Protein AF-0000000080184598 (afdb_homodimer)

Foldseek 3Di:
DPPPPPDDDLVLLLQLLQCQQQQHFLVRSCVVSVDDSVNSLVLLLLLLVLLVVVLLVLQAQFAAAEKEKDKAKAAAQDAQVPFDPVCNPPWRHHIKIKIWMARPQLRATSFIDITDPDLVRLLVGLLSVLRRHNAAYEYEYEPDCSNLVSNCVRCVQSYWYKYKYWDFDDDDDDDPVVVPDPTDGPDIDMDTRGDDDDRVPHDNVSVVVVLVSCLRRHNQSPPPDPRHHNGSSSVSSSVSSNSSCQQAAAFDPVVCVVVVNNRDGSCVSRVSDVDHDRSSNSSVSSD/DPPPPPDDDLVLLLQLLQCQQQQHFLVRSCVVSVDDSVNSLVLLLLLLVLLVVVLLVLQAQFAAAEKEKDKAKAAAQDAQVPFDPVCNPPWRHHIKIKIWMARPQLRATSFIDITDPDLVRLLVGLLSVLRRHNAAYEYEYEPDCSNLVSNCVRCVQSYWYKYKYWDFDDDPDPDPVVVPDPTDGPDIDMDTRGDDDDRVPHDNVSVVVVLVSCLRRHNQSPPPDPRHHNGSSSVSSSVSSNSSCQQAAAFDDVVCVVVVNNRDGSCVSRVSDVDHDRSSNSSVSSD

Structure (mmCIF, N/CA/C/O backbone):
data_AF-0000000080184598-model_v1
#
loop_
_entity.id
_entity.type
_entity.pdbx_description
1 polymer Transposase
#
loop_
_atom_site.group_PDB
_atom_site.id
_atom_site.type_symbol
_atom_site.label_atom_id
_atom_site.label_alt_id
_atom_site.label_comp_id
_atom_site.label_asym_id
_atom_site.label_entity_id
_atom_site.label_seq_id
_atom_site.pdbx_PDB_ins_code
_atom_site.Cartn_x
_atom_site.Cartn_y
_atom_site.Cartn_z
_atom_site.occupancy
_atom_site.B_iso_or_equiv
_atom_site.auth_seq_id
_atom_site.auth_comp_id
_atom_site.auth_asym_id
_atom_site.auth_atom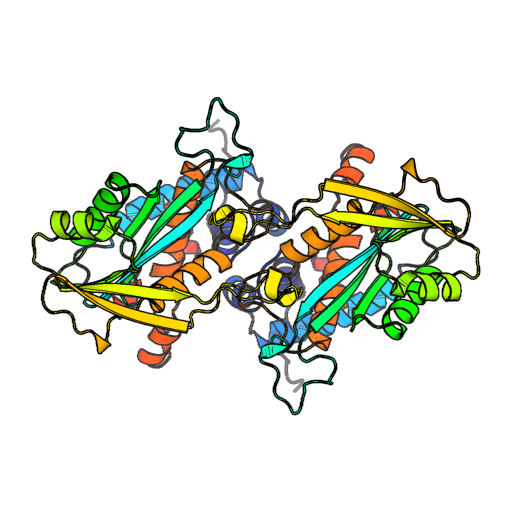_id
_atom_site.pdbx_PDB_model_num
ATOM 1 N N . MET A 1 1 ? 26.328 7.66 -36.531 1 22.39 1 MET A N 1
ATOM 2 C CA . MET A 1 1 ? 26.141 8.266 -35.219 1 22.39 1 MET A CA 1
ATOM 3 C C . MET A 1 1 ? 25.078 7.52 -34.438 1 22.39 1 MET A C 1
ATOM 5 O O . MET A 1 1 ? 23.891 7.586 -34.75 1 22.39 1 MET A O 1
ATOM 9 N N . VAL A 1 2 ? 25.297 6.301 -34.062 1 30.27 2 VAL A N 1
ATOM 10 C CA . VAL A 1 2 ? 24.344 5.453 -33.375 1 30.27 2 VAL A CA 1
ATOM 11 C C . VAL A 1 2 ? 23.656 6.246 -32.25 1 30.27 2 VAL A C 1
ATOM 13 O O . VAL A 1 2 ? 24.312 6.867 -31.438 1 30.27 2 VAL A O 1
ATOM 16 N N . SER A 1 3 ? 22.594 6.961 -32.406 1 33.75 3 SER A N 1
ATOM 17 C CA . SER A 1 3 ? 21.766 7.676 -31.438 1 33.75 3 SER A CA 1
ATOM 18 C C . SER A 1 3 ? 21.797 6.977 -30.078 1 33.75 3 SER A C 1
ATOM 20 O O . SER A 1 3 ? 21.516 5.777 -30 1 33.75 3 SER A O 1
ATOM 22 N N . MET A 1 4 ? 22.844 7.133 -29.203 1 34.94 4 MET A N 1
ATOM 23 C CA . MET A 1 4 ? 23.109 6.633 -27.844 1 34.94 4 MET A CA 1
ATOM 24 C C . MET A 1 4 ? 21.812 6.531 -27.047 1 34.94 4 MET A C 1
ATOM 26 O O . MET A 1 4 ? 21.328 7.535 -26.516 1 34.94 4 MET A O 1
ATOM 30 N N . VAL A 1 5 ? 20.734 6.023 -27.484 1 41.34 5 VAL A N 1
ATOM 31 C CA . VAL A 1 5 ? 19.469 5.793 -26.828 1 41.34 5 VAL A CA 1
ATOM 32 C C . VAL A 1 5 ? 19.688 5.426 -25.359 1 41.34 5 VAL A C 1
ATOM 34 O O . VAL A 1 5 ? 20.5 4.539 -25.062 1 41.34 5 VAL A O 1
ATOM 37 N N . ASN A 1 6 ? 19.719 6.418 -24.375 1 53.84 6 ASN A N 1
ATOM 38 C CA . ASN A 1 6 ? 19.906 6.465 -22.938 1 53.84 6 ASN A CA 1
ATOM 39 C C . ASN A 1 6 ? 19.359 5.215 -22.25 1 53.84 6 ASN A C 1
ATOM 41 O O . ASN A 1 6 ? 18.188 5.18 -21.859 1 53.84 6 ASN A O 1
ATOM 45 N N . ARG A 1 7 ? 19.922 4.027 -22.609 1 76.25 7 ARG A N 1
ATOM 46 C CA . ARG A 1 7 ? 19.562 2.727 -22.047 1 76.25 7 ARG A CA 1
ATOM 47 C C . ARG A 1 7 ? 19.984 2.633 -20.578 1 76.25 7 ARG A C 1
ATOM 49 O O . ARG A 1 7 ? 21.125 2.961 -20.234 1 76.25 7 ARG A O 1
ATOM 56 N N . LEU A 1 8 ? 19.062 2.332 -19.688 1 90.69 8 LEU A N 1
ATOM 57 C CA . LEU A 1 8 ? 19.359 2.123 -18.281 1 90.69 8 LEU A CA 1
ATOM 58 C C . LEU A 1 8 ? 20.406 1.037 -18.094 1 90.69 8 LEU A C 1
ATOM 60 O O . LEU A 1 8 ? 20.391 0.027 -18.812 1 90.69 8 LEU A O 1
ATOM 64 N N . SER A 1 9 ? 21.406 1.307 -17.281 1 93.81 9 SER A N 1
ATOM 65 C CA . SER A 1 9 ? 22.328 0.239 -16.906 1 93.81 9 SER A CA 1
ATOM 66 C C . SER A 1 9 ? 21.594 -0.91 -16.219 1 93.81 9 SER A C 1
ATOM 68 O O . SER A 1 9 ? 20.469 -0.735 -15.734 1 93.81 9 SER A O 1
ATOM 70 N N . THR A 1 10 ? 22.188 -2.068 -16.25 1 94.94 10 THR A N 1
ATOM 71 C CA . THR A 1 10 ? 21.594 -3.223 -15.594 1 94.94 10 THR A CA 1
ATOM 72 C C . THR A 1 10 ? 21.391 -2.957 -14.109 1 94.94 10 THR A C 1
ATOM 74 O O . THR A 1 10 ? 20.406 -3.396 -13.523 1 94.94 10 THR A O 1
ATOM 77 N N . GLU A 1 11 ? 22.312 -2.232 -13.57 1 94.25 11 GLU A N 1
ATOM 78 C CA . GLU A 1 11 ? 22.219 -1.888 -12.156 1 94.25 11 GLU A CA 1
ATOM 79 C C . GLU A 1 11 ? 21.016 -0.985 -11.891 1 94.25 11 GLU A C 1
ATOM 81 O O . GLU A 1 11 ? 20.297 -1.172 -10.898 1 94.25 11 GLU A O 1
ATOM 86 N N . LYS A 1 12 ? 20.859 -0.041 -12.688 1 95.56 12 LYS A N 1
ATOM 87 C CA . LYS A 1 12 ? 19.719 0.854 -12.539 1 95.56 12 LYS A CA 1
ATOM 88 C C . LYS A 1 12 ? 18.406 0.107 -12.758 1 95.56 12 LYS A C 1
ATOM 90 O O . LYS A 1 12 ? 17.422 0.343 -12.047 1 95.56 12 LYS A O 1
ATOM 95 N N . ARG A 1 13 ? 18.391 -0.781 -13.758 1 97.5 13 ARG A N 1
ATOM 96 C CA . ARG A 1 13 ? 17.219 -1.625 -13.977 1 97.5 13 ARG A CA 1
ATOM 97 C C . ARG A 1 13 ? 16.906 -2.455 -12.734 1 97.5 13 ARG A C 1
ATOM 99 O O . ARG A 1 13 ? 15.75 -2.562 -12.328 1 97.5 13 ARG A O 1
ATOM 106 N N . ALA A 1 14 ? 17.953 -2.982 -12.195 1 97.5 14 ALA A N 1
ATOM 107 C CA . ALA A 1 14 ? 17.797 -3.812 -11 1 97.5 14 ALA A CA 1
ATOM 108 C C . ALA A 1 14 ? 17.188 -3.012 -9.852 1 97.5 14 ALA A C 1
ATOM 110 O O . ALA A 1 14 ? 16.328 -3.512 -9.117 1 97.5 14 ALA A O 1
ATOM 111 N N . GLN A 1 15 ? 17.641 -1.799 -9.711 1 95.88 15 GLN A N 1
ATOM 112 C CA . GLN A 1 15 ? 17.094 -0.921 -8.68 1 95.88 15 GLN A CA 1
ATOM 113 C C . GLN A 1 15 ? 15.602 -0.675 -8.898 1 95.88 15 GLN A C 1
ATOM 115 O O . GLN A 1 15 ? 14.812 -0.728 -7.953 1 95.88 15 GLN A O 1
ATOM 120 N N . ILE A 1 16 ? 15.242 -0.405 -10.094 1 97.69 16 ILE A N 1
ATOM 121 C CA . ILE A 1 16 ? 13.852 -0.138 -10.445 1 97.69 16 ILE A CA 1
ATOM 122 C C . ILE A 1 16 ? 13.008 -1.388 -10.203 1 97.69 16 ILE A C 1
ATOM 124 O O . ILE A 1 16 ? 11.914 -1.307 -9.641 1 97.69 16 ILE A O 1
ATOM 128 N N . VAL A 1 17 ? 13.562 -2.551 -10.594 1 97.81 17 VAL A N 1
ATOM 129 C CA . VAL A 1 17 ? 12.867 -3.82 -10.414 1 97.81 17 VAL A CA 1
ATOM 130 C C . VAL A 1 17 ? 12.602 -4.062 -8.93 1 97.81 17 VAL A C 1
ATOM 132 O O . VAL A 1 17 ? 11.492 -4.457 -8.547 1 97.81 17 VAL A O 1
ATOM 135 N N . ALA A 1 18 ? 13.594 -3.805 -8.125 1 97.19 18 ALA A N 1
ATOM 136 C CA . ALA A 1 18 ? 13.445 -3.982 -6.684 1 97.19 18 ALA A CA 1
ATOM 137 C C . ALA A 1 18 ? 12.328 -3.1 -6.137 1 97.19 18 ALA A C 1
ATOM 139 O O . ALA A 1 18 ? 11.523 -3.541 -5.312 1 97.19 18 ALA A O 1
ATOM 140 N N . CYS A 1 19 ? 12.266 -1.852 -6.59 1 96.94 19 CYS A N 1
ATOM 141 C CA . CYS A 1 19 ? 11.234 -0.917 -6.145 1 96.94 19 CYS A CA 1
ATOM 142 C C . CYS A 1 19 ? 9.852 -1.385 -6.574 1 96.94 19 CYS A C 1
ATOM 144 O O . CYS A 1 19 ? 8.93 -1.43 -5.758 1 96.94 19 CYS A O 1
ATOM 146 N N . LEU A 1 20 ? 9.727 -1.853 -7.805 1 97.12 20 LEU A N 1
ATOM 147 C CA . LEU A 1 20 ? 8.438 -2.207 -8.383 1 97.12 20 LEU A CA 1
ATOM 148 C C . LEU A 1 20 ? 7.895 -3.492 -7.762 1 97.12 20 LEU A C 1
ATOM 150 O O . LEU A 1 20 ? 6.684 -3.652 -7.613 1 97.12 20 LEU A O 1
ATOM 154 N N . CYS A 1 21 ? 8.781 -4.375 -7.367 1 97.44 21 CYS A N 1
ATOM 155 C CA . CYS A 1 21 ? 8.352 -5.684 -6.883 1 97.44 21 CYS A CA 1
ATOM 156 C C . CYS A 1 21 ? 8.148 -5.664 -5.371 1 97.44 21 CYS A C 1
ATOM 158 O O . CYS A 1 21 ? 7.66 -6.637 -4.793 1 97.44 21 CYS A O 1
ATOM 160 N N . GLU A 1 22 ? 8.555 -4.562 -4.77 1 96.5 22 GLU A N 1
ATOM 161 C CA . GLU A 1 22 ? 8.453 -4.508 -3.312 1 96.5 22 GLU A CA 1
ATOM 162 C C . GLU A 1 22 ? 7.492 -3.406 -2.869 1 96.5 22 GLU A C 1
ATOM 164 O O . GLU A 1 22 ? 7.688 -2.793 -1.818 1 96.5 22 GLU A O 1
ATOM 169 N N . GLY A 1 23 ? 6.535 -3.111 -3.695 1 94.44 23 GLY A N 1
ATOM 170 C CA . GLY A 1 23 ? 5.355 -2.395 -3.244 1 94.44 23 GLY A CA 1
ATOM 171 C C . GLY A 1 23 ? 5.414 -0.906 -3.533 1 94.44 23 GLY A C 1
ATOM 172 O O . GLY A 1 23 ? 4.559 -0.145 -3.074 1 94.44 23 GLY A O 1
ATOM 173 N N . MET A 1 24 ? 6.398 -0.448 -4.254 1 96.38 24 MET A N 1
ATOM 174 C CA . MET A 1 24 ? 6.488 0.974 -4.57 1 96.38 24 MET A CA 1
ATOM 175 C C . MET A 1 24 ? 5.703 1.302 -5.836 1 96.38 24 MET A C 1
ATOM 177 O O . MET A 1 24 ? 5.684 0.513 -6.785 1 96.38 24 MET A O 1
ATOM 181 N N . SER A 1 25 ? 5.086 2.453 -5.875 1 95.94 25 SER A N 1
ATOM 182 C CA . SER A 1 25 ? 4.406 2.92 -7.078 1 95.94 25 SER A CA 1
ATOM 183 C C . SER A 1 25 ? 5.406 3.367 -8.141 1 95.94 25 SER A C 1
ATOM 185 O O . SER A 1 25 ? 6.586 3.559 -7.848 1 95.94 25 SER A O 1
ATOM 187 N N . ILE A 1 26 ? 4.871 3.561 -9.32 1 96.12 26 ILE A N 1
ATOM 188 C CA . ILE A 1 26 ? 5.711 4.066 -10.398 1 96.12 26 ILE A CA 1
ATOM 189 C C . ILE A 1 26 ? 6.215 5.465 -10.047 1 96.12 26 ILE A C 1
ATOM 191 O O . ILE A 1 26 ? 7.402 5.762 -10.195 1 96.12 26 ILE A O 1
ATOM 195 N N . ARG A 1 27 ? 5.328 6.332 -9.531 1 94.31 27 ARG A N 1
ATOM 196 C CA . ARG A 1 27 ? 5.719 7.695 -9.172 1 94.31 27 ARG A CA 1
ATOM 197 C C . ARG A 1 27 ? 6.738 7.695 -8.047 1 94.31 27 ARG A C 1
ATOM 199 O O . ARG A 1 27 ? 7.688 8.484 -8.055 1 94.31 27 ARG A O 1
ATOM 206 N N . ALA A 1 28 ? 6.539 6.84 -7.07 1 96.25 28 ALA A N 1
ATOM 207 C CA . ALA A 1 28 ? 7.512 6.711 -5.988 1 96.25 28 ALA A CA 1
ATOM 208 C C . ALA A 1 28 ? 8.852 6.207 -6.512 1 96.25 28 ALA A C 1
ATOM 210 O O . ALA A 1 28 ? 9.906 6.691 -6.098 1 96.25 28 ALA A O 1
ATOM 211 N N . THR A 1 29 ? 8.828 5.234 -7.414 1 97.25 29 THR A N 1
ATOM 212 C CA . THR A 1 29 ? 10.047 4.703 -8.008 1 97.25 29 THR A CA 1
ATOM 213 C C . THR A 1 29 ? 10.805 5.793 -8.75 1 97.25 29 THR A C 1
ATOM 215 O O . THR A 1 29 ? 12.039 5.836 -8.711 1 97.25 29 THR A O 1
ATOM 218 N N . VAL A 1 30 ? 10.062 6.691 -9.422 1 96.38 30 VAL A N 1
ATOM 219 C CA . VAL A 1 30 ? 10.672 7.84 -10.086 1 96.38 30 VAL A CA 1
ATOM 220 C C . VAL A 1 30 ? 11.438 8.68 -9.062 1 96.38 30 VAL A C 1
ATOM 222 O O . VAL A 1 30 ? 12.609 8.984 -9.258 1 96.38 30 VAL A O 1
ATOM 225 N N . ARG A 1 31 ? 10.844 8.945 -7.941 1 93.81 31 ARG A N 1
ATOM 226 C CA . ARG A 1 31 ? 11.445 9.82 -6.941 1 93.81 31 ARG A CA 1
ATOM 227 C C . ARG A 1 31 ? 12.648 9.156 -6.281 1 93.81 31 ARG A C 1
ATOM 229 O O . ARG A 1 31 ? 13.656 9.812 -5.996 1 93.81 31 ARG A O 1
ATOM 236 N N . VAL A 1 32 ? 12.578 7.855 -6.125 1 94.44 32 VAL A N 1
ATOM 237 C CA . VAL A 1 32 ? 13.617 7.133 -5.391 1 94.44 32 VAL A CA 1
ATOM 238 C C . VAL A 1 32 ? 14.812 6.887 -6.305 1 94.44 32 VAL A C 1
ATOM 240 O O . VAL A 1 32 ? 15.961 6.98 -5.867 1 94.44 32 VAL A O 1
ATOM 243 N N . THR A 1 33 ? 14.562 6.613 -7.602 1 94.88 33 THR A N 1
ATOM 244 C CA . THR A 1 33 ? 15.648 6.195 -8.477 1 94.88 33 THR A CA 1
ATOM 245 C C . THR A 1 33 ? 16.141 7.359 -9.328 1 94.88 33 THR A C 1
ATOM 247 O O . THR A 1 33 ? 17.25 7.316 -9.875 1 94.88 33 THR A O 1
ATOM 250 N N . GLY A 1 34 ? 15.266 8.336 -9.562 1 93.56 34 GLY A N 1
ATOM 251 C CA . GLY A 1 34 ? 15.586 9.445 -10.445 1 93.56 34 GLY A CA 1
ATOM 252 C C . GLY A 1 34 ? 15.336 9.141 -11.906 1 93.56 34 GLY A C 1
ATOM 253 O O . GLY A 1 34 ? 15.508 10.008 -12.766 1 93.56 34 GLY A O 1
ATOM 254 N N . ALA A 1 35 ? 14.914 7.922 -12.234 1 96.06 35 ALA A N 1
ATOM 255 C CA . ALA A 1 35 ? 14.609 7.555 -13.617 1 96.06 35 ALA A CA 1
ATOM 256 C C . ALA A 1 35 ? 13.305 8.188 -14.078 1 96.06 35 ALA A C 1
ATOM 258 O O . ALA A 1 35 ? 12.398 8.422 -13.273 1 96.06 35 ALA A O 1
ATOM 259 N N . ALA A 1 36 ? 13.25 8.469 -15.328 1 96.75 36 ALA A N 1
ATOM 260 C CA . ALA A 1 36 ? 12.039 9.055 -15.891 1 96.75 36 ALA A CA 1
ATOM 261 C C . ALA A 1 36 ? 10.883 8.055 -15.852 1 96.75 36 ALA A C 1
ATOM 263 O O . ALA A 1 36 ? 11.086 6.855 -16.031 1 96.75 36 ALA A O 1
ATOM 264 N N . LYS A 1 37 ? 9.719 8.609 -15.688 1 96.44 37 LYS A N 1
ATOM 265 C CA . LYS A 1 37 ? 8.508 7.789 -15.602 1 96.44 37 LYS A CA 1
ATOM 266 C C . LYS A 1 37 ? 8.359 6.891 -16.828 1 96.44 37 LYS A C 1
ATOM 268 O O . LYS A 1 37 ? 8.133 5.688 -16.688 1 96.44 37 LYS A O 1
ATOM 273 N N . ASN A 1 38 ? 8.523 7.484 -17.984 1 96.56 38 ASN A N 1
ATOM 274 C CA . ASN A 1 38 ? 8.336 6.727 -19.219 1 96.56 38 ASN A CA 1
ATOM 275 C C . ASN A 1 38 ? 9.391 5.633 -19.359 1 96.56 38 ASN A C 1
ATOM 277 O O . ASN A 1 38 ? 9.109 4.566 -19.922 1 96.56 38 ASN A O 1
ATOM 281 N N . THR A 1 39 ? 10.57 5.914 -18.875 1 97.12 39 THR A N 1
ATOM 282 C CA . THR A 1 39 ? 11.633 4.922 -18.906 1 97.12 39 THR A CA 1
ATOM 283 C C . THR A 1 39 ? 11.289 3.729 -18.016 1 97.12 39 THR A C 1
ATOM 285 O O . THR A 1 39 ? 11.516 2.578 -18.406 1 97.12 39 THR A O 1
ATOM 288 N N . ILE A 1 40 ? 10.719 4.012 -16.859 1 97.81 40 ILE A N 1
ATOM 289 C CA . ILE A 1 40 ? 10.32 2.965 -15.922 1 97.81 40 ILE A CA 1
ATOM 290 C C . ILE A 1 40 ? 9.188 2.133 -16.531 1 97.81 40 ILE A C 1
ATOM 292 O O . ILE A 1 40 ? 9.211 0.902 -16.469 1 97.81 40 ILE A O 1
ATOM 296 N N . VAL A 1 41 ? 8.25 2.779 -17.156 1 97.38 41 VAL A N 1
ATOM 297 C CA . VAL A 1 41 ? 7.125 2.09 -17.781 1 97.38 41 VAL A CA 1
ATOM 298 C C . VAL A 1 41 ? 7.621 1.215 -18.938 1 97.38 41 VAL A C 1
ATOM 300 O O . VAL A 1 41 ? 7.199 0.064 -19.062 1 97.38 41 VAL A O 1
ATOM 303 N N . LYS A 1 42 ? 8.461 1.79 -19.734 1 97.44 42 LYS A N 1
ATOM 304 C CA . LYS A 1 42 ? 9.031 1.014 -20.828 1 97.44 42 LYS A CA 1
ATOM 305 C C . LYS A 1 42 ? 9.781 -0.21 -20.312 1 97.44 42 LYS A C 1
ATOM 307 O O . LYS A 1 42 ? 9.664 -1.302 -20.875 1 97.44 42 LYS A O 1
ATOM 312 N N . LEU A 1 43 ? 10.562 -0 -19.281 1 97.94 43 LEU A N 1
ATOM 313 C CA . LEU A 1 43 ? 11.266 -1.122 -18.672 1 97.94 43 LEU A CA 1
ATOM 314 C C . LEU A 1 43 ? 10.273 -2.186 -18.188 1 97.94 43 LEU A C 1
ATOM 316 O O . LEU A 1 43 ? 10.5 -3.381 -18.391 1 97.94 43 LEU A O 1
ATOM 320 N N . LEU A 1 44 ? 9.227 -1.766 -17.562 1 98 44 LEU A N 1
ATOM 321 C CA . LEU A 1 44 ? 8.203 -2.68 -17.062 1 98 44 LEU A CA 1
ATOM 322 C C . LEU A 1 44 ? 7.629 -3.518 -18.203 1 98 44 LEU A C 1
ATOM 324 O O . LEU A 1 44 ? 7.457 -4.73 -18.062 1 98 44 LEU A O 1
ATOM 328 N N . VAL A 1 45 ? 7.379 -2.887 -19.312 1 98.06 45 VAL A N 1
ATOM 329 C CA . VAL A 1 45 ? 6.789 -3.559 -20.453 1 98.06 45 VAL A CA 1
ATOM 330 C C . VAL A 1 45 ? 7.773 -4.578 -21.031 1 98.06 45 VAL A C 1
ATOM 332 O O . VAL A 1 45 ? 7.438 -5.75 -21.203 1 98.06 45 VAL A O 1
ATOM 335 N N . ASP A 1 46 ? 8.969 -4.082 -21.266 1 98.25 46 ASP A N 1
ATOM 336 C CA . ASP A 1 46 ? 9.984 -4.945 -21.859 1 98.25 46 ASP A CA 1
ATOM 337 C C . ASP A 1 46 ? 10.328 -6.113 -20.938 1 98.25 46 ASP A C 1
ATOM 339 O O . ASP A 1 46 ? 10.359 -7.266 -21.359 1 98.25 46 ASP A O 1
ATOM 343 N N . LEU A 1 47 ? 10.547 -5.812 -19.734 1 98.56 47 LEU A N 1
ATOM 344 C CA . LEU A 1 47 ? 10.969 -6.832 -18.781 1 98.56 47 LEU A CA 1
ATOM 345 C C . LEU A 1 47 ? 9.812 -7.762 -18.438 1 98.56 47 LEU A C 1
ATOM 347 O O . LEU A 1 47 ? 10.016 -8.961 -18.234 1 98.56 47 LEU A O 1
ATOM 351 N N . GLY A 1 48 ? 8.602 -7.184 -18.266 1 98.69 48 GLY A N 1
ATOM 352 C CA . GLY A 1 48 ? 7.426 -8.016 -18.062 1 98.69 48 GLY A CA 1
ATOM 353 C C . GLY A 1 48 ? 7.227 -9.055 -19.141 1 98.69 48 GLY A C 1
ATOM 354 O O . GLY A 1 48 ? 6.875 -10.195 -18.859 1 98.69 48 GLY A O 1
ATOM 355 N N . GLY A 1 49 ? 7.426 -8.602 -20.375 1 98.56 49 GLY A N 1
ATOM 356 C CA . GLY A 1 49 ? 7.363 -9.539 -21.484 1 98.56 49 GLY A CA 1
ATOM 357 C C . GLY A 1 49 ? 8.414 -10.633 -21.406 1 98.56 49 GLY A C 1
ATOM 358 O O . GLY A 1 49 ? 8.102 -11.812 -21.594 1 98.56 49 GLY A O 1
ATOM 359 N N . ALA A 1 50 ? 9.617 -10.25 -21.141 1 98.75 50 ALA A N 1
ATOM 360 C CA . ALA A 1 50 ? 10.711 -11.211 -21 1 98.75 50 ALA A CA 1
ATOM 361 C C . ALA A 1 50 ? 10.438 -12.195 -19.875 1 98.75 50 ALA A C 1
ATOM 363 O O . ALA A 1 50 ? 10.734 -13.391 -20 1 98.75 50 ALA A O 1
ATOM 364 N N . CYS A 1 51 ? 9.938 -11.68 -18.781 1 98.81 51 CYS A N 1
ATOM 365 C CA . CYS A 1 51 ? 9.609 -12.523 -17.641 1 98.81 51 CYS A CA 1
ATOM 366 C C . CYS A 1 51 ? 8.523 -13.539 -18 1 98.81 51 CYS A C 1
ATOM 368 O O . CYS A 1 51 ? 8.594 -14.703 -17.609 1 98.81 51 CYS A O 1
ATOM 370 N N . ALA A 1 52 ? 7.523 -13.047 -18.719 1 98.56 52 ALA A N 1
ATOM 371 C CA . ALA A 1 52 ? 6.461 -13.945 -19.156 1 98.56 52 ALA A CA 1
ATOM 372 C C . ALA A 1 52 ? 7.016 -15.07 -20.016 1 98.56 52 ALA A C 1
ATOM 374 O O . ALA A 1 52 ? 6.664 -16.234 -19.828 1 98.56 52 ALA A O 1
ATOM 375 N N . GLU A 1 53 ? 7.832 -14.727 -20.938 1 98.44 53 GLU A N 1
ATOM 376 C CA . GLU A 1 53 ? 8.43 -15.711 -21.828 1 98.44 53 GLU A CA 1
ATOM 377 C C . GLU A 1 53 ? 9.289 -16.719 -21.047 1 98.44 53 GLU A C 1
ATOM 379 O O . GLU A 1 53 ? 9.195 -17.922 -21.281 1 98.44 53 GLU A O 1
ATOM 384 N N . TYR A 1 54 ? 10.117 -16.203 -20.219 1 98.69 54 TYR A N 1
ATOM 385 C CA . TYR A 1 54 ? 10.984 -17.078 -19.422 1 98.69 54 TYR A CA 1
ATOM 386 C C . TYR A 1 54 ? 10.164 -18.062 -18.594 1 98.69 54 TYR A C 1
ATOM 388 O O . TYR A 1 54 ? 10.445 -19.25 -18.594 1 98.69 54 TYR A O 1
ATOM 396 N N . GLN A 1 55 ? 9.195 -17.562 -17.906 1 98.75 55 GLN A N 1
ATOM 397 C CA . GLN A 1 55 ? 8.414 -18.406 -17 1 98.75 55 GLN A CA 1
ATOM 398 C C . GLN A 1 55 ? 7.566 -19.406 -17.781 1 98.75 55 GLN A C 1
ATOM 400 O O . GLN A 1 55 ? 7.348 -20.531 -17.328 1 98.75 55 GLN A O 1
ATOM 405 N N . ALA A 1 56 ? 7.09 -18.984 -18.953 1 98.06 56 ALA A N 1
ATOM 406 C CA . ALA A 1 56 ? 6.355 -19.922 -19.797 1 98.06 56 ALA A CA 1
ATOM 407 C C . ALA A 1 56 ? 7.211 -21.125 -20.156 1 98.06 56 ALA A C 1
ATOM 409 O O . ALA A 1 56 ? 6.715 -22.25 -20.203 1 98.06 56 ALA A O 1
ATOM 410 N N . ALA A 1 57 ? 8.453 -20.922 -20.375 1 98 57 ALA A N 1
ATOM 411 C CA . ALA A 1 57 ? 9.367 -21.984 -20.766 1 98 57 ALA A CA 1
ATOM 412 C C . ALA A 1 57 ? 9.844 -22.766 -19.531 1 98 57 ALA A C 1
ATOM 414 O O . ALA A 1 57 ? 10.031 -23.984 -19.609 1 98 57 ALA A O 1
ATOM 415 N N . ALA A 1 58 ? 10 -22.109 -18.469 1 98.38 58 ALA A N 1
ATOM 416 C CA . ALA A 1 58 ? 10.641 -22.688 -17.297 1 98.38 58 ALA A CA 1
ATOM 417 C C . ALA A 1 58 ? 9.633 -23.484 -16.469 1 98.38 58 ALA A C 1
ATOM 419 O O . ALA A 1 58 ? 10 -24.453 -15.805 1 98.38 58 ALA A O 1
ATOM 420 N N . LEU A 1 59 ? 8.391 -23.047 -16.422 1 98.56 59 LEU A N 1
ATOM 421 C CA . LEU A 1 59 ? 7.395 -23.641 -15.539 1 98.56 59 LEU A CA 1
ATOM 422 C C . LEU A 1 59 ? 6.617 -24.734 -16.25 1 98.56 59 LEU A C 1
ATOM 424 O O . LEU A 1 59 ? 5.445 -24.547 -16.594 1 98.56 59 LEU A O 1
ATOM 428 N N . PHE A 1 60 ? 7.246 -25.781 -16.391 1 97.31 60 PHE A N 1
ATOM 429 C CA . PHE A 1 60 ? 6.664 -26.953 -17.031 1 97.31 60 PHE A CA 1
ATOM 430 C C . PHE A 1 60 ? 7.035 -28.234 -16.281 1 97.31 60 PHE A C 1
ATOM 432 O O . PHE A 1 60 ? 8.023 -28.25 -15.539 1 97.31 60 PHE A O 1
ATOM 439 N N . ASP A 1 61 ? 6.164 -29.312 -16.453 1 98 61 ASP A N 1
ATOM 440 C CA . ASP A 1 61 ? 6.379 -30.609 -15.82 1 98 61 ASP A CA 1
ATOM 441 C C . ASP A 1 61 ? 6.605 -30.453 -14.32 1 98 61 ASP A C 1
ATOM 443 O O . ASP A 1 61 ? 7.535 -31.031 -13.758 1 98 61 ASP A O 1
ATOM 447 N N . LEU A 1 62 ? 5.848 -29.594 -13.719 1 98.62 62 LEU A N 1
ATOM 448 C CA . LEU A 1 62 ? 6.004 -29.266 -12.312 1 98.62 62 LEU A CA 1
ATOM 449 C C . LEU A 1 62 ? 5.496 -30.406 -11.43 1 98.62 62 LEU A C 1
ATOM 451 O O . LEU A 1 62 ? 4.449 -31 -11.711 1 98.62 62 LEU A O 1
ATOM 455 N N . PRO A 1 63 ? 6.199 -30.703 -10.383 1 97.94 63 PRO A N 1
ATOM 456 C CA . PRO A 1 63 ? 5.852 -31.828 -9.523 1 97.94 63 PRO A CA 1
ATOM 457 C C . PRO A 1 63 ? 4.754 -31.5 -8.516 1 97.94 63 PRO A C 1
ATOM 459 O O . PRO A 1 63 ? 4.707 -32.094 -7.43 1 97.94 63 PRO A O 1
ATOM 462 N N . CYS A 1 64 ? 3.873 -30.594 -8.758 1 97.75 64 CYS A N 1
ATOM 463 C CA . CYS A 1 64 ? 2.834 -30.141 -7.844 1 97.75 64 CYS A CA 1
ATOM 464 C C . CYS A 1 64 ? 1.836 -31.25 -7.555 1 97.75 64 CYS A C 1
ATOM 466 O O . CYS A 1 64 ? 1.506 -32.062 -8.438 1 97.75 64 CYS A O 1
ATOM 468 N N . LYS A 1 65 ? 1.313 -31.328 -6.332 1 97.62 65 LYS A N 1
ATOM 469 C CA . LYS A 1 65 ? 0.304 -32.312 -5.934 1 97.62 65 LYS A CA 1
ATOM 470 C C . LYS A 1 65 ? -0.973 -31.609 -5.461 1 97.62 65 LYS A C 1
ATOM 472 O O . LYS A 1 65 ? -2.078 -32.094 -5.707 1 97.62 65 LYS A O 1
ATOM 477 N N . ASN A 1 66 ? -0.767 -30.547 -4.762 1 98.12 66 ASN A N 1
ATOM 478 C CA . ASN A 1 66 ? -1.888 -29.797 -4.215 1 98.12 66 ASN A CA 1
ATOM 479 C C . ASN A 1 66 ? -1.914 -28.375 -4.754 1 98.12 66 ASN A C 1
ATOM 481 O O . ASN A 1 66 ? -1.001 -27.578 -4.488 1 98.12 66 ASN A O 1
ATOM 485 N N . ILE A 1 67 ? -2.982 -28.062 -5.461 1 98.56 67 ILE A N 1
ATOM 486 C CA . ILE A 1 67 ? -3.082 -26.75 -6.102 1 98.56 67 ILE A CA 1
ATOM 487 C C . ILE A 1 67 ? -4.309 -26.016 -5.574 1 98.56 67 ILE A C 1
ATOM 489 O O . ILE A 1 67 ? -5.367 -26.609 -5.371 1 98.56 67 ILE A O 1
ATOM 493 N N . GLN A 1 68 ? -4.145 -24.766 -5.312 1 98.75 68 GLN A N 1
ATOM 494 C CA . GLN A 1 68 ? -5.227 -23.844 -4.973 1 98.75 68 GLN A CA 1
ATOM 495 C C . GLN A 1 68 ? -5.367 -22.75 -6.023 1 98.75 68 GLN A C 1
ATOM 497 O O . GLN A 1 68 ? -4.367 -22.219 -6.516 1 98.75 68 GLN A O 1
ATOM 502 N N . CYS A 1 69 ? -6.602 -22.422 -6.426 1 98.62 69 CYS A N 1
ATOM 503 C CA . CYS A 1 69 ? -6.844 -21.344 -7.383 1 98.62 69 CYS A CA 1
ATOM 504 C C . CYS A 1 69 ? -7.797 -20.312 -6.809 1 98.62 69 CYS A C 1
ATOM 506 O O . CYS A 1 69 ? -8.648 -20.641 -5.973 1 98.62 69 CYS A O 1
ATOM 508 N N . ASP A 1 70 ? -7.605 -19.156 -7.184 1 97.94 70 ASP A N 1
ATOM 509 C CA . ASP A 1 70 ? -8.453 -18.031 -6.82 1 97.94 70 ASP A CA 1
ATOM 510 C C . ASP A 1 70 ? -8.328 -16.891 -7.832 1 97.94 70 ASP A C 1
ATOM 512 O O . ASP A 1 70 ? -7.555 -16.984 -8.789 1 97.94 70 ASP A O 1
ATOM 516 N N . GLU A 1 71 ? -9.18 -15.93 -7.758 1 96.62 71 GLU A N 1
ATOM 517 C CA . GLU A 1 71 ? -9.117 -14.719 -8.562 1 96.62 71 GLU A CA 1
ATOM 518 C C . GLU A 1 71 ? -9.016 -13.477 -7.684 1 96.62 71 GLU A C 1
ATOM 520 O O . GLU A 1 71 ? -9.641 -13.414 -6.621 1 96.62 71 GLU A O 1
ATOM 525 N N . ILE A 1 72 ? -8.211 -12.594 -8.078 1 95.81 72 ILE A N 1
ATOM 526 C CA . ILE A 1 72 ? -8.07 -11.336 -7.359 1 95.81 72 ILE A CA 1
ATOM 527 C C . ILE A 1 72 ? -8.555 -10.18 -8.242 1 95.81 72 ILE A C 1
ATOM 529 O O . ILE A 1 72 ? -8.195 -10.094 -9.414 1 95.81 72 ILE A O 1
ATOM 533 N N . TRP A 1 73 ? -9.359 -9.305 -7.637 1 93.94 73 TRP A N 1
ATOM 534 C CA . TRP A 1 73 ? -9.984 -8.203 -8.359 1 93.94 73 TRP A CA 1
ATOM 535 C C . TRP A 1 73 ? -9.078 -6.98 -8.383 1 93.94 73 TRP A C 1
ATOM 537 O O . TRP A 1 73 ? -8.406 -6.676 -7.398 1 93.94 73 TRP A O 1
ATOM 547 N N . SER A 1 74 ? -9.039 -6.34 -9.438 1 94 74 SER A N 1
ATOM 548 C CA . SER A 1 74 ? -8.508 -4.996 -9.648 1 94 74 SER A CA 1
ATOM 549 C C . SER A 1 74 ? -9.312 -4.242 -10.695 1 94 74 SER A C 1
ATOM 551 O O . SER A 1 74 ? -10.43 -4.637 -11.031 1 94 74 SER A O 1
ATOM 553 N N . PHE A 1 75 ? -8.906 -3.078 -11.078 1 93.56 75 PHE A N 1
ATOM 554 C CA . PHE A 1 75 ? -9.523 -2.359 -12.188 1 93.56 75 PHE A CA 1
ATOM 555 C C . PHE A 1 75 ? -8.461 -1.639 -13.016 1 93.56 75 PHE A C 1
ATOM 557 O O . PHE A 1 75 ? -7.344 -1.422 -12.547 1 93.56 75 PHE A O 1
ATOM 564 N N . CYS A 1 76 ? -8.828 -1.424 -14.219 1 95.19 76 CYS A N 1
ATOM 565 C CA . CYS A 1 76 ? -7.957 -0.7 -15.141 1 95.19 76 CYS A CA 1
ATOM 566 C C . CYS A 1 76 ? -8.664 0.518 -15.719 1 95.19 76 CYS A C 1
ATOM 568 O O . CYS A 1 76 ? -9.875 0.481 -15.953 1 95.19 76 CYS A O 1
ATOM 570 N N . TYR A 1 77 ? -7.914 1.561 -16 1 93.31 77 TYR A N 1
ATOM 571 C CA . TYR A 1 77 ? -8.398 2.807 -16.578 1 93.31 77 TYR A CA 1
ATOM 572 C C . TYR A 1 77 ? -9.297 3.557 -15.609 1 93.31 77 TYR A C 1
ATOM 574 O O . TYR A 1 77 ? -8.961 4.652 -15.164 1 93.31 77 TYR A O 1
ATOM 582 N N . ALA A 1 78 ? -10.414 3.012 -15.305 1 91 78 ALA A N 1
ATOM 583 C CA . ALA A 1 78 ? -11.328 3.57 -14.312 1 91 78 ALA A CA 1
ATOM 584 C C . ALA A 1 78 ? -12.164 2.475 -13.656 1 91 78 ALA A C 1
ATOM 586 O O . ALA A 1 78 ? -12.352 1.4 -14.234 1 91 78 ALA A O 1
ATOM 587 N N . LYS A 1 79 ? -12.609 2.73 -12.445 1 85.56 79 LYS A N 1
ATOM 588 C CA . LYS A 1 79 ? -13.594 1.833 -11.859 1 85.56 79 LYS A CA 1
ATOM 589 C C . LYS A 1 79 ? -14.836 1.718 -12.742 1 85.56 79 LYS A C 1
ATOM 591 O O . LYS A 1 79 ? -15.195 2.668 -13.438 1 85.56 79 LYS A O 1
ATOM 596 N N . ARG A 1 80 ? -15.492 0.625 -12.648 1 85.06 80 ARG A N 1
ATOM 597 C CA . ARG A 1 80 ? -16.609 0.303 -13.531 1 85.06 80 ARG A CA 1
ATOM 598 C C . ARG A 1 80 ? -17.625 1.441 -13.57 1 85.06 80 ARG A C 1
ATOM 600 O O . ARG A 1 80 ? -18.078 1.831 -14.648 1 85.06 80 ARG A O 1
ATOM 607 N N . LYS A 1 81 ? -17.953 2.074 -12.461 1 82.06 81 LYS A N 1
ATOM 608 C CA . LYS A 1 81 ? -18.984 3.111 -12.359 1 82.06 81 LYS A CA 1
ATOM 609 C C . LYS A 1 81 ? -18.562 4.375 -13.094 1 82.06 81 LYS A C 1
ATOM 611 O O . LYS A 1 81 ? -19.391 5.195 -13.469 1 82.06 81 LYS A O 1
ATOM 616 N N . ASN A 1 82 ? -17.266 4.523 -13.344 1 85.88 82 ASN A N 1
ATOM 617 C CA . ASN A 1 82 ? -16.719 5.742 -13.945 1 85.88 82 ASN A CA 1
ATOM 618 C C . ASN A 1 82 ? -16.281 5.5 -15.383 1 85.88 82 ASN A C 1
ATOM 620 O O . ASN A 1 82 ? -15.758 6.41 -16.031 1 85.88 82 ASN A O 1
ATOM 624 N N . VAL A 1 83 ? -16.484 4.281 -15.891 1 89.94 83 VAL A N 1
ATOM 625 C CA . VAL A 1 83 ? -16.078 3.969 -17.25 1 89.94 83 VAL A CA 1
ATOM 626 C C . VAL A 1 83 ? -17 4.664 -18.25 1 89.94 83 VAL A C 1
ATOM 628 O O . VAL A 1 83 ? -18.219 4.559 -18.141 1 89.94 83 VAL A O 1
ATOM 631 N N . PRO A 1 84 ? -16.359 5.387 -19.125 1 91.75 84 PRO A N 1
ATOM 632 C CA . PRO A 1 84 ? -17.203 6.008 -20.141 1 91.75 84 PRO A CA 1
ATOM 633 C C . PRO A 1 84 ? -18.016 4.988 -20.938 1 91.75 84 PRO A C 1
ATOM 635 O O . PRO A 1 84 ? -17.562 3.861 -21.156 1 91.75 84 PRO A O 1
ATOM 638 N N . ASP A 1 85 ? -19.125 5.387 -21.406 1 91.25 85 ASP A N 1
ATOM 639 C CA . ASP A 1 85 ? -20.062 4.516 -22.094 1 91.25 85 ASP A CA 1
ATOM 640 C C . ASP A 1 85 ? -19.422 3.863 -23.312 1 91.25 85 ASP A C 1
ATOM 642 O O . ASP A 1 85 ? -19.688 2.699 -23.625 1 91.25 85 ASP A O 1
ATOM 646 N N . GLU A 1 86 ? -18.594 4.57 -23.953 1 91.38 86 GLU A N 1
ATOM 647 C CA . GLU A 1 86 ? -17.984 4.102 -25.203 1 91.38 86 GLU A CA 1
ATOM 648 C C . GLU A 1 86 ? -17.031 2.932 -24.938 1 91.38 86 GLU A C 1
ATOM 650 O O . GLU A 1 86 ? -16.703 2.184 -25.859 1 91.38 86 GLU A O 1
ATOM 655 N N . HIS A 1 87 ? -16.656 2.754 -23.609 1 90.81 87 HIS A N 1
ATOM 656 C CA . HIS A 1 87 ? -15.688 1.714 -23.312 1 90.81 87 HIS A CA 1
ATOM 657 C C . HIS A 1 87 ? -16.266 0.674 -22.359 1 90.81 87 HIS A C 1
ATOM 659 O O . HIS A 1 87 ? -15.547 -0.181 -21.844 1 90.81 87 HIS A O 1
ATOM 665 N N . ARG A 1 88 ? -17.5 0.623 -22 1 85.81 88 ARG A N 1
ATOM 666 C CA . ARG A 1 88 ? -18.141 -0.166 -20.953 1 85.81 88 ARG A CA 1
ATOM 667 C C . ARG A 1 88 ? -17.984 -1.659 -21.219 1 85.81 88 ARG A C 1
ATOM 669 O O . ARG A 1 88 ? -17.844 -2.453 -20.281 1 85.81 88 ARG A O 1
ATOM 676 N N . ASP A 1 89 ? -17.922 -2.141 -22.422 1 84.81 89 ASP A N 1
ATOM 677 C CA . ASP A 1 89 ? -17.828 -3.566 -22.719 1 84.81 89 ASP A CA 1
ATOM 678 C C . ASP A 1 89 ? -16.484 -3.904 -23.359 1 84.81 89 ASP A C 1
ATOM 680 O O . ASP A 1 89 ? -16.344 -4.918 -24.047 1 84.81 89 ASP A O 1
ATOM 684 N N . GLU A 1 90 ? -15.586 -3.049 -22.969 1 91.75 90 GLU A N 1
ATOM 685 C CA . GLU A 1 90 ? -14.25 -3.258 -23.5 1 91.75 90 GLU A CA 1
ATOM 686 C C . GLU A 1 90 ? -13.289 -3.742 -22.422 1 91.75 90 GLU A C 1
ATOM 688 O O . GLU A 1 90 ? -13.188 -3.129 -21.359 1 91.75 90 GLU A O 1
ATOM 693 N N . PHE A 1 91 ? -12.672 -4.887 -22.781 1 92.62 91 PHE A N 1
ATOM 694 C CA . PHE A 1 91 ? -11.688 -5.402 -21.844 1 92.62 91 PHE A CA 1
ATOM 695 C C . PHE A 1 91 ? -10.578 -4.383 -21.609 1 92.62 91 PHE A C 1
ATOM 697 O O . PHE A 1 91 ? -10.078 -3.771 -22.562 1 92.62 91 PHE A O 1
ATOM 704 N N . GLY A 1 92 ? -10.25 -4.223 -20.375 1 92.38 92 GLY A N 1
ATOM 705 C CA . GLY A 1 92 ? -9.211 -3.268 -20.016 1 92.38 92 GLY A CA 1
ATOM 706 C C . GLY A 1 92 ? -9.766 -1.971 -19.453 1 92.38 92 GLY A C 1
ATOM 707 O O . GLY A 1 92 ? -9 -1.104 -19.016 1 92.38 92 GLY A O 1
ATOM 708 N N . TYR A 1 93 ? -11.062 -1.822 -19.562 1 94.44 93 TYR A N 1
ATOM 709 C CA . TYR A 1 93 ? -11.758 -0.696 -18.938 1 94.44 93 TYR A CA 1
ATOM 710 C C . TYR A 1 93 ? -12.695 -1.172 -17.844 1 94.44 93 TYR A C 1
ATOM 712 O O . TYR A 1 93 ? -13.727 -1.789 -18.109 1 94.44 93 TYR A O 1
ATOM 720 N N . GLY A 1 94 ? -12.344 -0.856 -16.594 1 93.31 94 GLY A N 1
ATOM 721 C CA . GLY A 1 94 ? -13.156 -1.327 -15.477 1 93.31 94 GLY A CA 1
ATOM 722 C C . GLY A 1 94 ? -12.555 -2.52 -14.766 1 93.31 94 GLY A C 1
ATOM 723 O O . GLY A 1 94 ? -11.352 -2.549 -14.5 1 93.31 94 GLY A O 1
ATOM 724 N N . ASP A 1 95 ? -13.398 -3.5 -14.516 1 93.25 95 ASP A N 1
ATOM 725 C CA . ASP A 1 95 ? -13 -4.633 -13.688 1 93.25 95 ASP A CA 1
ATOM 726 C C . ASP A 1 95 ? -12.008 -5.527 -14.422 1 93.25 95 ASP A C 1
ATOM 728 O O . ASP A 1 95 ? -12.195 -5.828 -15.602 1 93.25 95 ASP A O 1
ATOM 732 N N . VAL A 1 96 ? -11.055 -5.887 -13.781 1 96.31 96 VAL A N 1
ATOM 733 C CA . VAL A 1 96 ? -10.062 -6.844 -14.258 1 96.31 96 VAL A CA 1
ATOM 734 C C . VAL A 1 96 ? -9.773 -7.871 -13.164 1 96.31 96 VAL A C 1
ATOM 736 O O . VAL A 1 96 ? -9.703 -7.523 -11.984 1 96.31 96 VAL A O 1
ATOM 739 N N . TRP A 1 97 ? -9.633 -9.078 -13.609 1 97.25 97 TRP A N 1
ATOM 740 C CA . TRP A 1 97 ? -9.344 -10.156 -12.672 1 97.25 97 TRP A CA 1
ATOM 741 C C . TRP A 1 97 ? -8.039 -10.852 -13.031 1 97.25 97 TRP A C 1
ATOM 743 O O . TRP A 1 97 ? -7.746 -11.07 -14.203 1 97.25 97 TRP A O 1
ATOM 753 N N . THR A 1 98 ? -7.285 -11.148 -12.023 1 98.38 98 THR A N 1
ATOM 754 C CA . THR A 1 98 ? -6.113 -12.008 -12.195 1 98.38 98 THR A CA 1
ATOM 755 C C . THR A 1 98 ? -6.355 -13.383 -11.578 1 98.38 98 THR A C 1
ATOM 757 O O . THR A 1 98 ? -6.527 -13.5 -10.359 1 98.38 98 THR A O 1
ATOM 760 N N . TRP A 1 99 ? -6.457 -14.344 -12.461 1 98.62 99 TRP A N 1
ATOM 761 C CA . TRP A 1 99 ? -6.562 -15.742 -12.039 1 98.62 99 TRP A CA 1
ATOM 762 C C . TRP A 1 99 ? -5.199 -16.281 -11.609 1 98.62 99 TRP A C 1
ATOM 764 O O . TRP A 1 99 ? -4.199 -16.078 -12.297 1 98.62 99 TRP A O 1
ATOM 774 N N . THR A 1 100 ? -5.191 -16.938 -10.5 1 98.5 100 THR A N 1
ATOM 775 C CA . THR A 1 100 ? -3.902 -17.406 -10.008 1 98.5 100 THR A CA 1
ATOM 776 C C . THR A 1 100 ? -4.02 -18.828 -9.477 1 98.5 100 THR A C 1
ATOM 778 O O . THR A 1 100 ? -5.027 -19.188 -8.867 1 98.5 100 THR A O 1
ATOM 781 N N . ALA A 1 101 ? -3.051 -19.594 -9.719 1 98.81 101 ALA A N 1
ATOM 782 C CA . ALA A 1 101 ? -2.865 -20.922 -9.141 1 98.81 101 ALA A CA 1
ATOM 783 C C . ALA A 1 101 ? -1.591 -20.984 -8.305 1 98.81 101 ALA A C 1
ATOM 785 O O . ALA A 1 101 ? -0.561 -20.438 -8.688 1 98.81 101 ALA A O 1
ATOM 786 N N . ILE A 1 102 ? -1.667 -21.656 -7.199 1 98.81 102 ILE A N 1
ATOM 787 C CA . ILE A 1 102 ? -0.47 -21.828 -6.383 1 98.81 102 ILE A CA 1
ATOM 788 C C . ILE A 1 102 ? -0.377 -23.281 -5.902 1 98.81 102 ILE A C 1
ATOM 790 O O . ILE A 1 102 ? -1.392 -23.891 -5.574 1 98.81 102 ILE A O 1
ATOM 794 N N . CYS A 1 103 ? 0.798 -23.812 -5.965 1 98.69 103 CYS A N 1
ATOM 795 C CA . CYS A 1 103 ? 1.078 -25.109 -5.359 1 98.69 103 CYS A CA 1
ATOM 796 C C . CYS A 1 103 ? 1.263 -24.984 -3.852 1 98.69 103 CYS A C 1
ATOM 798 O O . CYS A 1 103 ? 2.152 -24.266 -3.391 1 98.69 103 CYS A O 1
ATOM 800 N N . ALA A 1 104 ? 0.445 -25.656 -3.098 1 97.88 104 ALA A N 1
ATOM 801 C CA . ALA A 1 104 ? 0.473 -25.562 -1.641 1 97.88 104 ALA A CA 1
ATOM 802 C C . ALA A 1 104 ? 1.794 -26.078 -1.079 1 97.88 104 ALA A C 1
ATOM 804 O O . ALA A 1 104 ? 2.266 -25.594 -0.044 1 97.88 104 ALA A O 1
ATOM 805 N N . ASP A 1 105 ? 2.42 -27 -1.753 1 96.94 105 ASP A N 1
ATOM 806 C CA . ASP A 1 105 ? 3.605 -27.688 -1.245 1 96.94 105 ASP A CA 1
ATOM 807 C C . ASP A 1 105 ? 4.871 -26.875 -1.526 1 96.94 105 ASP A C 1
ATOM 809 O O . ASP A 1 105 ? 5.676 -26.641 -0.624 1 96.94 105 ASP A O 1
ATOM 813 N N . THR A 1 106 ? 5.008 -26.453 -2.715 1 98.31 106 THR A N 1
ATOM 814 C CA . THR A 1 106 ? 6.23 -25.781 -3.131 1 98.31 106 THR A CA 1
ATOM 815 C C . THR A 1 106 ? 6.043 -24.266 -3.107 1 98.31 106 THR A C 1
ATOM 817 O O . THR A 1 106 ? 7.016 -23.516 -3.199 1 98.31 106 THR A O 1
ATOM 820 N N . LYS A 1 107 ? 4.832 -23.797 -3.055 1 98.69 107 LYS A N 1
ATOM 821 C CA . LYS A 1 107 ? 4.438 -22.391 -3.047 1 98.69 107 LYS A CA 1
ATOM 822 C C . LYS A 1 107 ? 4.672 -21.734 -4.41 1 98.69 107 LYS A C 1
ATOM 824 O O . LYS A 1 107 ? 4.531 -20.531 -4.562 1 98.69 107 LYS A O 1
ATOM 829 N N . ILE A 1 108 ? 5.059 -22.547 -5.395 1 98.81 108 ILE A N 1
ATOM 830 C CA . ILE A 1 108 ? 5.281 -22 -6.723 1 98.81 108 ILE A CA 1
ATOM 831 C C . ILE A 1 108 ? 3.947 -21.578 -7.336 1 98.81 108 ILE A C 1
ATOM 833 O O . ILE A 1 108 ? 2.92 -22.219 -7.109 1 98.81 108 ILE A O 1
ATOM 837 N N . VAL A 1 109 ? 3.932 -20.453 -8.008 1 98.88 109 VAL A N 1
ATOM 838 C CA . VAL A 1 109 ? 2.803 -20.031 -8.828 1 98.88 109 VAL A CA 1
ATOM 839 C C . VAL A 1 109 ? 3.039 -20.438 -10.281 1 98.88 109 VAL A C 1
ATOM 841 O O . VAL A 1 109 ? 3.717 -19.719 -11.023 1 98.88 109 VAL A O 1
ATOM 844 N N . PRO A 1 110 ? 2.461 -21.516 -10.672 1 98.69 110 PRO A N 1
ATOM 845 C CA . PRO A 1 110 ? 2.758 -22.062 -11.992 1 98.69 110 PRO A CA 1
ATOM 846 C C . PRO A 1 110 ? 2.029 -21.328 -13.117 1 98.69 110 PRO A C 1
ATOM 848 O O . PRO A 1 110 ? 2.469 -21.375 -14.273 1 98.69 110 PRO A O 1
ATOM 851 N N . SER A 1 111 ? 0.88 -20.734 -12.773 1 98.75 111 SER A N 1
ATOM 852 C CA . SER A 1 111 ? 0.05 -20.125 -13.812 1 98.75 111 SER A CA 1
ATOM 853 C C . SER A 1 111 ? -0.751 -18.953 -13.266 1 98.75 111 SER A C 1
ATOM 855 O O . SER A 1 111 ? -1.168 -18.969 -12.109 1 98.75 111 SER A O 1
ATOM 857 N N . TRP A 1 112 ? -0.92 -17.984 -14.125 1 98.81 112 TRP A N 1
ATOM 858 C CA . TRP A 1 112 ? -1.787 -16.844 -13.867 1 98.81 112 TRP A CA 1
ATOM 859 C C . TRP A 1 112 ? -2.379 -16.312 -15.172 1 98.81 112 TRP A C 1
ATOM 861 O O . TRP A 1 112 ? -1.872 -16.594 -16.25 1 98.81 112 TRP A O 1
ATOM 871 N N . LEU A 1 113 ? -3.455 -15.594 -15.039 1 98.75 113 LEU A N 1
ATOM 872 C CA . LEU A 1 113 ? -4.094 -14.984 -16.203 1 98.75 113 LEU A CA 1
ATOM 873 C C . LEU A 1 113 ? -4.777 -13.672 -15.82 1 98.75 113 LEU A C 1
ATOM 875 O O . LEU A 1 113 ? -5.613 -13.648 -14.914 1 98.75 113 LEU A O 1
ATOM 879 N N . VAL A 1 114 ? -4.312 -12.609 -16.422 1 98.56 114 VAL A N 1
ATOM 880 C CA . VAL A 1 114 ? -5.012 -11.336 -16.297 1 98.56 114 VAL A CA 1
ATOM 881 C C . VAL A 1 114 ? -6.141 -11.266 -17.312 1 98.56 114 VAL A C 1
ATOM 883 O O . VAL A 1 114 ? -5.895 -11.336 -18.531 1 98.56 114 VAL A O 1
ATOM 886 N N . GLY A 1 115 ? -7.309 -11.219 -16.859 1 97.94 115 GLY A N 1
ATOM 887 C CA . GLY A 1 115 ? -8.453 -11.211 -17.75 1 97.94 115 GLY A CA 1
ATOM 888 C C . GLY A 1 115 ? -9.75 -10.828 -17.062 1 97.94 115 GLY A C 1
ATOM 889 O O . GLY A 1 115 ? -9.742 -10.008 -16.141 1 97.94 115 GLY A O 1
ATOM 890 N N . GLU A 1 116 ? -10.805 -11.25 -17.703 1 96.25 116 GLU A N 1
ATOM 891 C CA . GLU A 1 116 ? -12.133 -11.055 -17.125 1 96.25 116 GLU A CA 1
ATOM 892 C C . GLU A 1 116 ? -12.555 -12.266 -16.297 1 96.25 116 GLU A C 1
ATOM 894 O O . GLU A 1 116 ? -11.797 -13.234 -16.172 1 96.25 116 GLU A O 1
ATOM 899 N N . ARG A 1 117 ? -13.625 -12.141 -15.656 1 94.94 117 ARG A N 1
ATOM 900 C CA . ARG A 1 117 ? -14.164 -13.258 -14.883 1 94.94 117 ARG A CA 1
ATOM 901 C C . ARG A 1 117 ? -15.25 -13.992 -15.664 1 94.94 117 ARG A C 1
ATOM 903 O O . ARG A 1 117 ? -16.406 -14.031 -15.242 1 94.94 117 ARG A O 1
ATOM 910 N N . THR A 1 118 ? -14.828 -14.586 -16.797 1 96.75 118 THR A N 1
ATOM 911 C CA . THR A 1 118 ? -15.711 -15.281 -17.703 1 96.75 118 THR A CA 1
ATOM 912 C C . THR A 1 118 ? -15.352 -16.766 -17.781 1 96.75 118 THR A C 1
ATOM 914 O O . THR A 1 118 ? -14.289 -17.172 -17.328 1 96.75 118 THR A O 1
ATOM 917 N N . ALA A 1 119 ? -16.312 -17.516 -18.359 1 97.5 119 ALA A N 1
ATOM 918 C CA . ALA A 1 119 ? -16.062 -18.938 -18.578 1 97.5 119 ALA A CA 1
ATOM 919 C C . ALA A 1 119 ? -14.867 -19.156 -19.5 1 97.5 119 ALA A C 1
ATOM 921 O O . ALA A 1 119 ? -14.062 -20.062 -19.297 1 97.5 119 ALA A O 1
ATOM 922 N N . GLU A 1 120 ? -14.797 -18.328 -20.469 1 97.69 120 GLU A N 1
ATOM 923 C CA . GLU A 1 120 ? -13.688 -18.422 -21.422 1 97.69 120 GLU A CA 1
ATOM 924 C C . GLU A 1 120 ? -12.344 -18.219 -20.734 1 97.69 120 GLU A C 1
ATOM 926 O O . GLU A 1 120 ? -11.406 -18.984 -20.953 1 97.69 120 GLU A O 1
ATOM 931 N N . ASP A 1 121 ? -12.227 -17.203 -19.906 1 98.12 121 ASP A N 1
ATOM 932 C CA . ASP A 1 121 ? -10.977 -16.938 -19.203 1 98.12 121 ASP A CA 1
ATOM 933 C C . ASP A 1 121 ? -10.641 -18.062 -18.234 1 98.12 121 ASP A C 1
ATOM 935 O O . ASP A 1 121 ? -9.469 -18.422 -18.078 1 98.12 121 ASP A O 1
ATOM 939 N N . ALA A 1 122 ? -11.664 -18.578 -17.547 1 98.5 122 ALA A N 1
ATOM 940 C CA . ALA A 1 122 ? -11.445 -19.703 -16.641 1 98.5 122 ALA A CA 1
ATOM 941 C C . ALA A 1 122 ? -10.867 -20.906 -17.391 1 98.5 122 ALA A C 1
ATOM 943 O O . ALA A 1 122 ? -9.93 -21.547 -16.906 1 98.5 122 ALA A O 1
ATOM 944 N N . GLU A 1 123 ? -11.445 -21.156 -18.531 1 98.44 123 GLU A N 1
ATOM 945 C CA . GLU A 1 123 ? -10.992 -22.297 -19.328 1 98.44 123 GLU A CA 1
ATOM 946 C C . GLU A 1 123 ? -9.547 -22.094 -19.781 1 98.44 123 GLU A C 1
ATOM 948 O O . GLU A 1 123 ? -8.734 -23.031 -19.719 1 98.44 123 GLU A O 1
ATOM 953 N N . VAL A 1 124 ? -9.258 -20.906 -20.281 1 98.56 124 VAL A N 1
ATOM 954 C CA . VAL A 1 124 ? -7.906 -20.594 -20.734 1 98.56 124 VAL A CA 1
ATOM 955 C C . VAL A 1 124 ? -6.926 -20.766 -19.578 1 98.56 124 VAL A C 1
ATOM 957 O O . VAL A 1 124 ? -5.863 -21.359 -19.734 1 98.56 124 VAL A O 1
ATOM 960 N N . PHE A 1 125 ? -7.273 -20.297 -18.484 1 98.75 125 PHE A N 1
ATOM 961 C CA . PHE A 1 125 ? -6.438 -20.328 -17.281 1 98.75 125 PHE A CA 1
ATOM 962 C C . PHE A 1 125 ? -6.195 -21.75 -16.828 1 98.75 125 PHE A C 1
ATOM 964 O O . PHE A 1 125 ? -5.051 -22.156 -16.609 1 98.75 125 PHE A O 1
ATOM 971 N N . ILE A 1 126 ? -7.23 -22.531 -16.672 1 98.75 126 ILE A N 1
ATOM 972 C CA . ILE A 1 126 ? -7.125 -23.891 -16.141 1 98.75 126 ILE A CA 1
ATOM 973 C C . ILE A 1 126 ? -6.41 -24.781 -17.156 1 98.75 126 ILE A C 1
ATOM 975 O O . ILE A 1 126 ? -5.645 -25.672 -16.781 1 98.75 126 ILE A O 1
ATOM 979 N N . ARG A 1 127 ? -6.672 -24.562 -18.406 1 98.5 127 ARG A N 1
ATOM 980 C CA . ARG A 1 127 ? -5.965 -25.328 -19.438 1 98.5 127 ARG A CA 1
ATOM 981 C C . ARG A 1 127 ? -4.465 -25.062 -19.375 1 98.5 127 ARG A C 1
ATOM 983 O O . ARG A 1 127 ? -3.664 -25.984 -19.5 1 98.5 127 ARG A O 1
ATOM 990 N N . ASP A 1 128 ? -4.145 -23.812 -19.25 1 98.69 128 ASP A N 1
ATOM 991 C CA . ASP A 1 128 ? -2.732 -23.469 -19.109 1 98.69 128 ASP A CA 1
ATOM 992 C C . ASP A 1 128 ? -2.121 -24.141 -17.875 1 98.69 128 ASP A C 1
ATOM 994 O O . ASP A 1 128 ? -1.034 -24.719 -17.953 1 98.69 128 ASP A O 1
ATOM 998 N N . LEU A 1 129 ? -2.801 -24.094 -16.766 1 98.69 129 LEU A N 1
ATOM 999 C CA . LEU A 1 129 ? -2.344 -24.75 -15.539 1 98.69 129 LEU A CA 1
ATOM 1000 C C . LEU A 1 129 ? -2.113 -26.234 -15.766 1 98.69 129 LEU A C 1
ATOM 1002 O O . LEU A 1 129 ? -1.061 -26.766 -15.406 1 98.69 129 LEU A O 1
ATOM 1006 N N . ALA A 1 130 ? -3.082 -26.859 -16.375 1 98.5 130 ALA A N 1
ATOM 1007 C CA . ALA A 1 130 ? -3.02 -28.297 -16.625 1 98.5 130 ALA A CA 1
ATOM 1008 C C . ALA A 1 130 ? -1.792 -28.672 -17.453 1 98.5 130 ALA A C 1
ATOM 1010 O O . ALA A 1 130 ? -1.132 -29.672 -17.188 1 98.5 130 ALA A O 1
ATOM 1011 N N . SER A 1 131 ? -1.521 -27.859 -18.391 1 98 131 SER A N 1
ATOM 1012 C CA . SER A 1 131 ? -0.437 -28.156 -19.328 1 98 131 SER A CA 1
ATOM 1013 C C . SER A 1 131 ? 0.921 -28.078 -18.641 1 98 131 SER A C 1
ATOM 1015 O O . SER A 1 131 ? 1.922 -28.562 -19.172 1 98 131 SER A O 1
ATOM 1017 N N . ARG A 1 132 ? 0.961 -27.531 -17.469 1 98.44 132 ARG A N 1
ATOM 1018 C CA . ARG A 1 132 ? 2.236 -27.297 -16.797 1 98.44 132 ARG A CA 1
ATOM 1019 C C . ARG A 1 132 ? 2.516 -28.359 -15.742 1 98.44 132 ARG A C 1
ATOM 1021 O O . ARG A 1 132 ? 3.623 -28.422 -15.203 1 98.44 132 ARG A O 1
ATOM 1028 N N . LEU A 1 133 ? 1.585 -29.172 -15.438 1 98.19 133 LEU A N 1
ATOM 1029 C CA . LEU A 1 133 ? 1.678 -30.109 -14.336 1 98.19 133 LEU A CA 1
ATOM 1030 C C . LEU A 1 133 ? 2.158 -31.484 -14.82 1 98.19 133 LEU A C 1
ATOM 1032 O O . LEU A 1 133 ? 1.739 -31.953 -15.883 1 98.19 133 LEU A O 1
ATOM 1036 N N . ALA A 1 134 ? 3.004 -32.094 -14.078 1 96.81 134 ALA A N 1
ATOM 1037 C CA . ALA A 1 134 ? 3.588 -33.375 -14.445 1 96.81 134 ALA A CA 1
ATOM 1038 C C . ALA A 1 134 ? 2.656 -34.531 -14.086 1 96.81 134 ALA A C 1
ATOM 1040 O O . ALA A 1 134 ? 2.664 -35.562 -14.734 1 96.81 134 ALA A O 1
ATOM 1041 N N . ASN A 1 135 ? 1.876 -34.312 -12.961 1 93.56 135 ASN A N 1
ATOM 1042 C CA . ASN A 1 135 ? 1.1 -35.406 -12.391 1 93.56 135 ASN A CA 1
ATOM 1043 C C . ASN A 1 135 ? -0.323 -34.969 -12.055 1 93.56 135 ASN A C 1
ATOM 1045 O O . ASN A 1 135 ? -0.659 -33.781 -12.172 1 93.56 135 ASN A O 1
ATOM 1049 N N . ARG A 1 136 ? -1.079 -36.062 -11.719 1 96.5 136 ARG A N 1
ATOM 1050 C CA . ARG A 1 136 ? -2.422 -35.812 -11.203 1 96.5 136 ARG A CA 1
ATOM 1051 C C . ARG A 1 136 ? -2.371 -34.969 -9.922 1 96.5 136 ARG A C 1
ATOM 1053 O O . ARG A 1 136 ? -1.521 -35.219 -9.062 1 96.5 136 ARG A O 1
ATOM 1060 N N . VAL A 1 137 ? -3.258 -34.062 -9.844 1 97.88 137 VAL A N 1
ATOM 1061 C CA . VAL A 1 137 ? -3.195 -33.156 -8.695 1 97.88 137 VAL A CA 1
ATOM 1062 C C . VAL A 1 137 ? -4.559 -33.094 -8.016 1 97.88 137 VAL A C 1
ATOM 1064 O O . VAL A 1 137 ? -5.566 -33.531 -8.586 1 97.88 137 VAL A O 1
ATOM 1067 N N . GLN A 1 138 ? -4.535 -32.656 -6.762 1 98.44 138 GLN A N 1
ATOM 1068 C CA . GLN A 1 138 ? -5.742 -32.156 -6.105 1 98.44 138 GLN A CA 1
ATOM 1069 C C . GLN A 1 138 ? -5.867 -30.641 -6.262 1 98.44 138 GLN A C 1
ATOM 1071 O O . GLN A 1 138 ? -4.914 -29.906 -6 1 98.44 138 GLN A O 1
ATOM 1076 N N . LEU A 1 139 ? -6.957 -30.234 -6.766 1 98.56 139 LEU A N 1
ATOM 1077 C CA . LEU A 1 139 ? -7.27 -28.828 -6.961 1 98.56 139 LEU A CA 1
ATOM 1078 C C . LEU A 1 139 ? -8.367 -28.375 -6 1 98.56 139 LEU A C 1
ATOM 1080 O O . LEU A 1 139 ? -9.352 -29.094 -5.801 1 98.56 139 LEU A O 1
ATOM 1084 N N . THR A 1 140 ? -8.148 -27.297 -5.34 1 98.44 140 THR A N 1
ATOM 1085 C CA . THR A 1 140 ? -9.172 -26.688 -4.5 1 98.44 140 THR A CA 1
ATOM 1086 C C . THR A 1 140 ? -9.43 -25.234 -4.93 1 98.44 140 THR A C 1
ATOM 1088 O O . THR A 1 140 ? -8.492 -24.469 -5.137 1 98.44 140 THR A O 1
ATOM 1091 N N . THR A 1 141 ? -10.633 -24.859 -5.133 1 97.94 141 THR A N 1
ATOM 1092 C CA . THR A 1 141 ? -11.039 -23.5 -5.453 1 97.94 141 THR A CA 1
ATOM 1093 C C . THR A 1 141 ? -12.156 -23.031 -4.523 1 97.94 141 THR A C 1
ATOM 1095 O O . THR A 1 141 ? -12.68 -23.828 -3.73 1 97.94 141 THR A O 1
ATOM 1098 N N . ASP A 1 142 ? -12.367 -21.75 -4.543 1 94.31 142 ASP A N 1
ATOM 1099 C CA . ASP A 1 142 ? -13.578 -21.281 -3.869 1 94.31 142 ASP A CA 1
ATOM 1100 C C . ASP A 1 142 ? -14.828 -21.703 -4.637 1 94.31 142 ASP A C 1
ATOM 1102 O O . ASP A 1 142 ? -14.766 -22.531 -5.547 1 94.31 142 ASP A O 1
ATOM 1106 N N . GLY A 1 143 ? -16 -21.188 -4.34 1 92.38 143 GLY A N 1
ATOM 1107 C CA . GLY A 1 143 ? -17.266 -21.656 -4.867 1 92.38 143 GLY A CA 1
ATOM 1108 C C . GLY A 1 143 ? -17.609 -21.031 -6.211 1 92.38 143 GLY A C 1
ATOM 1109 O O . GLY A 1 143 ? -18.766 -21.109 -6.652 1 92.38 143 GLY A O 1
ATOM 1110 N N . LEU A 1 144 ? -16.641 -20.406 -6.867 1 94.31 144 LEU A N 1
ATOM 1111 C CA . LEU A 1 144 ? -16.938 -19.828 -8.18 1 94.31 144 LEU A CA 1
ATOM 1112 C C . LEU A 1 144 ? -17.234 -20.922 -9.195 1 94.31 144 LEU A C 1
ATOM 1114 O O . LEU A 1 144 ? -16.359 -21.719 -9.539 1 94.31 144 LEU A O 1
ATOM 1118 N N . ARG A 1 145 ? -18.344 -20.938 -9.773 1 94.69 145 ARG A N 1
ATOM 1119 C CA . ARG A 1 145 ? -18.844 -22.016 -10.617 1 94.69 145 ARG A CA 1
ATOM 1120 C C . ARG A 1 145 ? -18.062 -22.094 -11.93 1 94.69 145 ARG A C 1
ATOM 1122 O O . ARG A 1 145 ? -18.062 -23.141 -12.578 1 94.69 145 ARG A O 1
ATOM 1129 N N . LEU A 1 146 ? -17.484 -21.031 -12.359 1 96.94 146 LEU A N 1
ATOM 1130 C CA . LEU A 1 146 ? -16.734 -20.984 -13.609 1 96.94 146 LEU A CA 1
ATOM 1131 C C . LEU A 1 146 ? -15.617 -22.031 -13.609 1 96.94 146 LEU A C 1
ATOM 1133 O O . LEU A 1 146 ? -15.227 -22.531 -14.672 1 96.94 146 LEU A O 1
ATOM 1137 N N . TYR A 1 147 ? -15.156 -22.422 -12.461 1 97.62 147 TYR A N 1
ATOM 1138 C CA . TYR A 1 147 ? -14.062 -23.375 -12.359 1 97.62 147 TYR A CA 1
ATOM 1139 C C . TYR A 1 147 ? -14.516 -24.781 -12.742 1 97.62 147 TYR A C 1
ATOM 1141 O O . TYR A 1 147 ? -13.742 -25.562 -13.297 1 97.62 147 TYR A O 1
ATOM 1149 N N . VAL A 1 148 ? -15.75 -25.078 -12.391 1 96.62 148 VAL A N 1
ATOM 1150 C CA . VAL A 1 148 ? -16.25 -26.438 -12.531 1 96.62 148 VAL A CA 1
ATOM 1151 C C . VAL A 1 148 ? -16.109 -26.891 -13.984 1 96.62 148 VAL A C 1
ATOM 1153 O O . VAL A 1 148 ? -15.461 -27.891 -14.273 1 96.62 148 VAL A O 1
ATOM 1156 N N . SER A 1 149 ? -16.703 -26.125 -14.867 1 96.19 149 SER A N 1
ATOM 1157 C CA . SER A 1 149 ? -16.656 -26.5 -16.281 1 96.19 149 SER A CA 1
ATOM 1158 C C . SER A 1 149 ? -15.227 -26.422 -16.812 1 96.19 149 SER A C 1
ATOM 1160 O O . SER A 1 149 ? -14.828 -27.25 -17.625 1 96.19 149 SER A O 1
ATOM 1162 N N . ALA A 1 150 ? -14.461 -25.422 -16.422 1 98.06 150 ALA A N 1
ATOM 1163 C CA . ALA A 1 150 ? -13.086 -25.266 -16.875 1 98.06 150 ALA A CA 1
ATOM 1164 C C . ALA A 1 150 ? -12.227 -26.469 -16.484 1 98.06 150 ALA A C 1
ATOM 1166 O O . ALA A 1 150 ? -11.438 -26.953 -17.281 1 98.06 150 ALA A O 1
ATOM 1167 N N . VAL A 1 151 ? -12.406 -26.922 -15.25 1 98.12 151 VAL A N 1
ATOM 1168 C CA . VAL A 1 151 ? -11.617 -28.031 -14.719 1 98.12 151 VAL A CA 1
ATOM 1169 C C . VAL A 1 151 ? -11.992 -29.328 -15.453 1 98.12 151 VAL A C 1
ATOM 1171 O O . VAL A 1 151 ? -11.117 -30.109 -15.82 1 98.12 151 VAL A O 1
ATOM 1174 N N . GLU A 1 152 ? -13.273 -29.5 -15.578 1 96.25 152 GLU A N 1
ATOM 1175 C CA . GLU A 1 152 ? -13.734 -30.672 -16.297 1 96.25 152 GLU A CA 1
ATOM 1176 C C . GLU A 1 152 ? -13.148 -30.719 -17.719 1 96.25 152 GLU A C 1
ATOM 1178 O O . GLU A 1 152 ? -12.664 -31.766 -18.156 1 96.25 152 GLU A O 1
ATOM 1183 N N . SER A 1 153 ? -13.172 -29.641 -18.359 1 96.25 153 SER A N 1
ATOM 1184 C CA . SER A 1 153 ? -12.711 -29.547 -19.734 1 96.25 153 SER A CA 1
ATOM 1185 C C . SER A 1 153 ? -11.203 -29.766 -19.828 1 96.25 153 SER A C 1
ATOM 1187 O O . SER A 1 153 ? -10.719 -30.422 -20.766 1 96.25 153 SER A O 1
ATOM 1189 N N . ALA A 1 154 ? -10.469 -29.281 -18.938 1 97.19 154 ALA A N 1
ATOM 1190 C CA . ALA A 1 154 ? -9.008 -29.266 -19.016 1 97.19 154 ALA A CA 1
ATOM 1191 C C . ALA A 1 154 ? -8.414 -30.594 -18.547 1 97.19 154 ALA A C 1
ATOM 1193 O O . ALA A 1 154 ? -7.434 -31.078 -19.125 1 97.19 154 ALA A O 1
ATOM 1194 N N . PHE A 1 155 ? -8.992 -31.219 -17.547 1 96.44 155 PHE A N 1
ATOM 1195 C CA . PHE A 1 155 ? -8.352 -32.375 -16.938 1 96.44 155 PHE A CA 1
ATOM 1196 C C . PHE A 1 155 ? -9.055 -33.656 -17.344 1 96.44 155 PHE A C 1
ATOM 1198 O O . PHE A 1 155 ? -8.508 -34.75 -17.156 1 96.44 155 PHE A O 1
ATOM 1205 N N . HIS A 1 156 ? -10.242 -33.562 -17.859 1 93.5 156 HIS A N 1
ATOM 1206 C CA . HIS A 1 156 ? -11 -34.688 -18.375 1 93.5 156 HIS A CA 1
ATOM 1207 C C . HIS A 1 156 ? -11.086 -35.812 -17.328 1 93.5 156 HIS A C 1
ATOM 1209 O O . HIS A 1 156 ? -10.797 -36.969 -17.641 1 93.5 156 HIS A O 1
ATOM 1215 N N . GLY A 1 157 ? -11.297 -35.406 -16.141 1 90.69 157 GLY A N 1
ATOM 1216 C CA . GLY A 1 157 ? -11.531 -36.375 -15.07 1 90.69 157 GLY A CA 1
ATOM 1217 C C . GLY A 1 157 ? -10.258 -36.781 -14.352 1 90.69 157 GLY A C 1
ATOM 1218 O O . GLY A 1 157 ? -10.312 -37.375 -13.273 1 90.69 157 GLY A O 1
ATOM 1219 N N . ASP A 1 158 ? -9.102 -36.5 -14.859 1 94.94 158 ASP A N 1
ATOM 1220 C CA . ASP A 1 158 ? -7.832 -36.875 -14.25 1 94.94 158 ASP A CA 1
ATOM 1221 C C . ASP A 1 158 ? -7.383 -35.844 -13.211 1 94.94 158 ASP A C 1
ATOM 1223 O O . ASP A 1 158 ? -6.277 -35.312 -13.305 1 94.94 158 ASP A O 1
ATOM 1227 N N . ILE A 1 159 ? -8.211 -35.625 -12.203 1 97.12 159 ILE A N 1
ATOM 1228 C CA . ILE A 1 159 ? -7.953 -34.656 -11.172 1 97.12 159 ILE A CA 1
ATOM 1229 C C . ILE A 1 159 ? -8.797 -34.938 -9.938 1 97.12 159 ILE A C 1
ATOM 1231 O O . ILE A 1 159 ? -9.852 -35.562 -10.047 1 97.12 159 ILE A O 1
ATOM 1235 N N . ASP A 1 160 ? -8.383 -34.656 -8.781 1 98.19 160 ASP A N 1
ATOM 1236 C CA . ASP A 1 160 ? -9.18 -34.531 -7.562 1 98.19 160 ASP A CA 1
ATOM 1237 C C . ASP A 1 160 ? -9.539 -33.094 -7.258 1 98.19 160 ASP A C 1
ATOM 1239 O O . ASP A 1 160 ? -8.672 -32.281 -6.906 1 98.19 160 ASP A O 1
ATOM 1243 N N . TYR A 1 161 ? -10.805 -32.812 -7.418 1 98.31 161 TYR A N 1
ATOM 1244 C CA . TYR A 1 161 ? -11.219 -31.406 -7.371 1 98.31 161 TYR A CA 1
ATOM 1245 C C . TYR A 1 161 ? -12.219 -31.172 -6.246 1 98.31 161 TYR A C 1
ATOM 1247 O O . TYR A 1 161 ? -13.266 -31.828 -6.188 1 98.31 161 TYR A O 1
ATOM 1255 N N . ALA A 1 162 ? -11.852 -30.266 -5.336 1 98 162 ALA A N 1
ATOM 1256 C CA . ALA A 1 162 ? -12.727 -29.844 -4.25 1 98 162 ALA A CA 1
ATOM 1257 C C . ALA A 1 162 ? -13.008 -28.359 -4.316 1 98 162 ALA A C 1
ATOM 1259 O O . ALA A 1 162 ? -12.219 -27.594 -4.879 1 98 162 ALA A O 1
ATOM 1260 N N . MET A 1 163 ? -14.117 -27.938 -3.736 1 97 163 MET A N 1
ATOM 1261 C CA . MET A 1 163 ? -14.5 -26.547 -3.654 1 97 163 MET A CA 1
ATOM 1262 C C . MET A 1 163 ? -14.844 -26.156 -2.221 1 97 163 MET A C 1
ATOM 1264 O O . MET A 1 163 ? -15.414 -26.953 -1.478 1 97 163 MET A O 1
ATOM 1268 N N . LEU A 1 164 ? -14.438 -24.984 -1.919 1 94.69 164 LEU A N 1
ATOM 1269 C CA . LEU A 1 164 ? -14.789 -24.422 -0.618 1 94.69 164 LEU A CA 1
ATOM 1270 C C . LEU A 1 164 ? -15.852 -23.328 -0.761 1 94.69 164 LEU A C 1
ATOM 1272 O O . LEU A 1 164 ? -15.664 -22.375 -1.521 1 94.69 164 LEU A O 1
ATOM 1276 N N . HIS A 1 165 ? -16.875 -23.516 -0.067 1 90.69 165 HIS A N 1
ATOM 1277 C CA . HIS A 1 165 ? -17.922 -22.484 0.029 1 90.69 165 HIS A CA 1
ATOM 1278 C C . HIS A 1 165 ? -17.875 -21.797 1.384 1 90.69 165 HIS A C 1
ATOM 1280 O O . HIS A 1 165 ? -18.266 -22.375 2.398 1 90.69 165 HIS A O 1
ATOM 1286 N N . LYS A 1 166 ? -17.328 -20.609 1.313 1 83.44 166 LYS A N 1
ATOM 1287 C CA . LYS A 1 166 ? -17.25 -19.859 2.557 1 83.44 166 LYS A CA 1
ATOM 1288 C C . LYS A 1 166 ? -18.594 -19.219 2.9 1 83.44 166 LYS A C 1
ATOM 1290 O O . LYS A 1 166 ? -19.312 -18.75 2.014 1 83.44 166 LYS A O 1
ATOM 1295 N N . ILE A 1 167 ? -18.875 -19.328 4.082 1 82.75 167 ILE A N 1
ATOM 1296 C CA . ILE A 1 167 ? -20.094 -18.734 4.609 1 82.75 167 ILE A CA 1
ATOM 1297 C C . ILE A 1 167 ? -19.75 -17.469 5.395 1 82.75 167 ILE A C 1
ATOM 1299 O O . ILE A 1 167 ? -18.891 -17.5 6.273 1 82.75 167 ILE A O 1
ATOM 1303 N N . TYR A 1 168 ? -20.297 -16.406 4.906 1 76.38 168 TYR A N 1
ATOM 1304 C CA . TYR A 1 168 ? -19.984 -15.141 5.555 1 76.38 168 TYR A CA 1
ATOM 1305 C C . TYR A 1 168 ? -21.188 -14.617 6.328 1 76.38 168 TYR A C 1
ATOM 1307 O O . TYR A 1 168 ? -22.328 -14.789 5.906 1 76.38 168 TYR A O 1
ATOM 1315 N N . ALA A 1 169 ? -20.953 -14.227 7.562 1 67.81 169 ALA A N 1
ATOM 1316 C CA . ALA A 1 169 ? -21.953 -13.477 8.312 1 67.81 169 ALA A CA 1
ATOM 1317 C C . ALA A 1 169 ? -21.781 -11.977 8.109 1 67.81 169 ALA A C 1
ATOM 1319 O O . ALA A 1 169 ? -20.656 -11.484 7.984 1 67.81 169 ALA A O 1
ATOM 1320 N N . THR A 1 170 ? -22.859 -11.375 7.605 1 57.72 170 THR A N 1
ATOM 1321 C CA . THR A 1 170 ? -22.828 -9.93 7.422 1 57.72 170 THR A CA 1
ATOM 1322 C C . THR A 1 170 ? -22.516 -9.227 8.742 1 57.72 170 THR A C 1
ATOM 1324 O O . THR A 1 170 ? -23.203 -9.461 9.75 1 57.72 170 THR A O 1
ATOM 1327 N N . PRO A 1 171 ? -21.438 -8.789 8.789 1 53.62 171 PRO A N 1
ATOM 1328 C CA . PRO A 1 171 ? -21.266 -8.062 10.047 1 53.62 171 PRO A CA 1
ATOM 1329 C C . PRO A 1 171 ? -22.297 -6.957 10.25 1 53.62 171 PRO A C 1
ATOM 1331 O O . PRO A 1 171 ? -22.75 -6.355 9.273 1 53.62 171 PRO A O 1
ATOM 1334 N N . ASN A 1 172 ? -23.062 -7.031 11.227 1 45.84 172 ASN A N 1
ATOM 1335 C CA . ASN A 1 172 ? -23.969 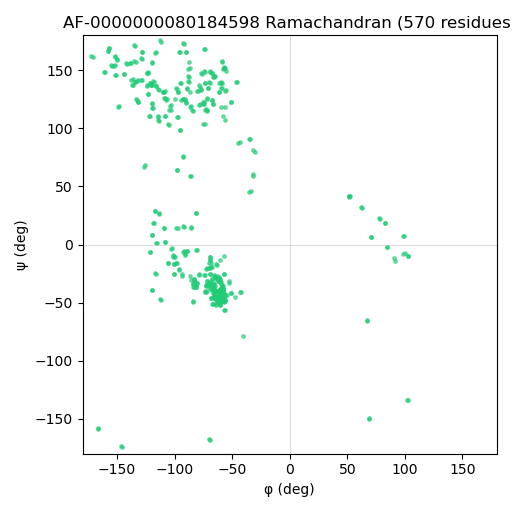-5.922 11.492 1 45.84 172 ASN A CA 1
ATOM 1336 C C . ASN A 1 172 ? -23.297 -4.574 11.281 1 45.84 172 ASN A C 1
ATOM 1338 O O . ASN A 1 172 ? -23.844 -3.682 10.641 1 45.84 172 ASN A O 1
ATOM 1342 N N . ALA A 1 173 ? -22.391 -4.105 12.406 1 42.12 173 ALA A N 1
ATOM 1343 C CA . ALA A 1 173 ? -22.422 -2.816 13.094 1 42.12 173 ALA A CA 1
ATOM 1344 C C . ALA A 1 173 ? -21.562 -1.785 12.367 1 42.12 173 ALA A C 1
ATOM 1346 O O . ALA A 1 173 ? -20.688 -2.145 11.562 1 42.12 173 ALA A O 1
ATOM 1347 N N . PHE A 1 174 ? -21.797 -0.433 12.531 1 45.84 174 PHE A N 1
ATOM 1348 C CA . PHE A 1 174 ? -21.594 0.977 12.211 1 45.84 174 PHE A CA 1
ATOM 1349 C C . PHE A 1 174 ? -20.141 1.379 12.43 1 45.84 174 PHE A C 1
ATOM 1351 O O . PHE A 1 174 ? -19.797 2.551 12.281 1 45.84 174 PHE A O 1
ATOM 1358 N N . ASP A 1 175 ? -19.188 0.645 13.102 1 50.72 175 ASP A N 1
ATOM 1359 C CA . ASP A 1 175 ? -18.047 1.384 13.625 1 50.72 175 ASP A CA 1
ATOM 1360 C C . ASP A 1 175 ? -16.938 1.476 12.594 1 50.72 175 ASP A C 1
ATOM 1362 O O . ASP A 1 175 ? -16.922 0.728 11.617 1 50.72 175 ASP A O 1
ATOM 1366 N N . ASP A 1 176 ? -16.125 2.498 12.602 1 52.34 176 ASP A N 1
ATOM 1367 C CA . ASP A 1 176 ? -15.016 2.885 11.742 1 52.34 176 ASP A CA 1
ATOM 1368 C C . ASP A 1 176 ? -14.133 1.683 11.406 1 52.34 176 ASP A C 1
ATOM 1370 O O . ASP A 1 176 ? -13.695 1.527 10.266 1 52.34 176 ASP A O 1
ATOM 1374 N N . GLU A 1 177 ? -13.898 0.853 12.375 1 53.34 177 GLU A N 1
ATOM 1375 C CA . GLU A 1 177 ? -13.094 -0.352 12.18 1 53.34 177 GLU A CA 1
ATOM 1376 C C . GLU A 1 177 ? -13.773 -1.312 11.203 1 53.34 177 GLU A C 1
ATOM 1378 O O . GLU A 1 177 ? -13.102 -2.004 10.438 1 53.34 177 GLU A O 1
ATOM 1383 N N . ARG A 1 178 ? -14.938 -1.168 11.234 1 51.69 178 ARG A N 1
ATOM 1384 C CA . ARG A 1 178 ? -15.695 -2.184 10.516 1 51.69 178 ARG A CA 1
ATOM 1385 C C . ARG A 1 178 ? -15.844 -1.818 9.039 1 51.69 178 ARG A C 1
ATOM 1387 O O . ARG A 1 178 ? -16.109 -2.686 8.203 1 51.69 178 ARG A O 1
ATOM 1394 N N . ARG A 1 179 ? -15.789 -0.438 8.961 1 53.97 179 ARG A N 1
ATOM 1395 C CA . ARG A 1 179 ? -15.914 -0.013 7.574 1 53.97 179 ARG A CA 1
ATOM 1396 C C . ARG A 1 179 ? -14.898 -0.726 6.691 1 53.97 179 ARG A C 1
ATOM 1398 O O . ARG A 1 179 ? -15.18 -1.035 5.531 1 53.97 179 ARG A O 1
ATOM 1405 N N . TYR A 1 180 ? -13.797 -0.963 7.336 1 60.06 180 TYR A N 1
ATOM 1406 C CA . TYR A 1 180 ? -12.75 -1.525 6.496 1 60.06 180 TYR A CA 1
ATOM 1407 C C . TYR A 1 180 ? -12.5 -2.99 6.836 1 60.06 180 TYR A C 1
ATOM 1409 O O . TYR A 1 180 ? -11.461 -3.553 6.477 1 60.06 180 TYR A O 1
ATOM 1417 N N . SER A 1 181 ? -13.5 -3.5 7.594 1 61.44 181 SER A N 1
ATOM 1418 C CA . SER A 1 181 ? -13.258 -4.891 7.957 1 61.44 181 SER A CA 1
ATOM 1419 C C . SER A 1 181 ? -13.938 -5.844 6.977 1 61.44 181 SER A C 1
ATOM 1421 O O . SER A 1 181 ? -15.086 -5.633 6.594 1 61.44 181 SER A O 1
ATOM 1423 N N . PRO A 1 182 ? -13.062 -6.746 6.414 1 61.91 182 PRO A N 1
ATOM 1424 C CA . PRO A 1 182 ? -13.672 -7.762 5.555 1 61.91 182 PRO A CA 1
ATOM 1425 C C . PRO A 1 182 ? -14.773 -8.547 6.262 1 61.91 182 PRO A C 1
ATOM 1427 O O . PRO A 1 182 ? -14.844 -8.547 7.492 1 61.91 182 PRO A O 1
ATOM 1430 N N . ALA A 1 183 ? -15.766 -9 5.469 1 65.06 183 ALA A N 1
ATOM 1431 C CA . ALA A 1 183 ? -16.781 -9.898 6.004 1 65.06 183 ALA A CA 1
ATOM 1432 C C . ALA A 1 183 ? -16.156 -11.016 6.832 1 65.06 183 ALA A C 1
ATOM 1434 O O . ALA A 1 183 ? -15.023 -11.438 6.559 1 65.06 183 ALA A O 1
ATOM 1435 N N . VAL A 1 184 ? -16.766 -11.344 7.902 1 69.06 184 VAL A N 1
ATOM 1436 C CA . VAL A 1 184 ? -16.25 -12.391 8.781 1 69.06 184 VAL A CA 1
ATOM 1437 C C . VAL A 1 184 ? -16.734 -13.758 8.297 1 69.06 184 VAL A C 1
ATOM 1439 O O . VAL A 1 184 ? -17.938 -13.977 8.164 1 69.06 184 VAL A O 1
ATOM 1442 N N . CYS A 1 185 ? -15.805 -14.594 7.953 1 76.88 18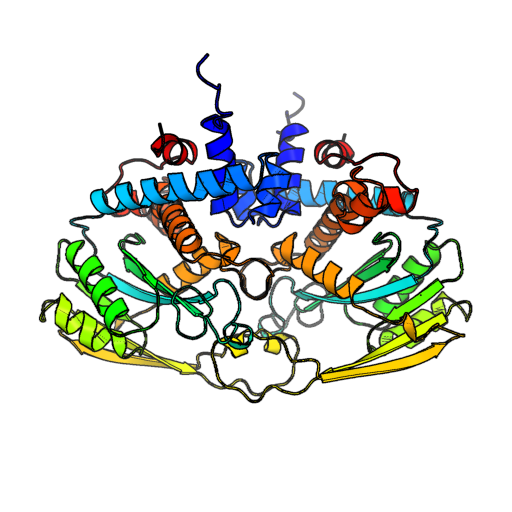5 CYS A N 1
ATOM 1443 C CA . CYS A 1 185 ? -16.141 -15.961 7.559 1 76.88 185 CYS A CA 1
ATOM 1444 C C . CYS A 1 185 ? -16.547 -16.797 8.773 1 76.88 185 CYS A C 1
ATOM 1446 O O . CYS A 1 185 ? -15.742 -16.984 9.688 1 76.88 185 CYS A O 1
ATOM 1448 N N . THR A 1 186 ? -17.75 -17.25 8.836 1 80.25 186 THR A N 1
ATOM 1449 C CA . THR A 1 186 ? -18.281 -17.969 9.992 1 80.25 186 THR A CA 1
ATOM 1450 C C . THR A 1 186 ? -18.266 -19.484 9.742 1 80.25 186 THR A C 1
ATOM 1452 O O . THR A 1 186 ? -18.516 -20.266 10.664 1 80.25 186 THR A O 1
ATOM 1455 N N . GLY A 1 187 ? -18.016 -19.812 8.547 1 84.38 187 GLY A N 1
ATOM 1456 C CA . GLY A 1 187 ? -17.984 -21.234 8.258 1 84.38 187 GLY A CA 1
ATOM 1457 C C . GLY A 1 187 ? -17.5 -21.547 6.855 1 84.38 187 GLY A C 1
ATOM 1458 O O . GLY A 1 187 ? -17.422 -20.656 6.004 1 84.38 187 GLY A O 1
ATOM 1459 N N . ILE A 1 188 ? -17.109 -22.828 6.723 1 89.19 188 ILE A N 1
ATOM 1460 C CA . ILE A 1 188 ? -16.641 -23.312 5.426 1 89.19 188 ILE A CA 1
ATOM 1461 C C . ILE A 1 188 ? -17.312 -24.641 5.09 1 89.19 188 ILE A C 1
ATOM 1463 O O . ILE A 1 188 ? -17.375 -25.531 5.934 1 89.19 188 ILE A O 1
ATOM 1467 N N . ASP A 1 189 ? -17.922 -24.656 3.977 1 91 189 ASP A N 1
ATOM 1468 C CA . ASP A 1 189 ? -18.484 -25.906 3.439 1 91 189 ASP A CA 1
ATOM 1469 C C . ASP A 1 189 ? -17.594 -26.453 2.326 1 91 189 ASP A C 1
ATOM 1471 O O . ASP A 1 189 ? -17.469 -25.844 1.261 1 91 189 ASP A O 1
ATOM 1475 N N . VAL A 1 190 ? -17.016 -27.641 2.586 1 93.75 190 VAL A N 1
ATOM 1476 C CA . VAL A 1 190 ? -16.125 -28.281 1.612 1 93.75 190 VAL A CA 1
ATOM 1477 C C . VAL A 1 190 ? -16.906 -29.328 0.817 1 93.75 190 VAL A C 1
ATOM 1479 O O . VAL A 1 190 ? -17.594 -30.172 1.396 1 93.75 190 VAL A O 1
ATOM 1482 N N . ARG A 1 191 ? -16.703 -29.266 -0.479 1 94.44 191 ARG A N 1
ATOM 1483 C CA . ARG A 1 191 ? -17.438 -30.188 -1.332 1 94.44 191 ARG A CA 1
ATOM 1484 C C . ARG A 1 191 ? -16.516 -30.875 -2.334 1 94.44 191 ARG A C 1
ATOM 1486 O O . ARG A 1 191 ? -15.617 -30.234 -2.891 1 94.44 191 ARG A O 1
ATOM 1493 N N . LYS A 1 192 ? -16.844 -32.094 -2.496 1 96.12 192 LYS A N 1
ATOM 1494 C CA . LYS A 1 192 ? -16.188 -32.844 -3.576 1 96.12 192 LYS A CA 1
ATOM 1495 C C . LYS A 1 192 ? -16.844 -32.531 -4.922 1 96.12 192 LYS A C 1
ATOM 1497 O O . LYS A 1 192 ? -18.062 -32.562 -5.043 1 96.12 192 LYS A O 1
ATOM 1502 N N . VAL A 1 193 ? -16.078 -32.25 -5.867 1 95.94 193 VAL A N 1
ATOM 1503 C CA . VAL A 1 193 ? -16.641 -31.953 -7.184 1 95.94 193 VAL A CA 1
ATOM 1504 C C . VAL A 1 193 ? -16.25 -33.062 -8.172 1 95.94 193 VAL A C 1
ATOM 1506 O O . VAL A 1 193 ? -17.094 -33.531 -8.938 1 95.94 193 VAL A O 1
ATOM 1509 N N . ASN A 1 194 ? -15.031 -33.438 -8.188 1 95.31 194 ASN A N 1
ATOM 1510 C CA . ASN A 1 194 ? -14.523 -34.469 -9.086 1 95.31 194 ASN A CA 1
ATOM 1511 C C . ASN A 1 194 ? -13.453 -35.312 -8.422 1 95.31 194 ASN A C 1
ATOM 1513 O O . ASN A 1 194 ? -12.68 -34.812 -7.598 1 95.31 194 ASN A O 1
ATOM 1517 N N . GLY A 1 195 ? -13.422 -36.594 -8.789 1 96.19 195 GLY A N 1
ATOM 1518 C CA . GLY A 1 195 ? -12.406 -37.5 -8.273 1 96.19 195 GLY A CA 1
ATOM 1519 C C . GLY A 1 195 ? -12.562 -37.812 -6.801 1 96.19 195 GLY A C 1
ATOM 1520 O O . GLY A 1 195 ? -13.688 -38 -6.312 1 96.19 195 GLY A O 1
ATOM 1521 N N . ASN A 1 196 ? -11.406 -38.062 -6.141 1 96.5 196 ASN A N 1
ATOM 1522 C CA . ASN A 1 196 ? -11.391 -38.406 -4.723 1 96.5 196 ASN A CA 1
ATOM 1523 C C . ASN A 1 196 ? -10.453 -37.5 -3.938 1 96.5 196 ASN A C 1
ATOM 1525 O O . ASN A 1 196 ? -9.461 -37.938 -3.369 1 96.5 196 ASN A O 1
ATOM 1529 N N . PRO A 1 197 ? -10.852 -36.25 -3.883 1 97.38 197 PRO A N 1
ATOM 1530 C CA . PRO A 1 197 ? -10.016 -35.312 -3.137 1 97.38 197 PRO A CA 1
ATOM 1531 C C . PRO A 1 197 ? -9.969 -35.625 -1.643 1 97.38 197 PRO A C 1
ATOM 1533 O O . PRO A 1 197 ? -10.945 -36.125 -1.081 1 97.38 197 PRO A O 1
ATOM 1536 N N . ASP A 1 198 ? -8.867 -35.406 -1.01 1 96.94 198 ASP A N 1
ATOM 1537 C CA . ASP A 1 198 ? -8.758 -35.406 0.445 1 96.94 198 ASP A CA 1
ATOM 1538 C C . ASP A 1 198 ? -9.352 -34.125 1.03 1 96.94 198 ASP A C 1
ATOM 1540 O O . ASP A 1 198 ? -8.703 -33.094 1.048 1 96.94 198 ASP A O 1
ATOM 1544 N N . LEU A 1 199 ? -10.469 -34.188 1.572 1 94.69 199 LEU A N 1
ATOM 1545 C CA . LEU A 1 199 ? -11.219 -33.031 1.998 1 94.69 199 LEU A CA 1
ATOM 1546 C C . LEU A 1 199 ? -10.555 -32.375 3.197 1 94.69 199 LEU A C 1
ATOM 1548 O O . LEU A 1 199 ? -10.742 -31.172 3.432 1 94.69 199 LEU A O 1
ATOM 1552 N N . ASP A 1 200 ? -9.742 -33.062 3.891 1 91.19 200 ASP A N 1
ATOM 1553 C CA . ASP A 1 200 ? -9.023 -32.5 5.027 1 91.19 200 ASP A CA 1
ATOM 1554 C C . ASP A 1 200 ? -7.922 -31.547 4.562 1 91.19 200 ASP A C 1
ATOM 1556 O O . ASP A 1 200 ? -7.496 -30.672 5.316 1 91.19 200 ASP A O 1
ATOM 1560 N N . LYS A 1 201 ? -7.578 -31.75 3.35 1 90.94 201 LYS A N 1
ATOM 1561 C CA . LYS A 1 201 ? -6.5 -30.922 2.809 1 90.94 201 LYS A CA 1
ATOM 1562 C C . LYS A 1 201 ? -7.051 -29.812 1.923 1 90.94 201 LYS A C 1
ATOM 1564 O O . LYS A 1 201 ? -6.297 -28.969 1.432 1 90.94 201 LYS A O 1
ATOM 1569 N N . ALA A 1 202 ? -8.359 -29.828 1.753 1 95.12 202 ALA A N 1
ATOM 1570 C CA . ALA A 1 202 ? -8.969 -28.812 0.906 1 95.12 202 ALA A CA 1
ATOM 1571 C C . ALA A 1 202 ? -8.945 -27.438 1.585 1 95.12 202 ALA A C 1
ATOM 1573 O O . ALA A 1 202 ? -9.516 -27.266 2.668 1 95.12 202 ALA A O 1
ATOM 1574 N N . SER A 1 203 ? -8.227 -26.531 0.987 1 95 203 SER A N 1
ATOM 1575 C CA . SER A 1 203 ? -8.07 -25.203 1.544 1 95 203 SER A CA 1
ATOM 1576 C C . SER A 1 203 ? -7.746 -24.188 0.454 1 95 203 SER A C 1
ATOM 1578 O O . SER A 1 203 ? -7.312 -24.547 -0.639 1 95 203 SER A O 1
ATOM 1580 N N . THR A 1 204 ? -8.07 -22.969 0.692 1 96.31 204 THR A N 1
ATOM 1581 C CA . THR A 1 204 ? -7.668 -21.875 -0.201 1 96.31 204 THR A CA 1
ATOM 1582 C C . THR A 1 204 ? -6.785 -20.875 0.531 1 96.31 204 THR A C 1
ATOM 1584 O O . THR A 1 204 ? -6.652 -19.734 0.097 1 96.31 204 THR A O 1
ATOM 1587 N N . SER A 1 205 ? -6.211 -21.281 1.655 1 95.44 205 SER A N 1
ATOM 1588 C CA . SER A 1 205 ? -5.465 -20.375 2.521 1 95.44 205 SER A CA 1
ATOM 1589 C C . SER A 1 205 ? -4.195 -19.875 1.84 1 95.44 205 SER A C 1
ATOM 1591 O O . SER A 1 205 ? -3.824 -18.719 1.979 1 95.44 205 SER A O 1
ATOM 1593 N N . TYR A 1 206 ? -3.525 -20.734 1.075 1 97.62 206 TYR A N 1
ATOM 1594 C CA . TYR A 1 206 ? -2.258 -20.344 0.465 1 97.62 206 TYR A CA 1
ATOM 1595 C C . TYR A 1 206 ? -2.482 -19.375 -0.691 1 97.62 206 TYR A C 1
ATOM 1597 O O . TYR A 1 206 ? -1.716 -18.422 -0.871 1 97.62 206 TYR A O 1
ATOM 1605 N N . VAL A 1 207 ? -3.523 -19.641 -1.494 1 98.06 207 VAL A N 1
ATOM 1606 C CA . VAL A 1 207 ? -3.785 -18.719 -2.604 1 98.06 207 VAL A CA 1
ATOM 1607 C C . VAL A 1 207 ? -4.27 -17.375 -2.066 1 98.06 207 VAL A C 1
ATOM 1609 O O . VAL A 1 207 ? -3.969 -16.328 -2.641 1 98.06 207 VAL A O 1
ATOM 1612 N N . GLU A 1 208 ? -5.02 -17.422 -0.941 1 94.75 208 GLU A N 1
ATOM 1613 C CA . GLU A 1 208 ? -5.434 -16.188 -0.296 1 94.75 208 GLU A CA 1
ATOM 1614 C C . GLU A 1 208 ? -4.23 -15.406 0.229 1 94.75 208 GLU A C 1
ATOM 1616 O O . GLU A 1 208 ? -4.16 -14.18 0.083 1 94.75 208 GLU A O 1
ATOM 1621 N N . ARG A 1 209 ? -3.32 -16.094 0.84 1 96.25 209 ARG A N 1
ATOM 1622 C CA . ARG A 1 209 ? -2.086 -15.461 1.302 1 96.25 209 ARG A CA 1
ATOM 1623 C C . ARG A 1 209 ? -1.281 -14.914 0.129 1 96.25 209 ARG A C 1
ATOM 1625 O O . ARG A 1 209 ? -0.687 -13.836 0.227 1 96.25 209 ARG A O 1
ATOM 1632 N N . GLN A 1 210 ? -1.253 -15.656 -0.911 1 97.31 210 GLN A N 1
ATOM 1633 C CA . GLN A 1 210 ? -0.563 -15.203 -2.113 1 97.31 210 GLN A CA 1
ATOM 1634 C C . GLN A 1 210 ? -1.188 -13.922 -2.658 1 97.31 210 GLN A C 1
ATOM 1636 O O . GLN A 1 210 ? -0.481 -13.031 -3.141 1 97.31 210 GLN A O 1
ATOM 1641 N N . ASN A 1 211 ? -2.545 -13.836 -2.672 1 96.25 211 ASN A N 1
ATOM 1642 C CA . ASN A 1 211 ? -3.227 -12.617 -3.092 1 96.25 211 ASN A CA 1
ATOM 1643 C C . ASN A 1 211 ? -2.811 -11.422 -2.238 1 96.25 211 ASN A C 1
ATOM 1645 O O . ASN A 1 211 ? -2.645 -10.312 -2.752 1 96.25 211 ASN A O 1
ATOM 1649 N N . LEU A 1 212 ? -2.658 -11.672 -0.99 1 95.62 212 LEU A N 1
ATOM 1650 C CA . LEU A 1 212 ? -2.17 -10.617 -0.106 1 95.62 212 LEU A CA 1
ATOM 1651 C C . LEU A 1 212 ? -0.75 -10.203 -0.483 1 95.62 212 LEU A C 1
ATOM 1653 O O . LEU A 1 212 ? -0.419 -9.016 -0.464 1 95.62 212 LEU A O 1
ATOM 1657 N N . THR A 1 213 ? 0.072 -11.18 -0.791 1 96.81 213 THR A N 1
ATOM 1658 C CA . THR A 1 213 ? 1.438 -10.906 -1.226 1 96.81 213 THR A CA 1
ATOM 1659 C C . THR A 1 213 ? 1.44 -10.016 -2.467 1 96.81 213 THR A C 1
ATOM 1661 O O . THR A 1 213 ? 2.256 -9.094 -2.576 1 96.81 213 THR A O 1
ATOM 1664 N N . MET A 1 214 ? 0.512 -10.258 -3.34 1 97.38 214 MET A N 1
ATOM 1665 C CA . MET A 1 214 ? 0.374 -9.414 -4.527 1 97.38 214 MET A CA 1
ATOM 1666 C C . MET A 1 214 ? 0.013 -7.984 -4.141 1 97.38 214 MET A C 1
ATOM 1668 O O . MET A 1 214 ? 0.603 -7.031 -4.652 1 97.38 214 MET A O 1
ATOM 1672 N N . ARG A 1 215 ? -0.883 -7.855 -3.193 1 95.88 215 ARG A N 1
ATOM 1673 C CA . ARG A 1 215 ? -1.333 -6.539 -2.76 1 95.88 215 ARG A CA 1
ATOM 1674 C C . ARG A 1 215 ? -0.213 -5.781 -2.051 1 95.88 215 ARG A C 1
ATOM 1676 O O . ARG A 1 215 ? -0.132 -4.555 -2.139 1 95.88 215 ARG A O 1
ATOM 1683 N N . MET A 1 216 ? 0.689 -6.52 -1.411 1 96.06 216 MET A N 1
ATOM 1684 C CA . MET A 1 216 ? 1.812 -5.926 -0.691 1 96.06 216 MET A CA 1
ATOM 1685 C C . MET A 1 216 ? 2.938 -5.555 -1.65 1 96.06 216 MET A C 1
ATOM 1687 O O . MET A 1 216 ? 3.59 -4.523 -1.479 1 96.06 216 MET A O 1
ATOM 1691 N N . GLY A 1 217 ? 3.07 -6.312 -2.65 1 96.56 217 GLY A N 1
ATOM 1692 C CA . GLY A 1 217 ? 4.223 -6.168 -3.523 1 96.56 217 GLY A CA 1
ATOM 1693 C C . GLY A 1 217 ? 3.941 -5.324 -4.75 1 96.56 217 GLY A C 1
ATOM 1694 O O . GLY A 1 217 ? 4.867 -4.824 -5.391 1 96.56 217 GLY A O 1
ATOM 1695 N N . MET A 1 218 ? 2.701 -5.207 -5.102 1 97.38 218 MET A N 1
ATOM 1696 C CA . MET A 1 218 ? 2.295 -4.422 -6.262 1 97.38 218 MET A CA 1
ATOM 1697 C C . MET A 1 218 ? 1.316 -3.324 -5.863 1 97.38 218 MET A C 1
ATOM 1699 O O . MET A 1 218 ? 0.136 -3.592 -5.633 1 97.38 218 MET A O 1
ATOM 1703 N N . ARG A 1 219 ? 1.806 -2.127 -5.949 1 96.19 219 ARG A N 1
ATOM 1704 C CA . ARG A 1 219 ? 1.006 -1.004 -5.473 1 96.19 219 ARG A CA 1
ATOM 1705 C C . ARG A 1 219 ? -0.315 -0.91 -6.227 1 96.19 219 ARG A C 1
ATOM 1707 O O . ARG A 1 219 ? -1.342 -0.544 -5.652 1 96.19 219 ARG A O 1
ATOM 1714 N N . ARG A 1 220 ? -0.332 -1.3 -7.484 1 95.75 220 ARG A N 1
ATOM 1715 C CA . ARG A 1 220 ? -1.526 -1.171 -8.312 1 95.75 220 ARG A CA 1
ATOM 1716 C C . ARG A 1 220 ? -2.617 -2.133 -7.855 1 95.75 220 ARG A C 1
ATOM 1718 O O . ARG A 1 220 ? -3.775 -2.004 -8.258 1 95.75 220 ARG A O 1
ATOM 1725 N N . PHE A 1 221 ? -2.303 -3.098 -6.945 1 96.25 221 PHE A N 1
ATOM 1726 C CA . PHE A 1 221 ? -3.285 -4.027 -6.398 1 96.25 221 PHE A CA 1
ATOM 1727 C C . PHE A 1 221 ? -3.729 -3.594 -5.008 1 96.25 221 PHE A C 1
ATOM 1729 O O . PHE A 1 221 ? -4.703 -4.121 -4.469 1 96.25 221 PHE A O 1
ATOM 1736 N N . THR A 1 222 ? -2.938 -2.699 -4.387 1 93.5 222 THR A N 1
ATOM 1737 C CA . THR A 1 222 ? -3.273 -2.275 -3.033 1 93.5 222 THR A CA 1
ATOM 1738 C C . THR A 1 222 ? -4.637 -1.588 -3.002 1 93.5 222 THR A C 1
ATOM 1740 O O . THR A 1 222 ? -4.914 -0.712 -3.824 1 93.5 222 THR A O 1
ATOM 1743 N N . ARG A 1 223 ? -5.473 -1.979 -2.104 1 88.19 223 ARG A N 1
ATOM 1744 C CA . ARG A 1 223 ? -6.84 -1.476 -2.051 1 88.19 223 ARG A CA 1
ATOM 1745 C C . ARG A 1 223 ? -6.883 -0.066 -1.471 1 88.19 223 ARG A C 1
ATOM 1747 O O . ARG A 1 223 ? -6.086 0.274 -0.593 1 88.19 223 ARG A O 1
ATOM 1754 N N . LEU A 1 224 ? -7.82 0.671 -1.983 1 87.88 224 LEU A N 1
ATOM 1755 C CA . LEU A 1 224 ? -8.188 1.987 -1.47 1 87.88 224 LEU A CA 1
ATOM 1756 C C . LEU A 1 224 ? -7.016 2.959 -1.583 1 87.88 224 LEU A C 1
ATOM 1758 O O . LEU A 1 224 ? -6.734 3.709 -0.646 1 87.88 224 LEU A O 1
ATOM 1762 N N . THR A 1 225 ? -6.188 2.832 -2.545 1 90.88 225 THR A N 1
ATOM 1763 C CA . THR A 1 225 ? -5.156 3.791 -2.928 1 90.88 225 THR A CA 1
ATOM 1764 C C . THR A 1 225 ? -5.477 4.418 -4.281 1 90.88 225 THR A C 1
ATOM 1766 O O . THR A 1 225 ? -6.469 4.059 -4.918 1 90.88 225 THR A O 1
ATOM 1769 N N . ASN A 1 226 ? -4.664 5.375 -4.66 1 89.44 226 ASN A N 1
ATOM 1770 C CA . ASN A 1 226 ? -4.887 5.98 -5.969 1 89.44 226 ASN A CA 1
ATOM 1771 C C . ASN A 1 226 ? -3.977 5.367 -7.031 1 89.44 226 ASN A C 1
ATOM 1773 O O . ASN A 1 226 ? -3.779 5.953 -8.102 1 89.44 226 ASN A O 1
ATOM 1777 N N . ALA A 1 227 ? -3.381 4.234 -6.691 1 92.69 227 ALA A N 1
ATOM 1778 C CA . ALA A 1 227 ? -2.539 3.521 -7.648 1 92.69 227 ALA A CA 1
ATOM 1779 C C . ALA A 1 227 ? -3.35 2.5 -8.438 1 92.69 227 ALA A C 1
ATOM 1781 O O . ALA A 1 227 ? -4.074 1.689 -7.855 1 92.69 227 ALA A O 1
ATOM 1782 N N . PHE A 1 228 ? -3.293 2.604 -9.75 1 93 228 PHE A N 1
ATOM 1783 C CA . PHE A 1 228 ? -3.965 1.65 -10.625 1 93 228 PHE A CA 1
ATOM 1784 C C . PHE A 1 228 ? -3.334 1.649 -12.016 1 93 228 PHE A C 1
ATOM 1786 O O . PHE A 1 228 ? -2.541 2.535 -12.344 1 93 228 PHE A O 1
ATOM 1793 N N . SER A 1 229 ? -3.68 0.663 -12.742 1 94.88 229 SER A N 1
ATOM 1794 C CA . SER A 1 229 ? -3.18 0.57 -14.109 1 94.88 229 SER A CA 1
ATOM 1795 C C . SER A 1 229 ? -4.109 1.283 -15.086 1 94.88 229 SER A C 1
ATOM 1797 O O . SER A 1 229 ? -5.328 1.14 -15.008 1 94.88 229 SER A O 1
ATOM 1799 N N . LYS A 1 230 ? -3.479 2.064 -15.961 1 94.12 230 LYS A N 1
ATOM 1800 C CA . LYS A 1 230 ? -4.254 2.729 -17 1 94.12 230 LYS A CA 1
ATOM 1801 C C . LYS A 1 230 ? -4.504 1.794 -18.188 1 94.12 230 LYS A C 1
ATOM 1803 O O . LYS A 1 230 ? -5.5 1.936 -18.891 1 94.12 230 LYS A O 1
ATOM 1808 N N . LYS A 1 231 ? -3.582 0.901 -18.375 1 96.19 231 LYS A N 1
ATOM 1809 C CA . LYS A 1 231 ? -3.654 -0.079 -19.453 1 96.19 231 LYS A CA 1
ATOM 1810 C C . LYS A 1 231 ? -3.555 -1.502 -18.906 1 96.19 231 LYS A C 1
ATOM 1812 O O . LYS A 1 231 ? -2.678 -1.804 -18.094 1 96.19 231 LYS A O 1
ATOM 1817 N N . VAL A 1 232 ? -4.391 -2.367 -19.438 1 97.38 232 VAL A N 1
ATOM 1818 C CA . VAL A 1 232 ? -4.453 -3.746 -18.953 1 97.38 232 VAL A CA 1
ATOM 1819 C C . VAL A 1 232 ? -3.176 -4.484 -19.344 1 97.38 232 VAL A C 1
ATOM 1821 O O . VAL A 1 232 ? -2.699 -5.348 -18.609 1 97.38 232 VAL A O 1
ATOM 1824 N N . GLU A 1 233 ? -2.594 -4.137 -20.516 1 97.62 233 GLU A N 1
ATOM 1825 C CA . GLU A 1 233 ? -1.346 -4.766 -20.938 1 97.62 233 GLU A CA 1
ATOM 1826 C C . GLU A 1 233 ? -0.23 -4.516 -19.922 1 97.62 233 GLU A C 1
ATOM 1828 O O . GLU A 1 233 ? 0.565 -5.41 -19.641 1 97.62 233 GLU A O 1
ATOM 1833 N N . ASN A 1 234 ? -0.187 -3.279 -19.422 1 97.69 234 ASN A N 1
ATOM 1834 C CA . ASN A 1 234 ? 0.816 -2.951 -18.406 1 97.69 234 ASN A CA 1
ATOM 1835 C C . ASN A 1 234 ? 0.585 -3.727 -17.109 1 97.69 234 ASN A C 1
ATOM 1837 O O . ASN A 1 234 ? 1.54 -4.109 -16.438 1 97.69 234 ASN A O 1
ATOM 1841 N N . LEU A 1 235 ? -0.713 -3.918 -16.812 1 98.31 235 LEU A N 1
ATOM 1842 C CA . LEU A 1 235 ? -1.048 -4.738 -15.648 1 98.31 235 LEU A CA 1
ATOM 1843 C C . LEU A 1 235 ? -0.529 -6.164 -15.828 1 98.31 235 LEU A C 1
ATOM 1845 O O . LEU A 1 235 ? 0.079 -6.727 -14.914 1 98.31 235 LEU A O 1
ATOM 1849 N N . ALA A 1 236 ? -0.747 -6.672 -16.984 1 98.62 236 ALA A N 1
ATOM 1850 C CA . ALA A 1 236 ? -0.292 -8.031 -17.266 1 98.62 236 ALA A CA 1
ATOM 1851 C C . ALA A 1 236 ? 1.227 -8.133 -17.156 1 98.62 236 ALA A C 1
ATOM 1853 O O . ALA A 1 236 ? 1.75 -9.109 -16.609 1 98.62 236 ALA A O 1
ATOM 1854 N N . HIS A 1 237 ? 1.948 -7.148 -17.688 1 98.69 237 HIS A N 1
ATOM 1855 C CA . HIS A 1 237 ? 3.402 -7.117 -17.594 1 98.69 237 HIS A CA 1
ATOM 1856 C C . HIS A 1 237 ? 3.855 -7.031 -16.141 1 98.69 237 HIS A C 1
ATOM 1858 O O . HIS A 1 237 ? 4.816 -7.695 -15.742 1 98.69 237 HIS A O 1
ATOM 1864 N N . ALA A 1 238 ? 3.152 -6.23 -15.383 1 98.69 238 ALA A N 1
ATOM 1865 C CA . ALA A 1 238 ? 3.498 -6.082 -13.977 1 98.69 238 ALA A CA 1
ATOM 1866 C C . ALA A 1 238 ? 3.305 -7.398 -13.219 1 98.69 238 ALA A C 1
ATOM 1868 O O . ALA A 1 238 ? 4.113 -7.75 -12.359 1 98.69 238 ALA A O 1
ATOM 1869 N N . VAL A 1 239 ? 2.246 -8.109 -13.539 1 98.81 239 VAL A N 1
ATOM 1870 C CA . VAL A 1 239 ? 1.959 -9.383 -12.875 1 98.81 239 VAL A CA 1
ATOM 1871 C C . VAL A 1 239 ? 3.049 -10.398 -13.211 1 98.81 239 VAL A C 1
ATOM 1873 O O . VAL A 1 239 ? 3.529 -11.117 -12.336 1 98.81 239 VAL A O 1
ATOM 1876 N N . SER A 1 240 ? 3.459 -10.375 -14.484 1 98.81 240 SER A N 1
ATOM 1877 C CA . SER A 1 240 ? 4.531 -11.273 -14.898 1 98.81 240 SER A CA 1
ATOM 1878 C C . SER A 1 240 ? 5.82 -10.977 -14.148 1 98.81 240 SER A C 1
ATOM 1880 O O . SER A 1 240 ? 6.516 -11.898 -13.711 1 98.81 240 SER A O 1
ATOM 1882 N N . LEU A 1 241 ? 6.121 -9.742 -14.039 1 98.81 241 LEU A N 1
ATOM 1883 C CA . LEU A 1 241 ? 7.316 -9.336 -13.32 1 98.81 241 LEU A CA 1
ATOM 1884 C C . LEU A 1 241 ? 7.227 -9.734 -11.844 1 98.81 241 LEU A C 1
ATOM 1886 O O . LEU A 1 241 ? 8.195 -10.234 -11.273 1 98.81 241 LEU A O 1
ATOM 1890 N N . HIS A 1 242 ? 6.102 -9.516 -11.258 1 98.75 242 HIS A N 1
ATOM 1891 C CA . HIS A 1 242 ? 5.879 -9.875 -9.867 1 98.75 242 HIS A CA 1
ATOM 1892 C C . HIS A 1 242 ? 6.129 -11.359 -9.633 1 98.75 242 HIS A C 1
ATOM 1894 O O . HIS A 1 242 ? 6.836 -11.734 -8.695 1 98.75 242 HIS A O 1
ATOM 1900 N N . TYR A 1 243 ? 5.543 -12.164 -10.484 1 98.81 243 TYR A N 1
ATOM 1901 C CA . TYR A 1 243 ? 5.652 -13.602 -10.242 1 98.81 243 TYR A CA 1
ATOM 1902 C C . TYR A 1 243 ? 7.047 -14.109 -10.578 1 98.81 243 TYR A C 1
ATOM 1904 O O . TYR A 1 243 ? 7.496 -15.117 -10.031 1 98.81 243 TYR A O 1
ATOM 1912 N N . MET A 1 244 ? 7.766 -13.375 -11.523 1 98.88 244 MET A N 1
ATOM 1913 C CA . MET A 1 244 ? 9.18 -13.688 -11.703 1 98.88 244 MET A CA 1
ATOM 1914 C C . MET A 1 244 ? 9.945 -13.492 -10.398 1 98.88 244 MET A C 1
ATOM 1916 O O . MET A 1 244 ? 10.695 -14.383 -9.977 1 98.88 244 MET A O 1
ATOM 1920 N N . PHE A 1 245 ? 9.75 -12.391 -9.789 1 98.75 245 PHE A N 1
ATOM 1921 C CA . PHE A 1 245 ? 10.398 -12.07 -8.523 1 98.75 245 PHE A CA 1
ATOM 1922 C C . PHE A 1 245 ? 9.977 -13.047 -7.434 1 98.75 245 PHE A C 1
ATOM 1924 O O . PHE A 1 245 ? 10.812 -13.609 -6.73 1 98.75 245 PHE A O 1
ATOM 1931 N N . TYR A 1 246 ? 8.727 -13.312 -7.32 1 98.62 246 TYR A N 1
ATOM 1932 C CA . TYR A 1 246 ? 8.156 -14.18 -6.293 1 98.62 246 TYR A CA 1
ATOM 1933 C C . TYR A 1 246 ? 8.695 -15.602 -6.426 1 98.62 246 TYR A C 1
ATOM 1935 O O . TYR A 1 246 ? 9.172 -16.188 -5.453 1 98.62 246 TYR A O 1
ATOM 1943 N N . ASN A 1 247 ? 8.633 -16.141 -7.648 1 98.88 247 ASN A N 1
ATOM 1944 C CA . ASN A 1 247 ? 8.984 -17.531 -7.871 1 98.88 247 ASN A CA 1
ATOM 1945 C C . ASN A 1 247 ? 10.492 -17.75 -7.762 1 98.88 247 ASN A C 1
ATOM 1947 O O . ASN A 1 247 ? 10.93 -18.766 -7.223 1 98.88 247 ASN A O 1
ATOM 1951 N N . PHE A 1 248 ? 11.242 -16.766 -8.188 1 98.81 248 PHE A N 1
ATOM 1952 C CA . PHE A 1 248 ? 12.641 -17.094 -8.422 1 98.81 248 PHE A CA 1
ATOM 1953 C C . PHE A 1 248 ? 13.547 -16.297 -7.484 1 98.81 248 PHE A C 1
ATOM 1955 O O . PHE A 1 248 ? 14.68 -16.719 -7.215 1 98.81 248 PHE A O 1
ATOM 1962 N N . ALA A 1 249 ? 13.078 -15.172 -7.027 1 98.5 249 ALA A N 1
ATOM 1963 C CA . ALA A 1 249 ? 14.055 -14.266 -6.422 1 98.5 249 ALA A CA 1
ATOM 1964 C C . ALA A 1 249 ? 13.68 -13.961 -4.973 1 98.5 249 ALA A C 1
ATOM 1966 O O . ALA A 1 249 ? 14.453 -13.312 -4.254 1 98.5 249 ALA A O 1
ATOM 1967 N N . ARG A 1 250 ? 12.578 -14.391 -4.539 1 97.5 250 ARG A N 1
ATOM 1968 C CA . ARG A 1 250 ? 12.141 -14.102 -3.18 1 97.5 250 ARG A CA 1
ATOM 1969 C C . ARG A 1 250 ? 12.086 -15.367 -2.338 1 97.5 250 ARG A C 1
ATOM 1971 O O . ARG A 1 250 ? 11.164 -16.188 -2.484 1 97.5 250 ARG A O 1
ATOM 1978 N N . PRO A 1 251 ? 13.031 -15.508 -1.452 1 97.62 251 PRO A N 1
ATOM 1979 C CA . PRO A 1 251 ? 12.953 -16.672 -0.564 1 97.62 251 PRO A CA 1
ATOM 1980 C C . PRO A 1 251 ? 11.672 -16.703 0.262 1 97.62 251 PRO A C 1
ATOM 1982 O O . PRO A 1 251 ? 11.203 -15.664 0.725 1 97.62 251 PRO A O 1
ATOM 1985 N N . HIS A 1 252 ? 11.156 -17.844 0.383 1 97.56 252 HIS A N 1
ATOM 1986 C CA . HIS A 1 252 ? 9.938 -18.094 1.148 1 97.56 252 HIS A CA 1
ATOM 1987 C C . HIS A 1 252 ? 10.258 -18.578 2.557 1 97.56 252 HIS A C 1
ATOM 1989 O O . HIS A 1 252 ? 11.023 -19.531 2.729 1 97.56 252 HIS A O 1
ATOM 1995 N N . THR A 1 253 ? 9.664 -18.016 3.523 1 94.81 253 THR A N 1
ATOM 1996 C CA . THR A 1 253 ? 10.008 -18.266 4.922 1 94.81 253 THR A CA 1
ATOM 1997 C C . THR A 1 253 ? 9.812 -19.734 5.273 1 94.81 253 THR A C 1
ATOM 1999 O O . THR A 1 253 ? 10.711 -20.375 5.828 1 94.81 253 THR A O 1
ATOM 2002 N N . THR A 1 254 ? 8.617 -20.234 4.965 1 96.38 254 THR A N 1
ATOM 2003 C CA . THR A 1 254 ? 8.312 -21.625 5.297 1 96.38 254 THR A CA 1
ATOM 2004 C C . THR A 1 254 ? 9.25 -22.578 4.574 1 96.38 254 THR A C 1
ATOM 2006 O O . THR A 1 254 ? 9.734 -23.547 5.16 1 96.38 254 THR A O 1
ATOM 2009 N N . LEU A 1 255 ? 9.477 -22.328 3.299 1 98.12 255 LEU A N 1
ATOM 2010 C CA . LEU A 1 255 ? 10.367 -23.188 2.521 1 98.12 255 LEU A CA 1
ATOM 2011 C C . LEU A 1 255 ? 11.797 -23.109 3.047 1 98.12 255 LEU A C 1
ATOM 2013 O O . LEU A 1 255 ? 12.508 -24.109 3.105 1 98.12 255 LEU A O 1
ATOM 2017 N N . THR A 1 256 ? 12.242 -21.922 3.416 1 98 256 THR A N 1
ATOM 2018 C CA . THR A 1 256 ? 13.578 -21.703 3.953 1 98 256 THR A CA 1
ATOM 2019 C C . THR A 1 256 ? 13.766 -22.469 5.266 1 98 256 THR A C 1
ATOM 2021 O O . THR A 1 256 ? 14.797 -23.109 5.48 1 98 256 THR A O 1
ATOM 2024 N N . LYS A 1 257 ? 12.742 -22.406 6.137 1 97.38 257 LYS A N 1
ATOM 2025 C CA . LYS A 1 257 ? 12.789 -23.156 7.395 1 97.38 257 LYS A CA 1
ATOM 2026 C C . LYS A 1 257 ? 12.906 -24.656 7.145 1 97.38 257 LYS A C 1
ATOM 2028 O O . LYS A 1 257 ? 13.703 -25.328 7.785 1 97.38 257 LYS A O 1
ATOM 2033 N N . ALA A 1 258 ? 12.141 -25.125 6.207 1 96.88 258 ALA A N 1
ATOM 2034 C CA . ALA A 1 258 ? 12.133 -26.547 5.879 1 96.88 258 ALA A CA 1
ATOM 2035 C C . ALA A 1 258 ? 13.469 -26.984 5.301 1 96.88 258 ALA A C 1
ATOM 2037 O O . ALA A 1 258 ? 13.867 -28.141 5.441 1 96.88 258 ALA A O 1
ATOM 2038 N N . ALA A 1 259 ? 14.148 -26.047 4.711 1 97.06 259 ALA A N 1
ATOM 2039 C CA . ALA A 1 259 ? 15.438 -26.344 4.098 1 97.06 259 ALA A CA 1
ATOM 2040 C C . ALA A 1 259 ? 16.578 -26.094 5.082 1 97.06 259 ALA A C 1
ATOM 2042 O O . ALA A 1 259 ? 17.734 -25.922 4.672 1 97.06 259 ALA A O 1
ATOM 2043 N N . GLY A 1 260 ? 16.344 -25.969 6.363 1 96.69 260 GLY A N 1
ATOM 2044 C CA . GLY A 1 260 ? 17.375 -25.812 7.391 1 96.69 260 GLY A CA 1
ATOM 2045 C C . GLY A 1 260 ? 17.938 -24.406 7.457 1 96.69 260 GLY A C 1
ATOM 2046 O O . GLY A 1 260 ? 19.125 -24.219 7.758 1 96.69 260 GLY A O 1
ATOM 2047 N N . GLY A 1 261 ? 17.172 -23.453 6.98 1 95.62 261 GLY A N 1
ATOM 2048 C CA . GLY A 1 261 ? 17.609 -22.062 7.082 1 95.62 261 GLY A CA 1
ATOM 2049 C C . GLY A 1 261 ? 18.234 -21.547 5.805 1 95.62 261 GLY A C 1
ATOM 2050 O O . GLY A 1 261 ? 18.562 -20.359 5.707 1 95.62 261 GLY A O 1
ATOM 2051 N N . ARG A 1 262 ? 18.406 -22.516 4.914 1 96.56 262 ARG A N 1
ATOM 2052 C CA . ARG A 1 262 ? 18.922 -22.094 3.621 1 96.56 262 ARG A CA 1
ATOM 2053 C C . ARG A 1 262 ? 17.844 -21.391 2.799 1 96.56 262 ARG A C 1
ATOM 2055 O O . ARG A 1 262 ? 16.781 -21.953 2.545 1 96.56 262 ARG A O 1
ATOM 2062 N N . PRO A 1 263 ? 18.109 -20.094 2.363 1 97.81 263 PRO A N 1
ATOM 2063 C CA . PRO A 1 263 ? 17.109 -19.391 1.557 1 97.81 263 PRO A CA 1
ATOM 2064 C C . PRO A 1 263 ? 16.625 -20.219 0.371 1 97.81 263 PRO A C 1
ATOM 2066 O O . PRO A 1 263 ? 17.438 -20.672 -0.442 1 97.81 263 PRO A O 1
ATOM 2069 N N . THR A 1 264 ? 15.328 -20.422 0.345 1 98.69 264 THR A N 1
ATOM 2070 C CA . THR A 1 264 ? 14.727 -21.281 -0.665 1 98.69 264 THR A CA 1
ATOM 2071 C C . THR A 1 264 ? 13.516 -20.594 -1.302 1 98.69 264 THR A C 1
ATOM 2073 O O . THR A 1 264 ? 12.594 -20.188 -0.602 1 98.69 264 THR A O 1
ATOM 2076 N N . THR A 1 265 ? 13.57 -20.453 -2.617 1 98.75 265 THR A N 1
ATOM 2077 C CA . THR A 1 265 ? 12.453 -19.875 -3.354 1 98.75 265 THR A CA 1
ATOM 2078 C C . THR A 1 265 ? 11.469 -20.953 -3.793 1 98.75 265 THR A C 1
ATOM 2080 O O . THR A 1 265 ? 11.789 -22.141 -3.781 1 98.75 265 THR A O 1
ATOM 2083 N N . PRO A 1 266 ? 10.273 -20.547 -4.203 1 98.81 266 PRO A N 1
ATOM 2084 C CA . PRO A 1 266 ? 9.312 -21.516 -4.746 1 98.81 266 PRO A CA 1
ATOM 2085 C C . PRO A 1 266 ? 9.867 -22.266 -5.945 1 98.81 266 PRO A C 1
ATOM 2087 O O . PRO A 1 266 ? 9.672 -23.484 -6.051 1 98.81 266 PRO A O 1
ATOM 2090 N N . ALA A 1 267 ? 10.602 -21.594 -6.801 1 98.88 267 ALA A N 1
ATOM 2091 C CA . ALA A 1 267 ? 11.188 -22.234 -7.977 1 98.88 267 ALA A CA 1
ATOM 2092 C C . ALA A 1 267 ? 12.195 -23.297 -7.566 1 98.88 267 ALA A C 1
ATOM 2094 O O . ALA A 1 267 ? 12.281 -24.359 -8.195 1 98.88 267 ALA A O 1
ATOM 2095 N N . MET A 1 268 ? 12.961 -23.016 -6.578 1 98.75 268 MET A N 1
ATOM 2096 C CA . MET A 1 268 ? 13.914 -24 -6.062 1 98.75 268 MET A CA 1
ATOM 2097 C C . MET A 1 268 ? 13.195 -25.219 -5.488 1 98.75 268 MET A C 1
ATOM 2099 O O . MET A 1 268 ? 13.57 -26.359 -5.758 1 98.75 268 MET A O 1
ATOM 2103 N N . ALA A 1 269 ? 12.164 -24.953 -4.691 1 98.62 269 ALA A N 1
ATOM 2104 C CA . ALA A 1 269 ? 11.406 -26.031 -4.066 1 98.62 269 ALA A CA 1
ATOM 2105 C C . ALA A 1 269 ? 10.75 -26.922 -5.121 1 98.62 269 ALA A C 1
ATOM 2107 O O . ALA A 1 269 ? 10.602 -28.125 -4.914 1 98.62 269 ALA A O 1
ATOM 2108 N N . ALA A 1 270 ? 10.422 -26.359 -6.262 1 98.5 270 ALA A N 1
ATOM 2109 C CA . ALA A 1 270 ? 9.758 -27.094 -7.34 1 98.5 270 ALA A CA 1
ATOM 2110 C C . ALA A 1 270 ? 10.781 -27.734 -8.273 1 98.5 270 ALA A C 1
ATOM 2112 O O . ALA A 1 270 ? 10.414 -28.422 -9.227 1 98.5 270 ALA A O 1
ATOM 2113 N N . GLY A 1 271 ? 12.023 -27.453 -8.062 1 97.88 271 GLY A N 1
ATOM 2114 C CA . GLY A 1 271 ? 13.078 -28.047 -8.867 1 97.88 271 GLY A CA 1
ATOM 2115 C C . GLY A 1 271 ? 13.305 -27.312 -10.18 1 97.88 271 GLY A C 1
ATOM 2116 O O . GLY A 1 271 ? 13.93 -27.859 -11.094 1 97.88 271 GLY A O 1
ATOM 2117 N N . VAL A 1 272 ? 12.852 -26.078 -10.312 1 98.19 272 VAL A N 1
ATOM 2118 C CA . VAL A 1 272 ? 12.93 -25.312 -11.547 1 98.19 272 VAL A CA 1
ATOM 2119 C C . VAL A 1 272 ? 14.188 -24.453 -11.547 1 98.19 272 VAL A C 1
ATOM 2121 O O . VAL A 1 272 ? 14.68 -24.062 -12.609 1 98.19 272 VAL A O 1
ATOM 2124 N N . ALA A 1 273 ? 14.688 -24.125 -10.359 1 98.25 273 ALA A N 1
ATOM 2125 C CA . ALA A 1 273 ? 15.898 -23.328 -10.188 1 98.25 273 ALA A CA 1
ATOM 2126 C C . ALA A 1 273 ? 16.812 -23.938 -9.125 1 98.25 273 ALA A C 1
ATOM 2128 O O . ALA A 1 273 ? 16.344 -24.703 -8.266 1 98.25 273 ALA A O 1
ATOM 2129 N N . ASP A 1 274 ? 18.047 -23.594 -9.219 1 97.94 274 ASP A N 1
ATOM 2130 C CA . ASP A 1 274 ? 19 -24.188 -8.281 1 97.94 274 ASP A CA 1
ATOM 2131 C C . ASP A 1 274 ? 19.625 -23.125 -7.387 1 97.94 274 ASP A C 1
ATOM 2133 O O . ASP A 1 274 ? 20.547 -23.406 -6.609 1 97.94 274 ASP A O 1
ATOM 2137 N N . ARG A 1 275 ? 19.219 -21.938 -7.57 1 98.38 275 ARG A N 1
ATOM 2138 C CA . ARG A 1 275 ? 19.703 -20.844 -6.754 1 98.38 275 ARG A CA 1
ATOM 2139 C C . ARG A 1 275 ? 18.672 -19.734 -6.641 1 98.38 275 ARG A C 1
ATOM 2141 O O . ARG A 1 275 ? 17.719 -19.688 -7.426 1 98.38 275 ARG A O 1
ATOM 2148 N N . VAL A 1 276 ? 18.859 -18.891 -5.648 1 98.44 276 VAL A N 1
ATOM 2149 C CA . VAL A 1 276 ? 18.031 -17.703 -5.531 1 98.44 276 VAL A CA 1
ATOM 2150 C C . VAL A 1 276 ? 18.453 -16.672 -6.566 1 98.44 276 VAL A C 1
ATOM 2152 O O . VAL A 1 276 ? 19.609 -16.219 -6.57 1 98.44 276 VAL A O 1
ATOM 2155 N N . TRP A 1 277 ? 17.578 -16.281 -7.414 1 98.44 277 TRP A N 1
ATOM 2156 C CA . TRP A 1 277 ? 17.859 -15.211 -8.352 1 98.44 277 TRP A CA 1
ATOM 2157 C C . TRP A 1 277 ? 17.969 -13.875 -7.629 1 98.44 277 TRP A C 1
ATOM 2159 O O . TRP A 1 277 ? 17.328 -13.656 -6.605 1 98.44 277 TRP A O 1
ATOM 2169 N N . THR A 1 278 ? 18.812 -13.016 -8.172 1 97.62 278 THR A N 1
ATOM 2170 C CA . THR A 1 278 ? 18.828 -11.625 -7.723 1 97.62 278 THR A CA 1
ATOM 2171 C C . THR A 1 278 ? 17.969 -10.75 -8.633 1 97.62 278 THR A C 1
ATOM 2173 O O . THR A 1 278 ? 17.594 -11.172 -9.727 1 97.62 278 THR A O 1
ATOM 2176 N N . VAL A 1 279 ? 17.703 -9.594 -8.133 1 97.38 279 VAL A N 1
ATOM 2177 C CA . VAL A 1 279 ? 16.984 -8.648 -8.984 1 97.38 279 VAL A CA 1
ATOM 2178 C C . VAL A 1 279 ? 17.828 -8.312 -10.211 1 97.38 279 VAL A C 1
ATOM 2180 O O . VAL A 1 279 ? 17.281 -8.023 -11.281 1 97.38 279 VAL A O 1
ATOM 2183 N N . ARG A 1 280 ? 19.125 -8.328 -10.07 1 97.5 280 ARG A N 1
ATOM 2184 C CA . ARG A 1 280 ? 20 -8.117 -11.211 1 97.5 280 ARG A CA 1
ATOM 2185 C C . ARG A 1 280 ? 19.828 -9.203 -12.258 1 97.5 280 ARG A C 1
ATOM 2187 O O . ARG A 1 280 ? 19.844 -8.93 -13.461 1 97.5 280 ARG A O 1
ATOM 2194 N N . ASP A 1 281 ? 19.672 -10.469 -11.805 1 98.31 281 ASP A N 1
ATOM 2195 C CA . ASP A 1 281 ? 19.406 -11.57 -12.727 1 98.31 281 ASP A CA 1
ATOM 2196 C C . ASP A 1 281 ? 18.141 -11.32 -13.547 1 98.31 281 ASP A C 1
ATOM 2198 O O . ASP A 1 281 ? 18.125 -11.562 -14.75 1 98.31 281 ASP A O 1
ATOM 2202 N N . ILE A 1 282 ? 17.125 -10.828 -12.875 1 98.62 282 ILE A N 1
ATOM 2203 C CA . ILE A 1 282 ? 15.859 -10.547 -13.547 1 98.62 282 ILE A CA 1
ATOM 2204 C C . ILE A 1 282 ? 16.047 -9.406 -14.547 1 98.62 282 ILE A C 1
ATOM 2206 O O . ILE A 1 282 ? 15.617 -9.508 -15.703 1 98.62 282 ILE A O 1
ATOM 2210 N N . ALA A 1 283 ? 16.734 -8.367 -14.094 1 97.94 283 ALA A N 1
ATOM 2211 C CA . ALA A 1 283 ? 16.984 -7.223 -14.969 1 97.94 283 ALA A CA 1
ATOM 2212 C C . ALA A 1 283 ? 17.797 -7.641 -16.203 1 97.94 283 ALA A C 1
ATOM 2214 O O . ALA A 1 283 ? 17.609 -7.09 -17.281 1 97.94 283 ALA A O 1
ATOM 2215 N N . ALA A 1 284 ? 18.578 -8.641 -16.062 1 97.38 284 ALA A N 1
ATOM 2216 C CA . ALA A 1 284 ? 19.516 -9.062 -17.094 1 97.38 284 ALA A CA 1
ATOM 2217 C C . ALA A 1 284 ? 18.812 -9.914 -18.156 1 97.38 284 ALA A C 1
ATOM 2219 O O . ALA A 1 284 ? 19.422 -10.273 -19.172 1 97.38 284 ALA A O 1
ATOM 2220 N N . LEU A 1 285 ? 17.578 -10.203 -17.953 1 97.12 285 LEU A N 1
ATOM 2221 C CA . LEU A 1 285 ? 16.828 -10.938 -18.953 1 97.12 285 LEU A CA 1
ATOM 2222 C C . LEU A 1 285 ? 16.703 -10.125 -20.25 1 97.12 285 LEU A C 1
ATOM 2224 O O . LEU A 1 285 ? 16.391 -10.672 -21.297 1 97.12 285 LEU A O 1
ATOM 2228 N N . LEU A 1 286 ? 16.953 -8.852 -20.172 1 95.12 286 LEU A N 1
ATOM 2229 C CA . LEU A 1 286 ? 16.859 -7.98 -21.344 1 95.12 286 LEU A CA 1
ATOM 2230 C C . LEU A 1 286 ? 18.219 -7.859 -22.031 1 95.12 286 LEU A C 1
ATOM 2232 O O . LEU A 1 286 ? 18.344 -7.191 -23.062 1 95.12 286 LEU A O 1
ATOM 2236 N N . ASP A 1 287 ? 19.234 -8.422 -21.422 1 89.62 287 ASP A N 1
ATOM 2237 C CA . ASP A 1 287 ? 20.547 -8.344 -22.031 1 89.62 287 ASP A CA 1
ATOM 2238 C C . ASP A 1 287 ? 20.734 -9.445 -23.078 1 89.62 287 ASP A C 1
ATOM 2240 O O . ASP A 1 287 ? 20.172 -10.531 -22.953 1 89.62 287 ASP A O 1
ATOM 2244 N N . MET B 1 1 ? 39.719 -0.852 22.375 1 22.25 1 MET B N 1
ATOM 2245 C CA . MET B 1 1 ? 39.094 -1.5 21.234 1 22.25 1 MET B CA 1
ATOM 2246 C C . MET B 1 1 ? 37.688 -0.948 21 1 22.25 1 MET B C 1
ATOM 2248 O O . MET B 1 1 ? 36.781 -1.193 21.781 1 22.25 1 MET B O 1
ATOM 2252 N N . VAL B 1 2 ? 37.531 0.253 20.656 1 30.66 2 VAL B N 1
ATOM 2253 C CA . VAL B 1 2 ? 36.25 0.907 20.453 1 30.66 2 VAL B CA 1
ATOM 2254 C C . VAL B 1 2 ? 35.312 -0.021 19.688 1 30.66 2 VAL B C 1
ATOM 2256 O O . VAL B 1 2 ? 35.688 -0.546 18.625 1 30.66 2 VAL B O 1
ATOM 2259 N N . SER B 1 3 ? 34.531 -0.887 20.234 1 33.88 3 SER B N 1
ATOM 2260 C CA . SER B 1 3 ? 33.531 -1.771 19.656 1 33.88 3 SER B CA 1
ATOM 2261 C C . SER B 1 3 ? 32.875 -1.138 18.438 1 33.88 3 SER B C 1
ATOM 2263 O O . SER B 1 3 ? 32.406 -0.008 18.5 1 33.88 3 SER B O 1
ATOM 2265 N N . MET B 1 4 ? 33.5 -1.173 17.188 1 34.84 4 MET B N 1
ATOM 2266 C CA . MET B 1 4 ? 33.094 -0.707 15.867 1 34.84 4 MET B CA 1
ATOM 2267 C C . MET B 1 4 ? 31.609 -0.877 15.641 1 34.84 4 MET B C 1
ATOM 2269 O O . MET B 1 4 ? 31.141 -1.974 15.32 1 34.84 4 MET B O 1
ATOM 2273 N N . VAL B 1 5 ? 30.719 -0.554 16.5 1 41.28 5 VAL B N 1
ATOM 2274 C CA . VAL B 1 5 ? 29.25 -0.591 16.438 1 41.28 5 VAL B CA 1
ATOM 2275 C C . VAL B 1 5 ? 28.797 -0.249 15.016 1 41.28 5 VAL B C 1
ATOM 2277 O O . VAL B 1 5 ? 29.234 0.755 14.445 1 41.28 5 VAL B O 1
ATOM 2280 N N . ASN B 1 6 ? 28.609 -1.25 14.062 1 53.66 6 ASN B N 1
ATOM 2281 C CA . ASN B 1 6 ? 28.188 -1.334 12.664 1 53.66 6 ASN B CA 1
ATOM 2282 C C . ASN B 1 6 ? 27.188 -0.249 12.312 1 53.66 6 ASN B C 1
ATOM 2284 O O . ASN B 1 6 ? 25.969 -0.47 12.406 1 53.66 6 ASN B O 1
ATOM 2288 N N . ARG B 1 7 ? 27.578 1.044 12.477 1 76.44 7 ARG B N 1
ATOM 2289 C CA . ARG B 1 7 ? 26.766 2.217 12.141 1 76.44 7 ARG B CA 1
ATOM 2290 C C . ARG B 1 7 ? 26.562 2.326 10.641 1 76.44 7 ARG B C 1
ATOM 2292 O O . ARG B 1 7 ? 27.5 2.211 9.859 1 76.44 7 ARG B O 1
ATOM 2299 N N . LEU B 1 8 ? 25.297 2.387 10.211 1 90.69 8 LEU B N 1
ATOM 2300 C CA . LEU B 1 8 ? 24.969 2.59 8.805 1 90.69 8 LEU B CA 1
ATOM 2301 C C . LEU B 1 8 ? 25.625 3.857 8.266 1 90.69 8 LEU B C 1
ATOM 2303 O O . LEU B 1 8 ? 25.688 4.875 8.969 1 90.69 8 LEU B O 1
ATOM 2307 N N . SER B 1 9 ? 26.25 3.771 7.113 1 93.94 9 SER B N 1
ATOM 2308 C CA . SER B 1 9 ? 26.703 4.988 6.445 1 93.94 9 SER B CA 1
ATOM 2309 C C . SER B 1 9 ? 25.547 5.934 6.164 1 93.94 9 SER B C 1
ATOM 2311 O O . SER B 1 9 ? 24.375 5.516 6.156 1 93.94 9 SER B O 1
ATOM 2313 N N . THR B 1 10 ? 25.859 7.195 6.008 1 95.06 10 THR B N 1
ATOM 2314 C CA . THR B 1 10 ? 24.828 8.172 5.695 1 95.06 10 THR B CA 1
ATOM 2315 C C . THR B 1 10 ? 24.125 7.812 4.398 1 95.06 10 THR B C 1
ATOM 2317 O O . THR B 1 10 ? 22.906 8.016 4.273 1 95.06 10 THR B O 1
ATOM 2320 N N . GLU B 1 11 ? 24.875 7.273 3.506 1 94.31 11 GLU B N 1
ATOM 2321 C CA . GLU B 1 11 ? 24.297 6.859 2.23 1 94.31 11 GLU B CA 1
ATOM 2322 C C . GLU B 1 11 ? 23.297 5.723 2.42 1 94.31 11 GLU B C 1
ATOM 2324 O O . GLU B 1 11 ? 22.219 5.723 1.806 1 94.31 11 GLU B O 1
ATOM 2329 N N . LYS B 1 12 ? 23.656 4.793 3.172 1 95.62 12 LYS B N 1
ATOM 2330 C CA . LYS B 1 12 ? 22.766 3.678 3.453 1 95.62 12 LYS B CA 1
ATOM 2331 C C . LYS B 1 12 ? 21.516 4.152 4.207 1 95.62 12 LYS B C 1
ATOM 2333 O O . LYS B 1 12 ? 20.406 3.697 3.932 1 95.62 12 LYS B O 1
ATOM 2338 N N . ARG B 1 13 ? 21.719 5.066 5.164 1 97.5 13 ARG B N 1
ATOM 2339 C CA . ARG B 1 13 ? 20.594 5.664 5.863 1 97.5 13 ARG B CA 1
ATOM 2340 C C . ARG B 1 13 ? 19.656 6.363 4.887 1 97.5 13 ARG B C 1
ATOM 2342 O O . ARG B 1 13 ? 18.438 6.215 4.98 1 97.5 13 ARG B O 1
ATOM 2349 N N . ALA B 1 14 ? 20.281 7.07 3.998 1 97.5 14 ALA B N 1
ATOM 2350 C CA . ALA B 1 14 ? 19.484 7.801 3.01 1 97.5 14 ALA B CA 1
ATOM 2351 C C . ALA B 1 14 ? 18.656 6.848 2.16 1 97.5 14 ALA B C 1
ATOM 2353 O O . ALA B 1 14 ? 17.484 7.133 1.85 1 97.5 14 ALA B O 1
ATOM 2354 N N . GLN B 1 15 ? 19.234 5.742 1.802 1 95.94 15 GLN B N 1
ATOM 2355 C CA . GLN B 1 15 ? 18.516 4.73 1.033 1 95.94 15 GLN B CA 1
ATOM 2356 C C . GLN B 1 15 ? 17.312 4.199 1.812 1 95.94 15 GLN B C 1
ATOM 2358 O O . GLN B 1 15 ? 16.234 4.055 1.258 1 95.94 15 GLN B O 1
ATOM 2363 N N . ILE B 1 16 ? 17.531 3.912 3.043 1 97.69 16 ILE B N 1
ATOM 2364 C CA . ILE B 1 16 ? 16.484 3.381 3.904 1 97.69 16 ILE B CA 1
ATOM 2365 C C . ILE B 1 16 ? 15.375 4.422 4.07 1 97.69 16 ILE B C 1
ATOM 2367 O O . ILE B 1 16 ? 14.188 4.098 3.984 1 97.69 16 ILE B O 1
ATOM 2371 N N . VAL B 1 17 ? 15.781 5.688 4.254 1 97.81 17 VAL B N 1
ATOM 2372 C CA . VAL B 1 17 ? 14.836 6.781 4.426 1 97.81 17 VAL B CA 1
ATOM 2373 C C . VAL B 1 17 ? 13.961 6.902 3.182 1 97.81 17 VAL B C 1
ATOM 2375 O O . VAL B 1 17 ? 12.734 7.047 3.285 1 97.81 17 VAL B O 1
ATOM 2378 N N . ALA B 1 18 ? 14.586 6.82 2.039 1 97.19 18 ALA B N 1
ATOM 2379 C CA . ALA B 1 18 ? 13.844 6.906 0.785 1 97.19 18 ALA B CA 1
ATOM 2380 C C . ALA B 1 18 ? 12.805 5.793 0.686 1 97.19 18 ALA B C 1
ATOM 2382 O O . ALA B 1 18 ? 11.672 6.031 0.268 1 97.19 18 ALA B O 1
ATOM 2383 N N . CYS B 1 19 ? 13.18 4.578 1.072 1 97 19 CYS B N 1
ATOM 2384 C CA . CYS B 1 19 ? 12.266 3.438 1.027 1 97 19 CYS B CA 1
ATOM 2385 C C . CYS B 1 19 ? 11.102 3.627 1.99 1 97 19 CYS B C 1
ATOM 2387 O O . CYS B 1 19 ? 9.945 3.449 1.611 1 97 19 CYS B O 1
ATOM 2389 N N . LEU B 1 20 ? 11.391 4.109 3.189 1 97.19 20 LEU B N 1
ATOM 2390 C CA . LEU B 1 20 ? 10.391 4.215 4.25 1 97.19 20 LEU B CA 1
ATOM 2391 C C . LEU B 1 20 ? 9.398 5.34 3.953 1 97.19 20 LEU B C 1
ATOM 2393 O O . LEU B 1 20 ? 8.219 5.242 4.305 1 97.19 20 LEU B O 1
ATOM 2397 N N . CYS B 1 21 ? 9.852 6.367 3.281 1 97.44 21 CYS B N 1
ATOM 2398 C CA . CYS B 1 21 ? 9.016 7.539 3.064 1 97.44 21 CYS B CA 1
ATOM 2399 C C . CYS B 1 21 ? 8.234 7.418 1.759 1 97.44 21 CYS B C 1
ATOM 2401 O O . CYS B 1 21 ? 7.375 8.25 1.464 1 97.44 21 CYS B O 1
ATOM 2403 N N . GLU B 1 22 ? 8.586 6.398 0.99 1 96.5 22 GLU B N 1
ATOM 2404 C CA . GLU B 1 22 ? 7.934 6.27 -0.309 1 96.5 22 GLU B CA 1
ATOM 2405 C C . GLU B 1 22 ? 7.125 4.977 -0.391 1 96.5 22 GLU B C 1
ATOM 2407 O O . GLU B 1 22 ? 7.02 4.371 -1.459 1 96.5 22 GLU B O 1
ATOM 2412 N N . GLY B 1 23 ? 6.652 4.52 0.742 1 94.56 23 GLY B N 1
ATOM 2413 C CA . GLY B 1 23 ? 5.562 3.557 0.756 1 94.56 23 GLY B CA 1
ATOM 2414 C C . GLY B 1 23 ? 6.031 2.127 0.942 1 94.56 23 GLY B C 1
ATOM 2415 O O . GLY B 1 23 ? 5.238 1.188 0.827 1 94.56 23 GLY B O 1
ATOM 2416 N N . MET B 1 24 ? 7.289 1.912 1.212 1 96.5 24 MET B N 1
ATOM 2417 C CA . MET B 1 24 ? 7.781 0.552 1.413 1 96.5 24 MET B CA 1
ATOM 2418 C C . MET B 1 24 ? 7.641 0.133 2.873 1 96.5 24 MET B C 1
ATOM 2420 O O . MET B 1 24 ? 7.836 0.947 3.777 1 96.5 24 MET B O 1
ATOM 2424 N N . SER B 1 25 ? 7.348 -1.118 3.105 1 96.06 25 SER B N 1
ATOM 2425 C CA . SER B 1 25 ? 7.312 -1.661 4.457 1 96.06 25 SER B CA 1
ATOM 2426 C C . SER B 1 25 ? 8.719 -1.854 5.012 1 96.06 25 SER B C 1
ATOM 2428 O O . SER B 1 25 ? 9.703 -1.81 4.266 1 96.06 25 SER B O 1
ATOM 2430 N N . ILE B 1 26 ? 8.75 -2.096 6.293 1 96.25 26 ILE B N 1
ATOM 2431 C CA . ILE B 1 26 ? 10.039 -2.379 6.922 1 96.25 26 ILE B CA 1
ATOM 2432 C C . ILE B 1 26 ? 10.625 -3.66 6.336 1 96.25 26 ILE B C 1
ATOM 2434 O O . ILE B 1 26 ? 11.812 -3.705 5.992 1 96.25 26 ILE B O 1
ATOM 2438 N N . ARG B 1 27 ? 9.797 -4.707 6.176 1 94.44 27 ARG B N 1
ATOM 2439 C CA . ARG B 1 27 ? 10.273 -5.973 5.637 1 94.44 27 ARG B CA 1
ATOM 2440 C C . ARG B 1 27 ? 10.742 -5.812 4.195 1 94.44 27 ARG B C 1
ATOM 2442 O O . ARG B 1 27 ? 11.75 -6.395 3.793 1 94.44 27 ARG B O 1
ATOM 2449 N N . ALA B 1 28 ? 10 -5.066 3.414 1 96.31 28 ALA B N 1
ATOM 2450 C CA . ALA B 1 28 ? 10.414 -4.785 2.041 1 96.31 28 ALA B CA 1
ATOM 2451 C C . ALA B 1 28 ? 11.719 -4.004 2.012 1 96.31 28 ALA B C 1
ATOM 2453 O O . ALA B 1 28 ? 12.602 -4.281 1.191 1 96.31 28 ALA B O 1
ATOM 2454 N N . THR B 1 29 ? 11.867 -3.02 2.893 1 97.25 29 THR B N 1
ATOM 2455 C CA . THR B 1 29 ? 13.086 -2.227 2.979 1 97.25 29 THR B CA 1
ATOM 2456 C C . THR B 1 29 ? 14.281 -3.113 3.311 1 97.25 29 THR B C 1
ATOM 2458 O O . THR B 1 29 ? 15.383 -2.908 2.783 1 97.25 29 THR B O 1
ATOM 2461 N N . VAL B 1 30 ? 14.062 -4.113 4.18 1 96.44 30 VAL B N 1
ATOM 2462 C CA . VAL B 1 30 ? 15.102 -5.09 4.492 1 96.44 30 VAL B CA 1
ATOM 2463 C C . VAL B 1 30 ? 15.547 -5.797 3.215 1 96.44 30 VAL B C 1
ATOM 2465 O O . VAL B 1 30 ? 16.75 -5.852 2.914 1 96.44 30 VAL B O 1
ATOM 2468 N N . ARG B 1 31 ? 14.633 -6.227 2.41 1 93.88 31 ARG B N 1
ATOM 2469 C CA . ARG B 1 31 ? 14.953 -7 1.217 1 93.88 31 ARG B CA 1
ATOM 2470 C C . ARG B 1 31 ? 15.633 -6.133 0.164 1 93.88 31 ARG B C 1
ATOM 2472 O O . ARG B 1 31 ? 16.547 -6.59 -0.526 1 93.88 31 ARG B O 1
ATOM 2479 N N . VAL B 1 32 ? 15.242 -4.879 0.106 1 94.44 32 VAL B N 1
ATOM 2480 C CA . VAL B 1 32 ? 15.734 -3.998 -0.947 1 94.44 32 VAL B CA 1
ATOM 2481 C C . VAL B 1 32 ? 17.125 -3.473 -0.577 1 94.44 32 VAL B C 1
ATOM 2483 O O . VAL B 1 32 ? 17.984 -3.35 -1.438 1 94.44 32 VAL B O 1
ATOM 2486 N N . THR B 1 33 ? 17.359 -3.203 0.726 1 94.81 33 THR B N 1
ATOM 2487 C CA . THR B 1 33 ? 18.594 -2.533 1.114 1 94.81 33 THR B CA 1
ATOM 2488 C C . THR B 1 33 ? 19.609 -3.539 1.653 1 94.81 33 THR B C 1
ATOM 2490 O O . THR B 1 33 ? 20.797 -3.252 1.716 1 94.81 33 THR B O 1
ATOM 2493 N N . GLY B 1 34 ? 19.109 -4.668 2.166 1 93.69 34 GLY B N 1
ATOM 2494 C CA . GLY B 1 34 ? 19.969 -5.652 2.793 1 93.69 34 GLY B CA 1
ATOM 2495 C C . GLY B 1 34 ? 20.266 -5.348 4.25 1 93.69 34 GLY B C 1
ATOM 2496 O O . GLY B 1 34 ? 20.953 -6.121 4.926 1 93.69 34 GLY B O 1
ATOM 2497 N N . ALA B 1 35 ? 19.766 -4.227 4.766 1 96.12 35 ALA B N 1
ATOM 2498 C CA . ALA B 1 35 ? 19.984 -3.873 6.168 1 96.12 35 ALA B CA 1
ATOM 2499 C C . ALA B 1 35 ? 19.125 -4.738 7.086 1 96.12 35 ALA B C 1
ATOM 2501 O O . ALA B 1 35 ? 18.031 -5.18 6.695 1 96.12 35 ALA B O 1
ATOM 2502 N N . ALA B 1 36 ? 19.625 -4.969 8.242 1 96.81 36 ALA B N 1
ATOM 2503 C CA . ALA B 1 36 ? 18.875 -5.758 9.219 1 96.81 36 ALA B CA 1
ATOM 2504 C C . ALA B 1 36 ? 17.625 -5.016 9.688 1 96.81 36 ALA B C 1
ATOM 2506 O O . ALA B 1 36 ? 17.641 -3.791 9.82 1 96.81 36 ALA B O 1
ATOM 2507 N N . LYS B 1 37 ? 16.641 -5.801 9.977 1 96.44 37 LYS B N 1
ATOM 2508 C CA . LYS B 1 37 ? 15.352 -5.246 10.406 1 96.44 37 LYS B CA 1
ATOM 2509 C C . LYS B 1 37 ? 15.523 -4.348 11.633 1 96.44 37 LYS B C 1
ATOM 2511 O O . LYS B 1 37 ? 15.031 -3.219 11.648 1 96.44 37 LYS B O 1
ATOM 2516 N N . ASN B 1 38 ? 16.25 -4.844 12.602 1 96.62 38 ASN B N 1
ATOM 2517 C CA . ASN B 1 38 ? 16.422 -4.09 13.844 1 96.62 38 ASN B CA 1
ATOM 2518 C C . ASN B 1 38 ? 17.203 -2.803 13.609 1 96.62 38 ASN B C 1
ATOM 2520 O O . ASN B 1 38 ? 16.953 -1.794 14.273 1 96.62 38 ASN B O 1
ATOM 2524 N N . THR B 1 39 ? 18.109 -2.865 12.68 1 97.19 39 THR B N 1
ATOM 2525 C CA . THR B 1 39 ? 18.875 -1.676 12.32 1 97.19 39 THR B CA 1
ATOM 2526 C C . THR B 1 39 ? 17.984 -0.614 11.703 1 97.19 39 THR B C 1
ATOM 2528 O O . THR B 1 39 ? 18.109 0.573 12.008 1 97.19 39 THR B O 1
ATOM 2531 N N . ILE B 1 40 ? 17.062 -1.062 10.852 1 97.88 40 ILE B N 1
ATOM 2532 C CA . ILE B 1 40 ? 16.125 -0.153 10.195 1 97.88 40 ILE B CA 1
ATOM 2533 C C . ILE B 1 40 ? 15.195 0.459 11.242 1 97.88 40 ILE B C 1
A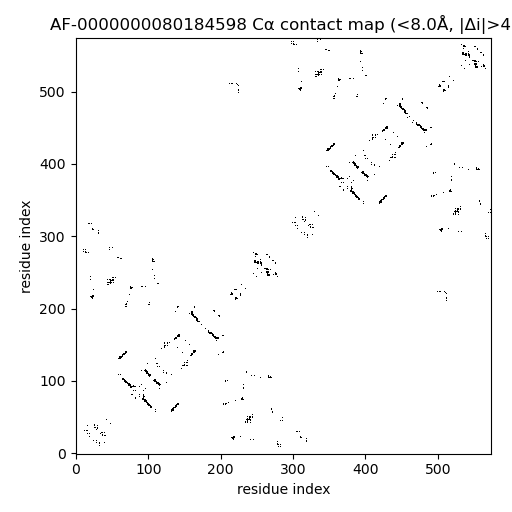TOM 2535 O O . ILE B 1 40 ? 14.938 1.666 11.219 1 97.88 40 ILE B O 1
ATOM 2539 N N . VAL B 1 41 ? 14.742 -0.335 12.172 1 97.44 41 VAL B N 1
ATOM 2540 C CA . VAL B 1 41 ? 13.844 0.138 13.211 1 97.44 41 VAL B CA 1
ATOM 2541 C C . VAL B 1 41 ? 14.57 1.142 14.109 1 97.44 41 VAL B C 1
ATOM 2543 O O . VAL B 1 41 ? 14.016 2.188 14.453 1 97.44 41 VAL B O 1
ATOM 2546 N N . LYS B 1 42 ? 15.758 0.784 14.484 1 97.44 42 LYS B N 1
ATOM 2547 C CA . LYS B 1 42 ? 16.547 1.704 15.297 1 97.44 42 LYS B CA 1
ATOM 2548 C C . LYS B 1 42 ? 16.766 3.029 14.578 1 97.44 42 LYS B C 1
ATOM 2550 O O . LYS B 1 42 ? 16.656 4.098 15.18 1 97.44 42 LYS B O 1
ATOM 2555 N N . LEU B 1 43 ? 17.094 2.945 13.305 1 97.94 43 LEU B N 1
ATOM 2556 C CA . LEU B 1 43 ? 17.25 4.156 12.508 1 97.94 43 LEU B CA 1
ATOM 2557 C C . LEU B 1 43 ? 15.969 4.98 12.516 1 97.94 43 LEU B C 1
ATOM 2559 O O . LEU B 1 43 ? 16 6.203 12.664 1 97.94 43 LEU B O 1
ATOM 2563 N N . LEU B 1 44 ? 14.859 4.328 12.336 1 98 44 LEU B N 1
ATOM 2564 C CA . LEU B 1 44 ? 13.555 4.992 12.336 1 98 44 LEU B CA 1
ATOM 2565 C C . LEU B 1 44 ? 13.328 5.746 13.641 1 98 44 LEU B C 1
ATOM 2567 O O . LEU B 1 44 ? 12.867 6.891 13.633 1 98 44 LEU B O 1
ATOM 2571 N N . VAL B 1 45 ? 13.664 5.125 14.727 1 98.06 45 VAL B N 1
ATOM 2572 C CA . VAL B 1 45 ? 13.453 5.711 16.047 1 98.06 45 VAL B CA 1
ATOM 2573 C C . VAL B 1 45 ? 14.359 6.93 16.219 1 98.06 45 VAL B C 1
ATOM 2575 O O . VAL B 1 45 ? 13.891 8.016 16.562 1 98.06 45 VAL B O 1
ATOM 2578 N N . ASP B 1 46 ? 15.625 6.699 15.93 1 98.25 46 ASP B N 1
ATOM 2579 C CA . ASP B 1 46 ? 16.594 7.773 16.109 1 98.25 46 ASP B CA 1
ATOM 2580 C C . ASP B 1 46 ? 16.297 8.945 15.18 1 98.25 46 ASP B C 1
ATOM 2582 O O . ASP B 1 46 ? 16.266 10.102 15.617 1 98.25 46 ASP B O 1
ATOM 2586 N N . LEU B 1 47 ? 16.078 8.648 13.984 1 98.56 47 LEU B N 1
ATOM 2587 C CA . LEU B 1 47 ? 15.867 9.695 12.984 1 98.56 47 LEU B CA 1
ATOM 2588 C C . LEU B 1 47 ? 14.508 10.359 13.172 1 98.56 47 LEU B C 1
ATOM 2590 O O . LEU B 1 47 ? 14.367 11.562 12.961 1 98.56 47 LEU B O 1
ATOM 2594 N N . GLY B 1 48 ? 13.484 9.539 13.492 1 98.69 48 GLY B N 1
ATOM 2595 C CA . GLY B 1 48 ? 12.18 10.102 13.797 1 98.69 48 GLY B CA 1
ATOM 2596 C C . GLY B 1 48 ? 12.227 11.125 14.922 1 98.69 48 GLY B C 1
ATOM 2597 O O . GLY B 1 48 ? 11.562 12.164 14.852 1 98.69 48 GLY B O 1
ATOM 2598 N N . GLY B 1 49 ? 12.984 10.781 15.945 1 98.62 49 GLY B N 1
ATOM 2599 C CA . GLY B 1 49 ? 13.188 11.734 17.031 1 98.62 49 GLY B CA 1
ATOM 2600 C C . GLY B 1 49 ? 13.867 13.008 16.578 1 98.62 49 GLY B C 1
ATOM 2601 O O . GLY B 1 49 ? 13.43 14.109 16.922 1 98.62 49 GLY B O 1
ATOM 2602 N N . ALA B 1 50 ? 14.914 12.859 15.836 1 98.75 50 ALA B N 1
ATOM 2603 C CA . ALA B 1 50 ? 15.641 14.016 15.32 1 98.75 50 ALA B CA 1
ATOM 2604 C C . ALA B 1 50 ? 14.75 14.883 14.43 1 98.75 50 ALA B C 1
ATOM 2606 O O . ALA B 1 50 ? 14.82 16.109 14.484 1 98.75 50 ALA B O 1
ATOM 2607 N N . CYS B 1 51 ? 13.969 14.219 13.609 1 98.81 51 CYS B N 1
ATOM 2608 C CA . CYS B 1 51 ? 13.047 14.93 12.734 1 98.81 51 CYS B CA 1
ATOM 2609 C C . CYS B 1 51 ? 12.016 15.719 13.539 1 98.81 51 CYS B C 1
ATOM 2611 O O . CYS B 1 51 ? 11.688 16.859 13.195 1 98.81 51 CYS B O 1
ATOM 2613 N N . ALA B 1 52 ? 11.508 15.062 14.578 1 98.56 52 ALA B N 1
ATOM 2614 C CA . ALA B 1 52 ? 10.547 15.742 15.445 1 98.56 52 ALA B CA 1
ATOM 2615 C C . ALA B 1 52 ? 11.156 17 16.062 1 98.56 52 ALA B C 1
ATOM 2617 O O . ALA B 1 52 ? 10.531 18.062 16.078 1 98.56 52 ALA B O 1
ATOM 2618 N N . GLU B 1 53 ? 12.32 16.875 16.547 1 98.44 53 GLU B N 1
ATOM 2619 C CA . GLU B 1 53 ? 13.016 18 17.172 1 98.44 53 GLU B CA 1
ATOM 2620 C C . GLU B 1 53 ? 13.266 19.109 16.172 1 98.44 53 GLU B C 1
ATOM 2622 O O . GLU B 1 53 ? 13.031 20.281 16.469 1 98.44 53 GLU B O 1
ATOM 2627 N N . TYR B 1 54 ? 13.781 18.75 15.047 1 98.69 54 TYR B N 1
ATOM 2628 C CA . TYR B 1 54 ? 14.07 19.75 14.016 1 98.69 54 TYR B CA 1
ATOM 2629 C C . TYR B 1 54 ? 12.805 20.5 13.625 1 98.69 54 TYR B C 1
ATOM 2631 O O . TYR B 1 54 ? 12.812 21.734 13.555 1 98.69 54 TYR B O 1
ATOM 2639 N N . GLN B 1 55 ? 11.758 19.797 13.359 1 98.75 55 GLN B N 1
ATOM 2640 C CA . GLN B 1 55 ? 10.531 20.422 12.883 1 98.75 55 GLN B CA 1
ATOM 2641 C C . GLN B 1 55 ? 9.883 21.266 13.977 1 98.75 55 GLN B C 1
ATOM 2643 O O . GLN B 1 55 ? 9.273 22.297 13.688 1 98.75 55 GLN B O 1
ATOM 2648 N N . ALA B 1 56 ? 10.008 20.812 15.219 1 98.06 56 ALA B N 1
ATOM 2649 C CA . ALA B 1 56 ? 9.5 21.609 16.328 1 98.06 56 ALA B CA 1
ATOM 2650 C C . ALA B 1 56 ? 10.164 22.984 16.359 1 98.06 56 ALA B C 1
ATOM 2652 O O . ALA B 1 56 ? 9.508 23.984 16.656 1 98.06 56 ALA B O 1
ATOM 2653 N N . ALA B 1 57 ? 11.406 23.031 16.062 1 98 57 ALA B N 1
ATOM 2654 C CA . ALA B 1 57 ? 12.164 24.266 16.094 1 98 57 ALA B CA 1
ATOM 2655 C C . ALA B 1 57 ? 11.945 25.078 14.82 1 98 57 ALA B C 1
ATOM 2657 O O . ALA B 1 57 ? 11.891 26.312 14.867 1 98 57 ALA B O 1
ATOM 2658 N N . ALA B 1 58 ? 11.789 24.422 13.75 1 98.38 58 ALA B N 1
ATOM 2659 C CA . ALA B 1 58 ? 11.781 25.078 12.445 1 98.38 58 ALA B CA 1
ATOM 2660 C C . ALA B 1 58 ? 10.391 25.625 12.117 1 98.38 58 ALA B C 1
ATOM 2662 O O . ALA B 1 58 ? 10.258 26.625 11.414 1 98.38 58 ALA B O 1
ATOM 2663 N N . LEU B 1 59 ? 9.344 24.938 12.555 1 98.56 59 LEU B N 1
ATOM 2664 C CA . LEU B 1 59 ? 7.98 25.281 12.172 1 98.56 59 LEU B CA 1
ATOM 2665 C C . LEU B 1 59 ? 7.352 26.219 13.188 1 98.56 59 LEU B C 1
ATOM 2667 O O . LEU B 1 59 ? 6.484 25.812 13.961 1 98.56 59 LEU B O 1
ATOM 2671 N N . PHE B 1 60 ? 7.758 27.391 13.094 1 97.25 60 PHE B N 1
ATOM 2672 C CA . PHE B 1 60 ? 7.27 28.438 13.969 1 97.25 60 PHE B CA 1
ATOM 2673 C C . PHE B 1 60 ? 7.039 29.734 13.188 1 97.25 60 PHE B C 1
ATOM 2675 O O . PHE B 1 60 ? 7.621 29.938 12.117 1 97.25 60 PHE B O 1
ATOM 2682 N N . ASP B 1 61 ? 6.113 30.625 13.742 1 98 61 ASP B N 1
ATOM 2683 C CA . ASP B 1 61 ? 5.789 31.906 13.141 1 98 61 ASP B CA 1
ATOM 2684 C C . ASP B 1 61 ? 5.426 31.734 11.664 1 98 61 ASP B C 1
ATOM 2686 O O . ASP B 1 61 ? 5.922 32.469 10.812 1 98 61 ASP B O 1
ATOM 2690 N N . LEU B 1 62 ? 4.676 30.719 11.383 1 98.62 62 LEU B N 1
ATOM 2691 C CA . LEU B 1 62 ? 4.32 30.375 10.008 1 98.62 62 LEU B CA 1
ATOM 2692 C C . LEU B 1 62 ? 3.283 31.359 9.453 1 98.62 62 LEU B C 1
ATOM 2694 O O . LEU B 1 62 ? 2.34 31.719 10.156 1 98.62 62 LEU B O 1
ATOM 2698 N N . PRO B 1 63 ? 3.439 31.75 8.227 1 97.88 63 PRO B N 1
ATOM 2699 C CA . PRO B 1 63 ? 2.553 32.75 7.629 1 97.88 63 PRO B CA 1
ATOM 2700 C C . PRO B 1 63 ? 1.239 32.156 7.129 1 97.88 63 PRO B C 1
ATOM 2702 O O . PRO B 1 63 ? 0.639 32.688 6.184 1 97.88 63 PRO B O 1
ATOM 2705 N N . CYS B 1 64 ? 0.736 31.094 7.66 1 97.69 64 CYS B N 1
ATOM 2706 C CA . CYS B 1 64 ? -0.466 30.406 7.215 1 97.69 64 CYS B CA 1
ATOM 2707 C C . CYS B 1 64 ? -1.701 31.281 7.398 1 97.69 64 CYS B C 1
ATOM 2709 O O . CYS B 1 64 ? -1.803 32.031 8.375 1 97.69 64 CYS B O 1
ATOM 2711 N N . LYS B 1 65 ? -2.668 31.188 6.484 1 97.56 65 LYS B N 1
ATOM 2712 C CA . LYS B 1 65 ? -3.928 31.922 6.562 1 97.56 65 LYS B CA 1
ATOM 2713 C C . LYS B 1 65 ? -5.117 30.969 6.609 1 97.56 65 LYS B C 1
ATOM 2715 O O . LYS B 1 65 ? -6.109 31.25 7.289 1 97.56 65 LYS B O 1
ATOM 2720 N N . ASN B 1 66 ? -4.996 29.953 5.844 1 98.12 66 ASN B N 1
ATOM 2721 C CA . ASN B 1 66 ? -6.062 28.953 5.754 1 98.12 66 ASN B CA 1
ATOM 2722 C C . ASN B 1 66 ? -5.582 27.578 6.195 1 98.12 66 ASN B C 1
ATOM 2724 O O . ASN B 1 66 ? -4.711 26.984 5.555 1 98.12 66 ASN B O 1
ATOM 2728 N N . ILE B 1 67 ? -6.195 27.094 7.254 1 98.56 67 ILE B N 1
ATOM 2729 C CA . ILE B 1 67 ? -5.766 25.812 7.828 1 98.56 67 ILE B CA 1
ATOM 2730 C C . ILE B 1 67 ? -6.922 24.812 7.797 1 98.56 67 ILE B C 1
ATOM 2732 O O . ILE B 1 67 ? -8.07 25.188 8.055 1 98.56 67 ILE B O 1
ATOM 2736 N N . GLN B 1 68 ? -6.625 23.625 7.438 1 98.75 68 GLN B N 1
ATOM 2737 C CA . GLN B 1 68 ? -7.543 22.5 7.516 1 98.75 68 GLN B CA 1
ATOM 2738 C C . GLN B 1 68 ? -7.031 21.438 8.484 1 98.75 68 GLN B C 1
ATOM 2740 O O . GLN B 1 68 ? -5.832 21.141 8.523 1 98.75 68 GLN B O 1
ATOM 2745 N N . CYS B 1 69 ? -7.914 20.891 9.328 1 98.62 69 CYS B N 1
ATOM 2746 C CA . CYS B 1 69 ? -7.531 19.828 10.258 1 98.62 69 CYS B CA 1
ATOM 2747 C C . CYS B 1 69 ? -8.406 18.594 10.07 1 98.62 69 CYS B C 1
ATOM 2749 O O . CYS B 1 69 ? -9.562 18.703 9.656 1 98.62 69 CYS B O 1
ATOM 2751 N N . ASP B 1 70 ? -7.844 17.516 10.289 1 97.94 70 ASP B N 1
ATOM 2752 C CA . ASP B 1 70 ? -8.523 16.219 10.242 1 97.94 70 ASP B CA 1
ATOM 2753 C C . ASP B 1 70 ? -7.777 15.188 11.078 1 97.94 70 ASP B C 1
ATOM 2755 O O . ASP B 1 70 ? -6.73 15.477 11.664 1 97.94 70 ASP B O 1
ATOM 2759 N N . GLU B 1 71 ? -8.383 14.07 11.305 1 96.69 71 GLU B N 1
ATOM 2760 C CA . GLU B 1 71 ? -7.766 12.922 11.969 1 96.69 71 GLU B CA 1
ATOM 2761 C C . GLU B 1 71 ? -7.773 11.695 11.062 1 96.69 71 GLU B C 1
ATOM 2763 O O . GLU B 1 71 ? -8.742 11.453 10.336 1 96.69 71 GLU B O 1
ATOM 2768 N N . ILE B 1 72 ? -6.707 11.016 11.062 1 95.94 72 ILE B N 1
ATOM 2769 C CA . ILE B 1 72 ? -6.605 9.781 10.289 1 95.94 72 ILE B CA 1
ATOM 2770 C C . ILE B 1 72 ? -6.457 8.594 11.234 1 95.94 72 ILE B C 1
ATOM 2772 O O . ILE B 1 72 ? -5.637 8.625 12.156 1 95.94 72 ILE B O 1
ATOM 2776 N N . TRP B 1 73 ? -7.234 7.555 10.969 1 94.12 73 TRP B N 1
ATOM 2777 C CA . TRP B 1 73 ? -7.289 6.383 11.836 1 94.12 73 TRP B CA 1
ATOM 2778 C C . TRP B 1 73 ? -6.219 5.367 11.445 1 94.12 73 TRP B C 1
ATOM 2780 O O . TRP B 1 73 ? -5.953 5.16 10.258 1 94.12 73 TRP B O 1
ATOM 2790 N N . SER B 1 74 ? -5.648 4.781 12.352 1 94.06 74 SER B N 1
ATOM 2791 C CA . SER B 1 74 ? -4.824 3.582 12.273 1 94.06 74 SER B CA 1
ATOM 2792 C C . SER B 1 74 ? -4.973 2.723 13.523 1 94.06 74 SER B C 1
ATOM 2794 O O . SER B 1 74 ? -5.926 2.893 14.289 1 94.06 74 SER B O 1
ATOM 2796 N N . PHE B 1 75 ? -4.211 1.689 13.672 1 93.69 75 PHE B N 1
ATOM 2797 C CA . PHE B 1 75 ? -4.172 0.908 14.898 1 93.69 75 PHE B CA 1
ATOM 2798 C C . PHE B 1 75 ? -2.75 0.45 15.203 1 93.69 75 PHE B C 1
ATOM 2800 O O . PHE B 1 75 ? -1.893 0.441 14.32 1 93.69 75 PHE B O 1
ATOM 2807 N N . CYS B 1 76 ? -2.557 0.209 16.438 1 95.31 76 CYS B N 1
ATOM 2808 C CA . CYS B 1 76 ? -1.265 -0.284 16.906 1 95.31 76 CYS B CA 1
ATOM 2809 C C . CYS B 1 76 ? -1.422 -1.597 17.656 1 95.31 76 CYS B C 1
ATOM 2811 O O . CYS B 1 76 ? -2.414 -1.798 18.359 1 95.31 76 CYS B O 1
ATOM 2813 N N . TYR B 1 77 ? -0.425 -2.453 17.578 1 93.38 77 TYR B N 1
ATOM 2814 C CA . TYR B 1 77 ? -0.363 -3.746 18.25 1 93.38 77 TYR B CA 1
ATOM 2815 C C . TYR B 1 77 ? -1.406 -4.703 17.688 1 93.38 77 TYR B C 1
ATOM 2817 O O . TYR B 1 77 ? -1.062 -5.734 17.109 1 93.38 77 TYR B O 1
ATOM 2825 N N . ALA B 1 78 ? -2.637 -4.414 17.859 1 91.12 78 ALA B N 1
ATOM 2826 C CA . ALA B 1 78 ? -3.738 -5.188 17.297 1 91.12 78 ALA B CA 1
ATOM 2827 C C . ALA B 1 78 ? -4.969 -4.312 17.078 1 91.12 78 ALA B C 1
ATOM 2829 O O . ALA B 1 78 ? -5.125 -3.279 17.734 1 91.12 78 ALA B O 1
ATOM 2830 N N . LYS B 1 79 ? -5.801 -4.699 16.141 1 85.69 79 LYS B N 1
ATOM 2831 C CA . LYS B 1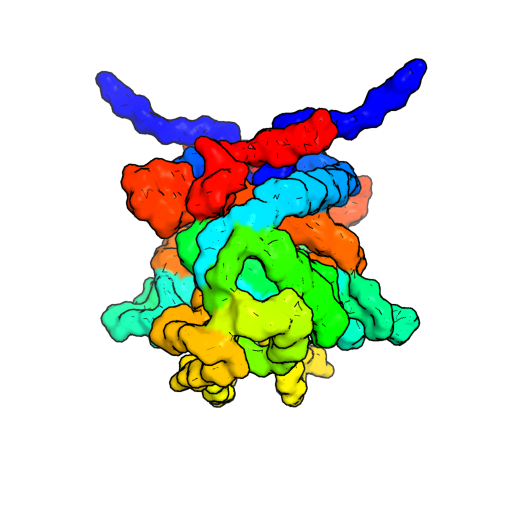 79 ? -7.102 -4.051 16.031 1 85.69 79 LYS B CA 1
ATOM 2832 C C . LYS B 1 79 ? -7.879 -4.156 17.344 1 85.69 79 LYS B C 1
ATOM 2834 O O . LYS B 1 79 ? -7.727 -5.129 18.094 1 85.69 79 LYS B O 1
ATOM 2839 N N . ARG B 1 80 ? -8.711 -3.223 17.578 1 85 80 ARG B N 1
ATOM 2840 C CA . ARG B 1 80 ? -9.414 -3.1 18.844 1 85 80 ARG B CA 1
ATOM 2841 C C . ARG B 1 80 ? -10.078 -4.418 19.234 1 85 80 ARG B C 1
ATOM 2843 O O . ARG B 1 80 ? -9.977 -4.852 20.391 1 85 80 ARG B O 1
ATOM 2850 N N . LYS B 1 81 ? -10.703 -5.145 18.328 1 82 81 LYS B N 1
ATOM 2851 C CA . LYS B 1 81 ? -11.445 -6.371 18.594 1 82 81 LYS B CA 1
ATOM 2852 C C . LYS B 1 81 ? -10.516 -7.492 19.031 1 82 81 LYS B C 1
ATOM 2854 O O . LYS B 1 81 ? -10.953 -8.453 19.672 1 82 81 LYS B O 1
ATOM 2859 N N . ASN B 1 82 ? -9.227 -7.359 18.734 1 86.12 82 ASN B N 1
ATOM 2860 C CA . ASN B 1 82 ? -8.258 -8.414 19.016 1 86.12 82 ASN B CA 1
ATOM 2861 C C . ASN B 1 82 ? -7.324 -8.031 20.172 1 86.12 82 ASN B C 1
ATOM 2863 O O . ASN B 1 82 ? -6.414 -8.789 20.516 1 86.12 82 ASN B O 1
ATOM 2867 N N . VAL B 1 83 ? -7.551 -6.859 20.766 1 89.88 83 VAL B N 1
ATOM 2868 C CA . VAL B 1 83 ? -6.699 -6.418 21.875 1 89.88 83 VAL B CA 1
ATOM 2869 C C . VAL B 1 83 ? -6.992 -7.25 23.125 1 89.88 83 VAL B C 1
ATOM 2871 O O . VAL B 1 83 ? -8.148 -7.402 23.516 1 89.88 83 VAL B O 1
ATOM 2874 N N . PRO B 1 84 ? -5.938 -7.805 23.625 1 91.94 84 PRO B N 1
ATOM 2875 C CA . PRO B 1 84 ? -6.145 -8.539 24.875 1 91.94 84 PRO B CA 1
ATOM 2876 C C . PRO B 1 84 ? -6.766 -7.68 25.969 1 91.94 84 PRO B C 1
ATOM 2878 O O . PRO B 1 84 ? -6.5 -6.477 26.047 1 91.94 84 PRO B O 1
ATOM 2881 N N . ASP B 1 85 ? -7.469 -8.258 26.844 1 91 85 ASP B N 1
ATOM 2882 C CA . ASP B 1 85 ? -8.219 -7.57 27.891 1 91 85 ASP B CA 1
ATOM 2883 C C . ASP B 1 85 ? -7.285 -6.754 28.781 1 91 85 ASP B C 1
ATOM 2885 O O . ASP B 1 85 ? -7.637 -5.652 29.203 1 91 85 ASP B O 1
ATOM 2889 N N . GLU B 1 86 ? -6.148 -7.246 28.969 1 91.25 86 GLU B N 1
ATOM 2890 C CA . GLU B 1 86 ? -5.203 -6.609 29.891 1 91.25 86 GLU B CA 1
ATOM 2891 C C . GLU B 1 86 ? -4.703 -5.281 29.312 1 91.25 86 GLU B C 1
ATOM 2893 O O . GLU B 1 86 ? -4.191 -4.441 30.062 1 91.25 86 GLU B O 1
ATOM 2898 N N . HIS B 1 87 ? -4.93 -5.105 27.969 1 90.25 87 HIS B N 1
ATOM 2899 C CA . HIS B 1 87 ? -4.395 -3.902 27.344 1 90.25 87 HIS B CA 1
ATOM 2900 C C . HIS B 1 87 ? -5.508 -3.045 26.75 1 90.25 87 HIS B C 1
ATOM 2902 O O . HIS B 1 87 ? -5.242 -2.09 26.031 1 90.25 87 HIS B O 1
ATOM 2908 N N . ARG B 1 88 ? -6.758 -3.258 26.922 1 85.62 88 ARG B N 1
ATOM 2909 C CA . ARG B 1 88 ? -7.91 -2.658 26.266 1 85.62 88 ARG B CA 1
ATOM 2910 C C . ARG B 1 88 ? -7.969 -1.155 26.516 1 85.62 88 ARG B C 1
ATOM 2912 O O . ARG B 1 88 ? -8.398 -0.39 25.641 1 85.62 88 ARG B O 1
ATOM 2919 N N . ASP B 1 89 ? -7.531 -0.634 27.609 1 84.94 89 ASP B N 1
ATOM 2920 C CA . ASP B 1 89 ? -7.621 0.791 27.906 1 84.94 89 ASP B CA 1
ATOM 2921 C C . ASP B 1 89 ? -6.234 1.428 27.969 1 84.94 89 ASP B C 1
ATOM 2923 O O . ASP B 1 89 ? -6.055 2.484 28.578 1 84.94 89 ASP B O 1
ATOM 2927 N N . GLU B 1 90 ? -5.414 0.754 27.234 1 91.69 90 GLU B N 1
ATOM 2928 C CA . GLU B 1 90 ? -4.043 1.257 27.188 1 91.69 90 GLU B CA 1
ATOM 2929 C C . GLU B 1 90 ? -3.721 1.886 25.844 1 91.69 90 GLU B C 1
ATOM 2931 O O . GLU B 1 90 ? -3.928 1.265 24.797 1 91.69 90 GLU B O 1
ATOM 2936 N N . PHE B 1 91 ? -3.258 3.148 25.984 1 92.69 91 PHE B N 1
ATOM 2937 C CA . PHE B 1 91 ? -2.863 3.822 24.75 1 92.69 91 PHE B CA 1
ATOM 2938 C C . PHE B 1 91 ? -1.759 3.047 24.047 1 92.69 91 PHE B C 1
ATOM 2940 O O . PHE B 1 91 ? -0.808 2.588 24.688 1 92.69 91 PHE B O 1
ATOM 2947 N N . GLY B 1 92 ? -1.948 2.908 22.766 1 92.38 92 GLY B N 1
ATOM 2948 C CA . GLY B 1 92 ? -0.97 2.172 21.984 1 92.38 92 GLY B CA 1
ATOM 2949 C C . GLY B 1 92 ? -1.421 0.766 21.641 1 92.38 92 GLY B C 1
ATOM 2950 O O . GLY B 1 92 ? -0.743 0.059 20.891 1 92.38 92 GLY B O 1
ATOM 2951 N N . TYR B 1 93 ? -2.512 0.355 22.25 1 94.44 93 TYR B N 1
ATOM 2952 C CA . TYR B 1 93 ? -3.146 -0.915 21.906 1 94.44 93 TYR B CA 1
ATOM 2953 C C . TYR B 1 93 ? -4.523 -0.691 21.297 1 94.44 93 TYR B C 1
ATOM 2955 O O . TYR B 1 93 ? -5.461 -0.289 21.984 1 94.44 93 TYR B O 1
ATOM 2963 N N . GLY B 1 94 ? -4.637 -0.965 19.984 1 93.38 94 GLY B N 1
ATOM 2964 C CA . GLY B 1 94 ? -5.902 -0.715 19.312 1 93.38 94 GLY B CA 1
ATOM 2965 C C . GLY B 1 94 ? -5.891 0.548 18.469 1 93.38 94 GLY B C 1
ATOM 2966 O O . GLY B 1 94 ? -4.926 0.816 17.75 1 93.38 94 GLY B O 1
ATOM 2967 N N . ASP B 1 95 ? -6.949 1.319 18.625 1 93.25 95 ASP B N 1
ATOM 2968 C CA . ASP B 1 95 ? -7.148 2.479 17.766 1 93.25 95 ASP B CA 1
ATOM 2969 C C . ASP B 1 95 ? -6.148 3.584 18.078 1 93.25 95 ASP B C 1
ATOM 2971 O O . ASP B 1 95 ? -5.906 3.887 19.25 1 93.25 95 ASP B O 1
ATOM 2975 N N . VAL B 1 96 ? -5.617 4.105 17.141 1 96.31 96 VAL B N 1
ATOM 2976 C CA . VAL B 1 96 ? -4.734 5.262 17.219 1 96.31 96 VAL B CA 1
ATOM 2977 C C . VAL B 1 96 ? -5.113 6.281 16.141 1 96.31 96 VAL B C 1
ATOM 2979 O O . VAL B 1 96 ? -5.453 5.906 15.016 1 96.31 96 VAL B O 1
ATOM 2982 N N . TRP B 1 97 ? -5.059 7.504 16.547 1 97.25 97 TRP B N 1
ATOM 2983 C CA . TRP B 1 97 ? -5.398 8.578 15.617 1 97.25 97 TRP B CA 1
ATOM 2984 C C . TRP B 1 97 ? -4.227 9.539 15.453 1 97.25 97 TRP B C 1
ATOM 2986 O O . TRP B 1 97 ? -3.535 9.859 16.422 1 97.25 97 TRP B O 1
ATOM 2996 N N . THR B 1 98 ? -4.016 9.945 14.242 1 98.44 98 THR B N 1
ATOM 2997 C CA . THR B 1 98 ? -3.076 11.031 13.969 1 98.44 98 THR B CA 1
ATOM 2998 C C . THR B 1 98 ? -3.818 12.297 13.562 1 98.44 98 THR B C 1
ATOM 3000 O O . THR B 1 98 ? -4.48 12.336 12.523 1 98.44 98 THR B O 1
ATOM 3003 N N . TRP B 1 99 ? -3.752 13.258 14.461 1 98.62 99 TRP B N 1
ATOM 3004 C CA . TRP B 1 99 ? -4.293 14.586 14.18 1 98.62 99 TRP B CA 1
ATOM 3005 C C . TRP B 1 99 ? -3.355 15.375 13.266 1 98.62 99 TRP B C 1
ATOM 3007 O O . TRP B 1 99 ? -2.145 15.406 13.492 1 98.62 99 TRP B O 1
ATOM 3017 N N . THR B 1 100 ? -3.924 15.961 12.266 1 98.5 100 THR B N 1
ATOM 3018 C CA . THR B 1 100 ? -3.062 16.656 11.32 1 98.5 100 THR B CA 1
ATOM 3019 C C . THR B 1 100 ? -3.662 18.016 10.945 1 98.5 100 THR B C 1
ATOM 3021 O O . THR B 1 100 ? -4.879 18.141 10.82 1 98.5 100 THR B O 1
ATOM 3024 N N . ALA B 1 101 ? -2.854 18.969 10.797 1 98.81 101 ALA B N 1
ATOM 3025 C CA . ALA B 1 101 ? -3.186 20.281 10.258 1 98.81 101 ALA B CA 1
ATOM 3026 C C . ALA B 1 101 ? -2.391 20.562 8.984 1 98.81 101 ALA B C 1
ATOM 3028 O O . ALA B 1 101 ? -1.204 20.234 8.898 1 98.81 101 ALA B O 1
ATOM 3029 N N . ILE B 1 102 ? -3.031 21.172 8.039 1 98.81 102 ILE B N 1
ATOM 3030 C CA . ILE B 1 102 ? -2.322 21.547 6.82 1 98.81 102 ILE B CA 1
ATOM 3031 C C . ILE B 1 102 ? -2.723 22.953 6.406 1 98.81 102 ILE B C 1
ATOM 3033 O O . ILE B 1 102 ? -3.887 23.344 6.539 1 98.81 102 ILE B O 1
ATOM 3037 N N . CYS B 1 103 ? -1.757 23.719 6.02 1 98.69 103 CYS B N 1
ATOM 3038 C CA . CYS B 1 103 ? -2.012 25.031 5.41 1 98.69 103 CYS B CA 1
ATOM 3039 C C . CYS B 1 103 ? -2.422 24.875 3.949 1 98.69 103 CYS B C 1
ATOM 3041 O O . CYS B 1 103 ? -1.668 24.328 3.143 1 98.69 103 CYS B O 1
ATOM 3043 N N . ALA B 1 104 ? -3.59 25.344 3.607 1 97.81 104 ALA B N 1
ATOM 3044 C CA . ALA B 1 104 ? -4.125 25.188 2.258 1 97.81 104 ALA B CA 1
ATOM 3045 C C . ALA B 1 104 ? -3.271 25.938 1.237 1 97.81 104 ALA B C 1
ATOM 3047 O O . ALA B 1 104 ? -3.166 25.516 0.082 1 97.81 104 ALA B O 1
ATOM 3048 N N . ASP B 1 105 ? -2.635 27 1.649 1 96.88 105 ASP B N 1
ATOM 3049 C CA . ASP B 1 105 ? -1.914 27.891 0.741 1 96.88 105 ASP B CA 1
ATOM 3050 C C . ASP B 1 105 ? -0.507 27.359 0.462 1 96.88 105 ASP B C 1
ATOM 3052 O O . ASP B 1 105 ? -0.096 27.25 -0.696 1 96.88 105 ASP B O 1
ATOM 3056 N N . THR B 1 106 ? 0.178 27.031 1.475 1 98.31 106 THR B N 1
ATOM 3057 C CA . THR B 1 106 ? 1.575 26.625 1.343 1 98.31 106 THR B CA 1
ATOM 3058 C C . THR B 1 106 ? 1.704 25.109 1.332 1 98.31 106 THR B C 1
ATOM 3060 O O . THR B 1 106 ? 2.764 24.578 0.999 1 98.31 106 THR B O 1
ATOM 3063 N N . LYS B 1 107 ? 0.704 24.391 1.738 1 98.69 107 LYS B N 1
ATOM 3064 C CA . LYS B 1 107 ? 0.635 22.938 1.825 1 98.69 107 LYS B CA 1
ATOM 3065 C C . LYS B 1 107 ? 1.521 22.406 2.951 1 98.69 107 LYS B C 1
ATOM 3067 O O . LYS B 1 107 ? 1.703 21.203 3.092 1 98.69 107 LYS B O 1
ATOM 3072 N N . ILE B 1 108 ? 2.084 23.328 3.742 1 98.81 108 ILE B N 1
ATOM 3073 C CA . ILE B 1 108 ? 2.926 22.875 4.848 1 98.81 108 ILE B CA 1
ATOM 3074 C C . ILE B 1 108 ? 2.061 22.219 5.922 1 98.81 108 ILE B C 1
ATOM 3076 O O . ILE B 1 108 ? 0.923 22.641 6.152 1 98.81 108 ILE B O 1
ATOM 3080 N N . VAL B 1 109 ? 2.541 21.156 6.488 1 98.88 109 VAL B N 1
ATOM 3081 C CA . VAL B 1 109 ? 1.945 20.531 7.672 1 98.88 109 VAL B CA 1
ATOM 3082 C C . VAL B 1 109 ? 2.654 21.047 8.93 1 98.88 109 VAL B C 1
ATOM 3084 O O . VAL B 1 109 ? 3.703 20.516 9.312 1 98.88 109 VAL B O 1
ATOM 3087 N N . PRO B 1 110 ? 2.064 22 9.57 1 98.69 110 PRO B N 1
ATOM 3088 C CA . PRO B 1 110 ? 2.746 22.656 10.688 1 98.69 110 PRO B CA 1
ATOM 3089 C C . PRO B 1 110 ? 2.693 21.844 11.977 1 98.69 110 PRO B C 1
ATOM 3091 O O . PRO B 1 110 ? 3.537 22.016 12.859 1 98.69 110 PRO B O 1
ATOM 3094 N N . SER B 1 111 ? 1.661 21 12.086 1 98.75 111 SER B N 1
ATOM 3095 C CA . SER B 1 111 ? 1.456 20.281 13.344 1 98.75 111 SER B CA 1
ATOM 3096 C C . SER B 1 111 ? 0.759 18.938 13.109 1 98.75 111 SER B C 1
ATOM 3098 O O . SER B 1 111 ? -0.078 18.828 12.211 1 98.75 111 SER B O 1
ATOM 3100 N N . TRP B 1 112 ? 1.135 18 13.93 1 98.81 112 TRP B N 1
ATOM 3101 C CA . TRP B 1 112 ? 0.486 16.688 13.992 1 98.81 112 TRP B CA 1
ATOM 3102 C C . TRP B 1 112 ? 0.583 16.109 15.398 1 98.81 112 TRP B C 1
ATOM 3104 O O . TRP B 1 112 ? 1.418 16.531 16.203 1 98.81 112 TRP B O 1
ATOM 3114 N N . LEU B 1 113 ? -0.288 15.195 15.672 1 98.75 113 LEU B N 1
ATOM 3115 C CA . LEU B 1 113 ? -0.27 14.516 16.969 1 98.75 113 LEU B CA 1
ATOM 3116 C C . LEU B 1 113 ? -0.77 13.078 16.828 1 98.75 113 LEU B C 1
ATOM 3118 O O . LEU B 1 113 ? -1.876 12.844 16.344 1 98.75 113 LEU B O 1
ATOM 3122 N N . VAL B 1 114 ? 0.097 12.156 17.156 1 98.56 114 VAL B N 1
ATOM 3123 C CA . VAL B 1 114 ? -0.326 10.766 17.266 1 98.56 114 VAL B CA 1
ATOM 3124 C C . VAL B 1 114 ? -0.91 10.508 18.656 1 98.56 114 VAL B C 1
ATOM 3126 O O . VAL B 1 114 ? -0.223 10.68 19.656 1 98.56 114 VAL B O 1
ATOM 3129 N N . GLY B 1 115 ? -2.123 10.203 18.703 1 97.94 115 GLY B N 1
ATOM 3130 C CA . GLY B 1 115 ? -2.791 10.008 19.969 1 97.94 115 GLY B CA 1
ATOM 3131 C C . GLY B 1 115 ? -4.145 9.336 19.844 1 97.94 115 GLY B C 1
ATOM 3132 O O . GLY B 1 115 ? -4.352 8.516 18.953 1 97.94 115 GLY B O 1
ATOM 3133 N N . GLU B 1 116 ? -4.926 9.555 20.875 1 96.38 116 GLU B N 1
ATOM 3134 C CA . GLU B 1 116 ? -6.305 9.078 20.875 1 96.38 116 GLU B CA 1
ATOM 3135 C C . GLU B 1 116 ? -7.254 10.148 20.328 1 96.38 116 GLU B C 1
ATOM 3137 O O . GLU B 1 116 ? -6.816 11.227 19.922 1 96.38 116 GLU B O 1
ATOM 3142 N N . ARG B 1 117 ? -8.438 9.773 20.156 1 95 117 ARG B N 1
ATOM 3143 C CA . ARG B 1 117 ? -9.445 10.727 19.703 1 95 117 ARG B CA 1
ATOM 3144 C C . ARG B 1 117 ? -10.266 11.266 20.875 1 95 117 ARG B C 1
ATOM 3146 O O . ARG B 1 117 ? -11.477 11.047 20.953 1 95 117 ARG B O 1
ATOM 3153 N N . THR B 1 118 ? -9.555 11.984 21.766 1 96.81 118 THR B N 1
ATOM 3154 C CA . THR B 1 118 ? -10.133 12.531 22.984 1 96.81 118 THR B CA 1
ATOM 3155 C C . THR B 1 118 ? -10.078 14.055 22.984 1 96.81 118 THR B C 1
ATOM 3157 O O . THR B 1 118 ? -9.391 14.648 22.156 1 96.81 118 THR B O 1
ATOM 3160 N N . ALA B 1 119 ? -10.859 14.625 23.906 1 97.44 119 ALA B N 1
ATOM 3161 C CA . ALA B 1 119 ? -10.836 16.078 24.078 1 97.44 119 ALA B CA 1
ATOM 3162 C C . ALA B 1 119 ? -9.438 16.562 24.453 1 97.44 119 ALA B C 1
ATOM 3164 O O . ALA B 1 119 ? -8.992 17.609 23.984 1 97.44 119 ALA B O 1
ATOM 3165 N N . GLU B 1 120 ? -8.828 15.82 25.281 1 97.75 120 GLU B N 1
ATOM 3166 C CA . GLU B 1 120 ? -7.48 16.172 25.703 1 97.75 120 GLU B CA 1
ATOM 3167 C C . GLU B 1 120 ? -6.512 16.203 24.531 1 97.75 120 GLU B C 1
ATOM 3169 O O . GLU B 1 120 ? -5.734 17.156 24.391 1 97.75 120 GLU B O 1
ATOM 3174 N N . ASP B 1 121 ? -6.535 15.211 23.688 1 98.12 121 ASP B N 1
ATOM 3175 C CA . ASP B 1 121 ? -5.645 15.156 22.531 1 98.12 121 ASP B CA 1
ATOM 3176 C C . ASP B 1 121 ? -5.949 16.297 21.562 1 98.12 121 ASP B C 1
ATOM 3178 O O . ASP B 1 121 ? -5.035 16.875 20.984 1 98.12 121 ASP B O 1
ATOM 3182 N N . ALA B 1 122 ? -7.25 16.562 21.359 1 98.5 122 ALA B N 1
ATOM 3183 C CA . ALA B 1 122 ? -7.641 17.672 20.5 1 98.5 122 ALA B CA 1
ATOM 3184 C C . ALA B 1 122 ? -7.062 19 21 1 98.5 122 ALA B C 1
ATOM 3186 O O . ALA B 1 122 ? -6.555 19.797 20.219 1 98.5 122 ALA B O 1
ATOM 3187 N N . GLU B 1 123 ? -7.176 19.172 22.297 1 98.44 123 GLU B N 1
ATOM 3188 C CA . GLU B 1 123 ? -6.68 20.406 22.891 1 98.44 123 GLU B CA 1
ATOM 3189 C C . GLU B 1 123 ? -5.164 20.531 22.734 1 98.44 123 GLU B C 1
ATOM 3191 O O . GLU B 1 123 ? -4.656 21.594 22.391 1 98.44 123 GLU B O 1
ATOM 3196 N N . VAL B 1 124 ? -4.477 19.438 23.016 1 98.56 124 VAL B N 1
ATOM 3197 C CA . VAL B 1 124 ? -3.023 19.422 22.875 1 98.56 124 VAL B CA 1
ATOM 3198 C C . VAL B 1 124 ? -2.641 19.734 21.438 1 98.56 124 VAL B C 1
ATOM 3200 O O . VAL B 1 124 ? -1.741 20.547 21.188 1 98.56 124 VAL B O 1
ATOM 3203 N N . PHE B 1 125 ? -3.293 19.156 20.547 1 98.75 125 PHE B N 1
ATOM 3204 C CA . PHE B 1 125 ? -3.027 19.312 19.125 1 98.75 125 PHE B CA 1
ATOM 3205 C C . PHE B 1 125 ? -3.283 20.734 18.672 1 98.75 125 PHE B C 1
ATOM 3207 O O . PHE B 1 125 ? -2.426 21.359 18.047 1 98.75 125 PHE B O 1
ATOM 3214 N N . ILE B 1 126 ? -4.422 21.281 18.969 1 98.75 126 ILE B N 1
ATOM 3215 C CA . ILE B 1 126 ? -4.809 22.609 18.516 1 98.75 126 ILE B CA 1
ATOM 3216 C C . ILE B 1 126 ? -3.947 23.672 19.188 1 98.75 126 ILE B C 1
ATOM 3218 O O . ILE B 1 126 ? -3.59 24.672 18.578 1 98.75 126 ILE B O 1
ATOM 3222 N N . ARG B 1 127 ? -3.639 23.453 20.438 1 98.5 127 ARG B N 1
ATOM 3223 C CA . ARG B 1 127 ? -2.752 24.391 21.141 1 98.5 127 ARG B CA 1
ATOM 3224 C C . ARG B 1 127 ? -1.381 24.422 20.469 1 98.5 127 ARG B C 1
ATOM 3226 O O . ARG B 1 127 ? -0.797 25.5 20.312 1 98.5 127 ARG B O 1
ATOM 3233 N N . ASP B 1 128 ? -0.894 23.266 20.172 1 98.69 128 ASP B N 1
ATOM 3234 C CA . ASP B 1 128 ? 0.382 23.203 19.453 1 98.69 128 ASP B CA 1
ATOM 3235 C C . ASP B 1 128 ? 0.305 23.953 18.125 1 98.69 128 ASP B C 1
ATOM 3237 O O . ASP B 1 128 ? 1.196 24.734 17.781 1 98.69 128 ASP B O 1
ATOM 3241 N N . LEU B 1 129 ? -0.742 23.719 17.375 1 98.69 129 LEU B N 1
ATOM 3242 C CA . LEU B 1 129 ? -0.952 24.391 16.094 1 98.69 129 LEU B CA 1
ATOM 3243 C C . LEU B 1 129 ? -0.953 25.906 16.281 1 98.69 129 LEU B C 1
ATOM 3245 O O . LEU B 1 129 ? -0.263 26.625 15.547 1 98.69 129 LEU B O 1
ATOM 3249 N N . ALA B 1 130 ? -1.698 26.344 17.266 1 98.5 130 ALA B N 1
ATOM 3250 C CA . ALA B 1 130 ? -1.832 27.781 17.516 1 98.5 130 ALA B CA 1
ATOM 3251 C C . ALA B 1 130 ? -0.475 28.422 17.812 1 98.5 130 ALA B C 1
ATOM 3253 O O . ALA B 1 130 ? -0.192 29.531 17.344 1 98.5 130 ALA B O 1
ATOM 3254 N N . SER B 1 131 ? 0.306 27.719 18.516 1 98 131 SER B N 1
ATOM 3255 C CA . SER B 1 131 ? 1.589 28.266 18.953 1 98 131 SER B CA 1
ATOM 3256 C C . SER B 1 131 ? 2.543 28.438 17.781 1 98 131 SER B C 1
ATOM 3258 O O . SER B 1 131 ? 3.559 29.125 17.891 1 98 131 SER B O 1
ATOM 3260 N N . ARG B 1 132 ? 2.215 27.859 16.656 1 98.44 132 ARG B N 1
ATOM 3261 C CA . ARG B 1 132 ? 3.141 27.859 15.531 1 98.44 132 ARG B CA 1
ATOM 3262 C C . ARG B 1 132 ? 2.754 28.906 14.5 1 98.44 132 ARG B C 1
ATOM 3264 O O . ARG B 1 132 ? 3.514 29.188 13.562 1 98.44 132 ARG B O 1
ATOM 3271 N N . LEU B 1 133 ? 1.628 29.5 14.625 1 98.19 133 LEU B N 1
ATOM 3272 C CA . LEU B 1 133 ? 1.078 30.406 13.617 1 98.19 133 LEU B CA 1
ATOM 3273 C C . LEU B 1 133 ? 1.425 31.859 13.93 1 98.19 133 LEU B C 1
ATOM 3275 O O . LEU B 1 133 ? 1.371 32.281 15.094 1 98.19 133 LEU B O 1
ATOM 3279 N N . ALA B 1 134 ? 1.76 32.594 12.93 1 96.81 134 ALA B N 1
ATOM 3280 C CA . ALA B 1 134 ? 2.172 34 13.102 1 96.81 134 ALA B CA 1
ATOM 3281 C C . ALA B 1 134 ? 0.961 34.906 13.188 1 96.81 134 ALA B C 1
ATOM 3283 O O . ALA B 1 134 ? 1.021 35.969 13.828 1 96.81 134 ALA B O 1
ATOM 3284 N N . ASN B 1 135 ? -0.15 34.5 12.461 1 93.5 135 ASN B N 1
ATOM 3285 C CA . ASN B 1 135 ? -1.292 35.406 12.297 1 93.5 135 ASN B CA 1
ATOM 3286 C C . ASN B 1 135 ? -2.611 34.656 12.539 1 93.5 135 ASN B C 1
ATOM 3288 O O . ASN B 1 135 ? -2.629 33.438 12.734 1 93.5 135 ASN B O 1
ATOM 3292 N N . ARG B 1 136 ? -3.633 35.562 12.57 1 96.44 136 ARG B N 1
ATOM 3293 C CA . ARG B 1 136 ? -4.988 35 12.625 1 96.44 136 ARG B CA 1
ATOM 3294 C C . ARG B 1 136 ? -5.285 34.156 11.391 1 96.44 136 ARG B C 1
ATOM 3296 O O . ARG B 1 136 ? -4.914 34.531 10.273 1 96.44 136 ARG B O 1
ATOM 3303 N N . VAL B 1 137 ? -5.918 33.094 11.633 1 97.88 137 VAL B N 1
ATOM 3304 C CA . VAL B 1 137 ? -6.133 32.156 10.516 1 97.88 137 VAL B CA 1
ATOM 3305 C C . VAL B 1 137 ? -7.613 31.797 10.422 1 97.88 137 VAL B C 1
ATOM 3307 O O . VAL B 1 137 ? -8.375 32.031 11.367 1 97.88 137 VAL B O 1
ATOM 3310 N N . GLN B 1 138 ? -7.996 31.328 9.25 1 98.44 138 GLN B N 1
ATOM 3311 C CA . GLN B 1 138 ? -9.234 30.562 9.109 1 98.44 138 GLN B CA 1
ATOM 3312 C C . GLN B 1 138 ? -8.977 29.062 9.234 1 98.44 138 GLN B C 1
ATOM 3314 O O . GLN B 1 138 ? -8.078 28.531 8.586 1 98.44 138 GLN B O 1
ATOM 3319 N N . LEU B 1 139 ? -9.68 28.469 10.117 1 98.56 139 LEU B N 1
ATOM 3320 C CA . LEU B 1 139 ? -9.594 27.031 10.359 1 98.56 139 LEU B CA 1
ATOM 3321 C C . LEU B 1 139 ? -10.867 26.328 9.898 1 98.56 139 LEU B C 1
ATOM 3323 O O . LEU B 1 139 ? -11.969 26.812 10.141 1 98.56 139 LEU B O 1
ATOM 3327 N N . THR B 1 140 ? -10.711 25.281 9.164 1 98.44 140 THR B N 1
ATOM 3328 C CA . THR B 1 140 ? -11.836 24.438 8.781 1 98.44 140 THR B CA 1
ATOM 3329 C C . THR B 1 140 ? -11.609 23 9.211 1 98.44 140 THR B C 1
ATOM 3331 O O . THR B 1 140 ? -10.531 22.438 8.992 1 98.44 140 THR B O 1
ATOM 3334 N N . THR B 1 141 ? -12.523 22.391 9.859 1 97.94 141 THR B N 1
ATOM 3335 C CA . THR B 1 141 ? -12.484 20.984 10.258 1 97.94 141 THR B CA 1
ATOM 3336 C C . THR B 1 141 ? -13.758 20.266 9.82 1 97.94 141 THR B C 1
ATOM 3338 O O . THR B 1 141 ? -14.703 20.906 9.344 1 97.94 141 THR B O 1
ATOM 3341 N N . ASP B 1 142 ? -13.672 18.969 9.875 1 94.31 142 ASP B N 1
ATOM 3342 C CA . ASP B 1 142 ? -14.93 18.234 9.711 1 94.31 142 ASP B CA 1
ATOM 3343 C C . ASP B 1 142 ? -15.836 18.422 10.93 1 94.31 142 ASP B C 1
ATOM 3345 O O . ASP B 1 142 ? -15.578 19.297 11.773 1 94.31 142 ASP B O 1
ATOM 3349 N N . GLY B 1 143 ? -16.891 17.672 11.102 1 92.31 143 GLY B N 1
ATOM 3350 C CA . GLY B 1 143 ? -17.922 17.906 12.109 1 92.31 143 GLY B CA 1
ATOM 3351 C C . GLY B 1 143 ? -17.562 17.281 13.453 1 92.31 143 GLY B C 1
ATOM 3352 O O . GLY B 1 143 ? -18.438 17.141 14.32 1 92.31 143 GLY B O 1
ATOM 3353 N N . LEU B 1 144 ? -16.312 16.906 13.648 1 94.25 144 LEU B N 1
ATOM 3354 C CA . LEU B 1 144 ? -15.938 16.344 14.938 1 94.25 144 LEU B CA 1
ATOM 3355 C C . LEU B 1 144 ? -16.031 17.391 16.031 1 94.25 144 LEU B C 1
ATOM 3357 O O . LEU B 1 144 ? -15.273 18.375 16.031 1 94.25 144 LEU B O 1
ATOM 3361 N N . ARG B 1 145 ? -16.781 17.203 17 1 94.62 145 ARG B N 1
ATOM 3362 C CA . ARG B 1 145 ? -17.109 18.188 18.031 1 94.62 145 ARG B CA 1
ATOM 3363 C C . ARG B 1 145 ? -15.914 18.484 18.922 1 94.62 145 ARG B C 1
ATOM 3365 O O . ARG B 1 145 ? -15.852 19.547 19.562 1 94.62 145 ARG B O 1
ATOM 3372 N N . LEU B 1 146 ? -15.008 17.578 19.031 1 96.88 146 LEU B N 1
ATOM 3373 C CA . LEU B 1 146 ? -13.828 17.734 19.875 1 96.88 146 LEU B CA 1
ATOM 3374 C C . LEU B 1 146 ? -13.039 18.984 19.484 1 96.88 146 LEU B C 1
ATOM 3376 O O . LEU B 1 146 ? -12.375 19.594 20.328 1 96.88 146 LEU B O 1
ATOM 3380 N N . TYR B 1 147 ? -13.172 19.406 18.266 1 97.69 147 TYR B N 1
ATOM 3381 C CA . TYR B 1 147 ? -12.414 20.562 17.781 1 97.69 147 TYR B CA 1
ATOM 3382 C C . TYR B 1 147 ? -12.961 21.859 18.375 1 97.69 147 TYR B C 1
ATOM 3384 O O . TYR B 1 147 ? -12.203 22.797 18.609 1 97.69 147 TYR B O 1
ATOM 3392 N N . VAL B 1 148 ? -14.258 21.891 18.547 1 96.62 148 VAL B N 1
ATOM 3393 C CA . VAL B 1 148 ? -14.922 23.125 18.938 1 96.62 148 VAL B CA 1
ATOM 3394 C C . VAL B 1 148 ? -14.32 23.656 20.234 1 96.62 148 VAL B C 1
ATOM 3396 O O . VAL B 1 148 ? -13.82 24.781 20.281 1 96.62 148 VAL B O 1
ATOM 3399 N N . SER B 1 149 ? -14.344 22.828 21.234 1 96.25 149 SER B N 1
ATOM 3400 C CA . SER B 1 149 ? -13.805 23.25 22.531 1 96.25 149 SER B CA 1
ATOM 3401 C C . SER B 1 149 ? -12.305 23.5 22.453 1 96.25 149 SER B C 1
ATOM 3403 O O . SER B 1 149 ? -11.781 24.422 23.078 1 96.25 149 SER B O 1
ATOM 3405 N N . ALA B 1 150 ? -11.578 22.656 21.75 1 98.06 150 ALA B N 1
ATOM 3406 C CA . ALA B 1 150 ? -10.133 22.781 21.609 1 98.06 150 ALA B CA 1
ATOM 3407 C C . ALA B 1 150 ? -9.766 24.125 20.953 1 98.06 150 ALA B C 1
ATOM 3409 O O . ALA B 1 150 ? -8.836 24.797 21.406 1 98.06 150 ALA B O 1
ATOM 3410 N N . VAL B 1 151 ? -10.5 24.484 19.922 1 98.12 151 VAL B N 1
ATOM 3411 C CA . VAL B 1 151 ? -10.234 25.703 19.172 1 98.12 151 VAL B CA 1
ATOM 3412 C C . VAL B 1 151 ? -10.539 26.922 20.047 1 98.12 151 VAL B C 1
ATOM 3414 O O . VAL B 1 151 ? -9.766 27.875 20.062 1 98.12 151 VAL B O 1
ATOM 3417 N N . GLU B 1 152 ? -11.664 26.844 20.672 1 96.31 152 GLU B N 1
ATOM 3418 C CA . GLU B 1 152 ? -12.023 27.938 21.578 1 96.31 152 GLU B CA 1
ATOM 3419 C C . GLU B 1 152 ? -10.953 28.156 22.641 1 96.31 152 GLU B C 1
ATOM 3421 O O . GLU B 1 152 ? -10.547 29.281 22.906 1 96.31 152 GLU B O 1
ATOM 3426 N N . SER B 1 153 ? -10.492 27.125 23.188 1 96.25 153 SER B N 1
ATOM 3427 C CA . SER B 1 153 ? -9.516 27.188 24.266 1 96.25 153 SER B CA 1
ATOM 3428 C C . SER B 1 153 ? -8.172 27.703 23.766 1 96.25 153 SER B C 1
ATOM 3430 O O . SER B 1 153 ? -7.5 28.484 24.453 1 96.25 153 SER B O 1
ATOM 3432 N N . ALA B 1 154 ? -7.777 27.344 22.625 1 97.19 154 ALA B N 1
ATOM 3433 C CA . ALA B 1 154 ? -6.434 27.625 22.125 1 97.19 154 ALA B CA 1
ATOM 3434 C C . ALA B 1 154 ? -6.359 29.031 21.516 1 97.19 154 ALA B C 1
ATOM 3436 O O . ALA B 1 154 ? -5.348 29.719 21.656 1 97.19 154 ALA B O 1
ATOM 3437 N N . PHE B 1 155 ? -7.398 29.469 20.859 1 96.44 155 PHE B N 1
ATOM 3438 C CA . PHE B 1 155 ? -7.312 30.703 20.094 1 96.44 155 PHE B CA 1
ATOM 3439 C C . PHE B 1 155 ? -8.039 31.828 20.797 1 96.44 155 PHE B C 1
ATOM 3441 O O . PHE B 1 155 ? -7.848 33 20.469 1 96.44 155 PHE B O 1
ATOM 3448 N N . HIS B 1 156 ? -8.867 31.516 21.75 1 93.56 156 HIS B N 1
ATOM 3449 C CA . HIS B 1 156 ? -9.578 32.5 22.562 1 93.56 156 HIS B CA 1
ATOM 3450 C C . HIS B 1 156 ? -10.289 33.531 21.688 1 93.56 156 HIS B C 1
ATOM 3452 O O . HIS B 1 156 ? -10.148 34.75 21.906 1 93.56 156 HIS B O 1
ATOM 3458 N N . GLY B 1 157 ? -10.875 33.031 20.656 1 90.69 157 GLY B N 1
ATOM 3459 C CA . GLY B 1 157 ? -11.695 33.875 19.812 1 90.69 157 GLY B CA 1
ATOM 3460 C C . GLY B 1 157 ? -10.93 34.531 18.672 1 90.69 157 GLY B C 1
ATOM 3461 O O . GLY B 1 157 ? -11.531 35.031 17.734 1 90.69 157 GLY B O 1
ATOM 3462 N N . ASP B 1 158 ? -9.641 34.5 18.656 1 95 158 ASP B N 1
ATOM 3463 C CA . ASP B 1 158 ? -8.828 35.125 17.609 1 95 158 ASP B CA 1
ATOM 3464 C C . ASP B 1 158 ? -8.633 34.156 16.438 1 95 158 ASP B C 1
ATOM 3466 O O . ASP B 1 158 ? -7.496 33.844 16.047 1 95 158 ASP B O 1
ATOM 3470 N N . ILE B 1 159 ? -9.727 33.719 15.844 1 97.12 159 ILE B N 1
ATOM 3471 C CA . ILE B 1 159 ? -9.703 32.75 14.75 1 97.12 159 ILE B CA 1
ATOM 3472 C C . ILE B 1 159 ? -11.016 32.812 13.969 1 97.12 159 ILE B C 1
ATOM 3474 O O . ILE B 1 159 ? -12.047 33.25 14.508 1 97.12 159 ILE B O 1
ATOM 3478 N N . ASP B 1 160 ? -11.039 32.562 12.727 1 98.19 160 ASP B N 1
ATOM 3479 C CA . ASP B 1 160 ? -12.219 32.25 11.914 1 98.19 160 ASP B CA 1
ATOM 3480 C C . ASP B 1 160 ? -12.375 30.766 11.719 1 98.19 160 ASP B C 1
ATOM 3482 O O . ASP B 1 160 ? -11.57 30.141 11.023 1 98.19 160 ASP B O 1
ATOM 3486 N N . TYR B 1 161 ? -13.383 30.219 12.359 1 98.31 161 TYR B N 1
ATOM 3487 C CA . TYR B 1 161 ? -13.484 28.766 12.422 1 98.31 161 TYR B CA 1
ATOM 3488 C C . TYR B 1 161 ? -14.781 28.281 11.773 1 98.31 161 TYR B C 1
ATOM 3490 O O . TYR B 1 161 ? -15.867 28.703 12.164 1 98.31 161 TYR B O 1
ATOM 3498 N N . ALA B 1 162 ? -14.625 27.453 10.758 1 97.94 162 ALA B N 1
ATOM 3499 C CA . ALA B 1 162 ? -15.766 26.812 10.094 1 97.94 162 ALA B CA 1
ATOM 3500 C C . ALA B 1 162 ? -15.68 25.297 10.203 1 97.94 162 ALA B C 1
ATOM 3502 O O . ALA B 1 162 ? -14.594 24.734 10.367 1 97.94 162 ALA B O 1
ATOM 3503 N N . MET B 1 163 ? -16.812 24.641 10.086 1 97 163 MET B N 1
ATOM 3504 C CA . MET B 1 163 ? -16.906 23.188 10.102 1 97 163 MET B CA 1
ATOM 3505 C C . MET B 1 163 ? -17.719 22.688 8.906 1 97 163 MET B C 1
ATOM 3507 O O . MET B 1 163 ? -18.672 23.328 8.484 1 97 163 MET B O 1
ATOM 3511 N N . LEU B 1 164 ? -17.219 21.594 8.422 1 94.56 164 LEU B N 1
ATOM 3512 C CA . LEU B 1 164 ? -17.938 20.922 7.348 1 94.56 164 LEU B CA 1
ATOM 3513 C C . LEU B 1 164 ? -18.609 19.641 7.859 1 94.56 164 LEU B C 1
ATOM 3515 O O . LEU B 1 164 ? -17.938 18.781 8.43 1 94.56 164 LEU B O 1
ATOM 3519 N N . HIS B 1 165 ? -19.844 19.578 7.66 1 90.44 165 HIS B N 1
ATOM 3520 C CA . HIS B 1 165 ? -20.594 18.359 7.949 1 90.44 165 HIS B CA 1
ATOM 3521 C C . HIS B 1 165 ? -20.953 17.609 6.664 1 90.44 165 HIS B C 1
ATOM 3523 O O . HIS B 1 165 ? -21.828 18.047 5.914 1 90.44 165 HIS B O 1
ATOM 3529 N N . LYS B 1 166 ? -20.188 16.578 6.461 1 83.38 166 LYS B N 1
ATOM 3530 C CA . LYS B 1 166 ? -20.438 15.781 5.262 1 83.38 166 LYS B CA 1
ATOM 3531 C C . LYS B 1 166 ? -21.641 14.859 5.461 1 83.38 166 LYS B C 1
ATOM 3533 O O . LYS B 1 166 ? -21.828 14.305 6.543 1 83.38 166 LYS B O 1
ATOM 3538 N N . ILE B 1 167 ? -22.391 14.867 4.496 1 82.75 167 ILE B N 1
ATOM 3539 C CA . ILE B 1 167 ? -23.562 14 4.48 1 82.75 167 ILE B CA 1
ATOM 3540 C C . ILE B 1 167 ? -23.312 12.797 3.576 1 82.75 167 ILE B C 1
ATOM 3542 O O . ILE B 1 167 ? -22.891 12.953 2.426 1 82.75 167 ILE B O 1
ATOM 3546 N N . TYR B 1 168 ? -23.391 11.656 4.18 1 76.5 168 TYR B N 1
ATOM 3547 C CA . TYR B 1 168 ? -23.094 10.445 3.414 1 76.5 168 TYR B CA 1
ATOM 3548 C C . TYR B 1 168 ? -24.359 9.641 3.164 1 76.5 168 TYR B C 1
ATOM 3550 O O . TYR B 1 168 ? -25.25 9.594 4.02 1 76.5 168 TYR B O 1
ATOM 3558 N N . ALA B 1 169 ? -24.562 9.242 1.916 1 67.38 169 ALA B N 1
ATOM 3559 C CA . ALA B 1 169 ? -25.594 8.266 1.603 1 67.38 169 ALA B CA 1
ATOM 3560 C C . ALA B 1 169 ? -25.047 6.84 1.67 1 67.38 169 ALA B C 1
ATOM 3562 O O . ALA B 1 169 ? -23.891 6.594 1.327 1 67.38 169 ALA B O 1
ATOM 3563 N N . THR B 1 170 ? -25.703 6.012 2.543 1 57.5 170 THR B N 1
ATOM 3564 C CA . THR B 1 170 ? -25.297 4.613 2.641 1 57.5 170 THR B CA 1
ATOM 3565 C C . THR B 1 170 ? -25.406 3.92 1.285 1 57.5 170 THR B C 1
ATOM 3567 O O . THR B 1 170 ? -26.469 3.965 0.649 1 57.5 170 THR B O 1
ATOM 3570 N N . PRO B 1 171 ? -24.359 3.639 0.786 1 53.72 171 PRO B N 1
ATOM 3571 C CA . PRO B 1 171 ? -24.562 2.906 -0.467 1 53.72 171 PRO B CA 1
ATOM 3572 C C . PRO B 1 171 ? -25.344 1.602 -0.271 1 53.72 171 PRO B C 1
ATOM 3574 O O . PRO B 1 171 ? -25.219 0.962 0.778 1 53.72 171 PRO B O 1
ATOM 3577 N N . ASN B 1 172 ? -26.469 1.455 -0.863 1 46.44 172 ASN B N 1
ATOM 3578 C CA . ASN B 1 172 ? -27.156 0.173 -0.788 1 46.44 172 ASN B CA 1
ATOM 3579 C C . ASN B 1 172 ? -26.219 -0.99 -1.096 1 46.44 172 ASN B C 1
ATOM 3581 O O . ASN B 1 172 ? -26.656 -2.139 -1.184 1 46.44 172 ASN B O 1
ATOM 3585 N N . ALA B 1 173 ? -25.344 -0.865 -2.229 1 44.66 173 ALA B N 1
ATOM 3586 C CA . ALA B 1 173 ? -25.203 -1.962 -3.182 1 44.66 173 ALA B CA 1
ATOM 3587 C C . ALA B 1 173 ? -24.141 -2.957 -2.727 1 44.66 173 ALA B C 1
ATOM 3589 O O . ALA B 1 173 ? -23.203 -2.592 -2.018 1 44.66 173 ALA B O 1
ATOM 3590 N N . PHE B 1 174 ? -24.438 -4.27 -2.732 1 45.69 174 PHE B N 1
ATOM 3591 C CA . PHE B 1 174 ? -23.844 -5.574 -2.469 1 45.69 174 PHE B CA 1
ATOM 3592 C C . PHE B 1 174 ? -22.609 -5.793 -3.33 1 45.69 174 PHE B C 1
ATOM 3594 O O . PHE B 1 174 ? -22 -6.863 -3.289 1 45.69 174 PHE B O 1
ATOM 3601 N N . ASP B 1 175 ? -22.203 -5.031 -4.352 1 51.28 175 ASP B N 1
ATOM 3602 C CA . ASP B 1 175 ? -21.266 -5.582 -5.328 1 51.28 175 ASP B CA 1
ATOM 3603 C C . ASP B 1 175 ? -19.812 -5.383 -4.875 1 51.28 175 ASP B C 1
ATOM 3605 O O . ASP B 1 175 ? -19.547 -4.594 -3.967 1 51.28 175 ASP B O 1
ATOM 3609 N N . ASP B 1 176 ? -18.906 -6.242 -5.273 1 52.56 176 ASP B N 1
ATOM 3610 C CA . ASP B 1 176 ? -17.484 -6.336 -4.977 1 52.56 176 ASP B CA 1
A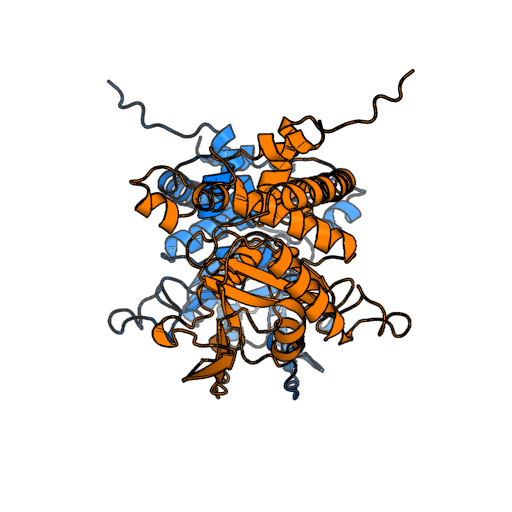TOM 3611 C C . ASP B 1 176 ? -16.812 -4.957 -5.008 1 52.56 176 ASP B C 1
ATOM 3613 O O . ASP B 1 176 ? -15.984 -4.645 -4.156 1 52.56 176 ASP B O 1
ATOM 3617 N N . GLU B 1 177 ? -17.188 -4.176 -5.957 1 53.38 177 GLU B N 1
ATOM 3618 C CA . GLU B 1 177 ? -16.656 -2.818 -6.066 1 53.38 177 GLU B CA 1
ATOM 3619 C C . GLU B 1 177 ? -17.047 -1.979 -4.852 1 53.38 177 GLU B C 1
ATOM 3621 O O . GLU B 1 177 ? -16.266 -1.128 -4.406 1 53.38 177 GLU B O 1
ATOM 3626 N N . ARG B 1 178 ? -18.047 -2.367 -4.375 1 52.47 178 ARG B N 1
ATOM 3627 C CA . ARG B 1 178 ? -18.609 -1.513 -3.34 1 52.47 178 ARG B CA 1
ATOM 3628 C C . ARG B 1 178 ? -18 -1.829 -1.976 1 52.47 178 ARG B C 1
ATOM 3630 O O . ARG B 1 178 ? -17.984 -0.974 -1.087 1 52.47 178 ARG B O 1
ATOM 3637 N N . ARG B 1 179 ? -17.672 -3.172 -1.998 1 54.5 179 ARG B N 1
ATOM 3638 C CA . ARG B 1 179 ? -17.047 -3.541 -0.731 1 54.5 179 ARG B CA 1
ATOM 3639 C C . ARG B 1 179 ? -15.883 -2.619 -0.408 1 54.5 179 ARG B C 1
ATOM 3641 O O . ARG B 1 179 ? -15.617 -2.328 0.761 1 54.5 179 ARG B O 1
ATOM 3648 N N . TYR B 1 180 ? -15.305 -2.193 -1.496 1 60.75 180 TYR B N 1
ATOM 3649 C CA . TYR B 1 180 ? -14.102 -1.411 -1.252 1 60.75 180 TYR B CA 1
ATOM 3650 C C . TYR B 1 180 ? -14.328 0.061 -1.572 1 60.75 180 TYR B C 1
ATOM 3652 O O . TYR B 1 180 ? -1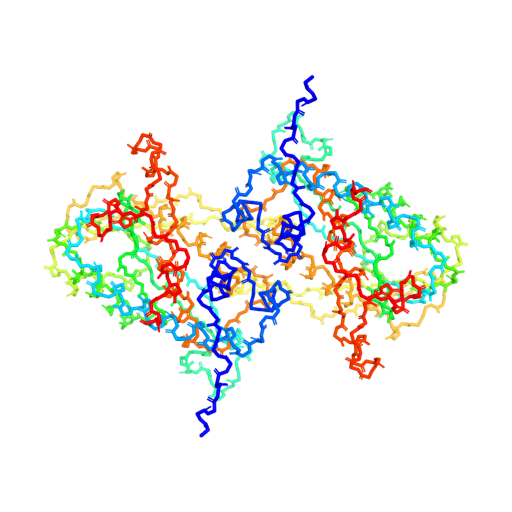3.375 0.82 -1.756 1 60.75 180 TYR B O 1
ATOM 3660 N N . SER B 1 181 ? -15.664 0.339 -1.701 1 62.28 181 SER B N 1
ATOM 3661 C CA . SER B 1 181 ? -15.898 1.739 -2.037 1 62.28 181 SER B CA 1
ATOM 3662 C C . SER B 1 181 ? -16.281 2.545 -0.801 1 62.28 181 SER B C 1
ATOM 3664 O O . SER B 1 181 ? -17.094 2.096 0.01 1 62.28 181 SER B O 1
ATOM 3666 N N . PRO B 1 182 ? -15.492 3.621 -0.6 1 62.72 182 PRO B N 1
ATOM 3667 C CA . PRO B 1 182 ? -15.891 4.504 0.5 1 62.72 182 PRO B CA 1
ATOM 3668 C C . PRO B 1 182 ? -17.312 5.027 0.35 1 62.72 182 PRO B C 1
ATOM 3670 O O . PRO B 1 182 ? -17.891 4.969 -0.743 1 62.72 182 PRO B O 1
ATOM 3673 N N . ALA B 1 183 ? -17.969 5.324 1.503 1 65.62 183 ALA B N 1
ATOM 3674 C CA . ALA B 1 183 ? -19.266 5.977 1.476 1 65.62 183 ALA B CA 1
ATOM 3675 C C . ALA B 1 183 ? -19.266 7.16 0.516 1 65.62 183 ALA B C 1
ATOM 3677 O O . ALA B 1 183 ? -18.25 7.824 0.336 1 65.62 183 ALA B O 1
ATOM 3678 N N . VAL B 1 184 ? -20.312 7.305 -0.191 1 69.5 184 VAL B N 1
ATOM 3679 C CA . VAL B 1 184 ? -20.438 8.391 -1.155 1 69.5 184 VAL B CA 1
ATOM 3680 C C . VAL B 1 184 ? -20.969 9.641 -0.461 1 69.5 184 VAL B C 1
ATOM 3682 O O . VAL B 1 184 ? -22.031 9.609 0.159 1 69.5 184 VAL B O 1
ATOM 3685 N N . CYS B 1 185 ? -20.188 10.672 -0.473 1 77 185 CYS B N 1
ATOM 3686 C CA . CYS B 1 185 ? -20.609 11.953 0.073 1 77 185 CYS B CA 1
ATOM 3687 C C . CYS B 1 185 ? -21.625 12.625 -0.843 1 77 185 CYS B C 1
ATOM 3689 O O . CYS B 1 185 ? -21.312 12.945 -1.991 1 77 185 CYS B O 1
ATOM 3691 N N . THR B 1 186 ? -22.828 12.836 -0.41 1 80.19 186 THR B N 1
ATOM 3692 C CA . THR B 1 186 ? -23.906 13.367 -1.233 1 80.19 186 THR B CA 1
ATOM 3693 C C . THR B 1 186 ? -24.125 14.852 -0.955 1 80.19 186 THR B C 1
ATOM 3695 O O . THR B 1 186 ? -24.875 15.523 -1.667 1 80.19 186 THR B O 1
ATOM 3698 N N . GLY B 1 187 ? -23.5 15.297 0.071 1 84.12 187 GLY B N 1
ATOM 3699 C CA . GLY B 1 187 ? -23.672 16.703 0.386 1 84.12 187 GLY B CA 1
ATOM 3700 C C . GLY B 1 187 ? -22.734 17.188 1.486 1 84.12 187 GLY B C 1
ATOM 3701 O O . GLY B 1 187 ? -22.141 16.375 2.199 1 84.12 187 GLY B O 1
ATOM 3702 N N . ILE B 1 188 ? -22.609 18.516 1.507 1 89.19 188 ILE B N 1
ATOM 3703 C CA . ILE B 1 188 ? -21.766 19.156 2.52 1 89.19 188 ILE B CA 1
ATOM 3704 C C . ILE B 1 188 ? -22.516 20.328 3.143 1 89.19 188 ILE B C 1
ATOM 3706 O O . ILE B 1 188 ? -23.094 21.156 2.432 1 89.19 188 ILE B O 1
ATOM 3710 N N . ASP B 1 189 ? -22.609 20.297 4.418 1 90.88 189 ASP B N 1
ATOM 3711 C CA . ASP B 1 189 ? -23.156 21.422 5.172 1 90.88 189 ASP B CA 1
ATOM 3712 C C . ASP B 1 189 ? -22.031 22.203 5.863 1 90.88 189 ASP B C 1
ATOM 3714 O O . ASP B 1 189 ? -21.375 21.688 6.766 1 90.88 189 ASP B O 1
ATOM 3718 N N . VAL B 1 190 ? -21.875 23.469 5.445 1 93.62 190 VAL B N 1
ATOM 3719 C CA . VAL B 1 190 ? -20.828 24.312 6.012 1 93.62 190 VAL B CA 1
ATOM 3720 C C . VAL B 1 190 ? -21.422 25.219 7.094 1 93.62 190 VAL B C 1
ATOM 3722 O O . VAL B 1 190 ? -22.453 25.859 6.879 1 93.62 190 VAL B O 1
ATOM 3725 N N . ARG B 1 191 ? -20.688 25.266 8.195 1 94.25 191 ARG B N 1
ATOM 3726 C CA . ARG B 1 191 ? -21.203 26.047 9.312 1 94.25 191 ARG B CA 1
ATOM 3727 C C . ARG B 1 191 ? -20.109 26.953 9.891 1 94.25 191 ARG B C 1
ATOM 3729 O O . ARG B 1 191 ? -18.969 26.531 10.008 1 94.25 191 ARG B O 1
ATOM 3736 N N . LYS B 1 192 ? -20.594 28.109 10.219 1 96.06 192 LYS B N 1
ATOM 3737 C CA . LYS B 1 192 ? -19.734 29 10.984 1 96.06 192 LYS B CA 1
ATOM 3738 C C . LYS B 1 192 ? -19.719 28.625 12.461 1 96.06 192 LYS B C 1
ATOM 3740 O O . LYS B 1 192 ? -20.781 28.422 13.062 1 96.06 192 LYS B O 1
ATOM 3745 N N . VAL B 1 193 ? -18.609 28.547 13.008 1 95.88 193 VAL B N 1
ATOM 3746 C CA . VAL B 1 193 ? -18.516 28.188 14.422 1 95.88 193 VAL B CA 1
ATOM 3747 C C . VAL B 1 193 ? -18.016 29.391 15.227 1 95.88 193 VAL B C 1
ATOM 3749 O O . VAL B 1 193 ? -18.547 29.719 16.281 1 95.88 193 VAL B O 1
ATOM 3752 N N . ASN B 1 194 ? -16.984 30.016 14.766 1 95.31 194 ASN B N 1
ATOM 3753 C CA . ASN B 1 194 ? -16.391 31.156 15.43 1 95.31 194 ASN B CA 1
ATOM 3754 C C . ASN B 1 194 ? -15.875 32.188 14.43 1 95.31 194 ASN B C 1
ATOM 3756 O O . ASN B 1 194 ? -15.414 31.828 13.344 1 95.31 194 ASN B O 1
ATOM 3760 N N . GLY B 1 195 ? -15.953 33.469 14.812 1 96.25 195 GLY B N 1
ATOM 3761 C CA . GLY B 1 195 ? -15.43 34.531 13.984 1 96.25 195 GLY B CA 1
ATOM 3762 C C . GLY B 1 195 ? -16.219 34.75 12.703 1 96.25 195 GLY B C 1
ATOM 3763 O O . GLY B 1 195 ? -17.453 34.656 12.711 1 96.25 195 GLY B O 1
ATOM 3764 N N . ASN B 1 196 ? -15.484 35.219 11.648 1 96.5 196 ASN B N 1
ATOM 3765 C CA . ASN B 1 196 ? -16.094 35.469 10.359 1 96.5 196 ASN B CA 1
ATOM 3766 C C . ASN B 1 196 ? -15.391 34.75 9.227 1 96.5 196 ASN B C 1
ATOM 3768 O O . ASN B 1 196 ? -14.82 35.344 8.336 1 96.5 196 ASN B O 1
ATOM 3772 N N . PRO B 1 197 ? -15.523 33.438 9.273 1 97.38 197 PRO B N 1
ATOM 3773 C CA . PRO B 1 197 ? -14.875 32.656 8.219 1 97.38 197 PRO B CA 1
ATOM 3774 C C . PRO B 1 197 ? -15.492 32.906 6.844 1 97.38 197 PRO B C 1
ATOM 3776 O O . PRO B 1 197 ? -16.688 33.188 6.738 1 97.38 197 PRO B O 1
ATOM 3779 N N . ASP B 1 198 ? -14.719 32.906 5.816 1 96.88 198 ASP B N 1
ATOM 3780 C CA . ASP B 1 198 ? -15.195 32.844 4.438 1 96.88 198 ASP B CA 1
ATOM 3781 C C . ASP B 1 198 ? -15.703 31.453 4.086 1 96.88 198 ASP B C 1
ATOM 3783 O O . ASP B 1 198 ? -14.922 30.562 3.758 1 96.88 198 ASP B O 1
ATOM 3787 N N . LEU B 1 199 ? -16.922 31.281 4.039 1 94.56 199 LEU B N 1
ATOM 3788 C CA . LEU B 1 199 ? -17.531 29.969 3.898 1 94.56 199 LEU B CA 1
ATOM 3789 C C . LEU B 1 199 ? -17.281 29.391 2.508 1 94.56 199 LEU B C 1
ATOM 3791 O O . LEU B 1 199 ? -17.297 28.172 2.318 1 94.56 199 LEU B O 1
ATOM 3795 N N . ASP B 1 200 ? -16.969 30.234 1.573 1 91.06 200 ASP B N 1
ATOM 3796 C CA . ASP B 1 200 ? -16.656 29.781 0.22 1 91.06 200 ASP B CA 1
ATOM 3797 C C . ASP B 1 200 ? -15.305 29.094 0.17 1 91.06 200 ASP B C 1
ATOM 3799 O O . ASP B 1 200 ? -15.039 28.281 -0.73 1 91.06 200 ASP B O 1
ATOM 3803 N N . LYS B 1 201 ? -14.555 29.391 1.159 1 90.88 201 LYS B N 1
ATOM 3804 C CA . LYS B 1 201 ? -13.211 28.828 1.193 1 90.88 201 LYS B CA 1
ATOM 3805 C C . LYS B 1 201 ? -13.133 27.656 2.178 1 90.88 201 LYS B C 1
ATOM 3807 O O . LYS B 1 201 ? -12.086 27.016 2.295 1 90.88 201 LYS B O 1
ATOM 3812 N N . ALA B 1 202 ? -14.234 27.422 2.854 1 95.06 202 ALA B N 1
ATOM 3813 C CA . ALA B 1 202 ? -14.242 26.344 3.83 1 95.06 202 ALA B CA 1
ATOM 3814 C C . ALA B 1 202 ? -14.219 24.984 3.139 1 95.06 202 ALA B C 1
ATOM 3816 O O . ALA B 1 202 ? -15.117 24.641 2.367 1 95.06 202 ALA B O 1
ATOM 3817 N N . SER B 1 203 ? -13.141 24.266 3.354 1 94.94 203 SER B N 1
ATOM 3818 C CA . SER B 1 203 ? -12.945 22.969 2.721 1 94.94 203 SER B CA 1
ATOM 3819 C C . SER B 1 203 ? -12.016 22.078 3.547 1 94.94 203 SER B C 1
ATOM 3821 O O . SER B 1 203 ? -11.273 22.578 4.395 1 94.94 203 SER B O 1
ATOM 3823 N N . THR B 1 204 ? -12.156 20.812 3.41 1 96.25 204 THR B N 1
ATOM 3824 C CA . THR B 1 204 ? -11.219 19.875 4.02 1 96.25 204 THR B CA 1
ATOM 3825 C C . THR B 1 204 ? -10.516 19.047 2.953 1 96.25 204 THR B C 1
ATOM 3827 O O . THR B 1 204 ? -9.992 17.969 3.246 1 96.25 204 THR B O 1
ATOM 3830 N N . SER B 1 205 ? -10.531 19.516 1.706 1 95.44 205 SER B N 1
ATOM 3831 C CA . SER B 1 205 ? -10.023 18.75 0.576 1 95.44 205 SER B CA 1
ATOM 3832 C C . SER B 1 205 ? -8.516 18.547 0.676 1 95.44 205 SER B C 1
ATOM 3834 O O . SER B 1 205 ? -8 17.469 0.352 1 95.44 205 SER B O 1
ATOM 3836 N N . TYR B 1 206 ? -7.797 19.547 1.15 1 97.56 206 TYR B N 1
ATOM 3837 C CA . TYR B 1 206 ? -6.34 19.453 1.189 1 97.56 206 TYR B CA 1
ATOM 3838 C C . TYR B 1 206 ? -5.887 18.516 2.297 1 97.56 206 TYR B C 1
ATOM 3840 O O . TYR B 1 206 ? -4.934 17.75 2.117 1 97.56 206 TYR B O 1
ATOM 3848 N N . VAL B 1 207 ? -6.551 18.578 3.461 1 98.06 207 VAL B N 1
ATOM 3849 C CA . VAL B 1 207 ? -6.156 17.688 4.543 1 98.06 207 VAL B CA 1
ATOM 3850 C C . VAL B 1 207 ? -6.531 16.25 4.184 1 98.06 207 VAL B C 1
ATOM 3852 O O . VAL B 1 207 ? -5.82 15.305 4.547 1 98.06 207 VAL B O 1
ATOM 3855 N N . GLU B 1 208 ? -7.664 16.094 3.459 1 94.88 208 GLU B N 1
ATOM 3856 C CA . GLU B 1 208 ? -8.039 14.766 2.98 1 94.88 208 GLU B CA 1
ATOM 3857 C C . GLU B 1 208 ? -7.016 14.234 1.984 1 94.88 208 GLU B C 1
ATOM 3859 O O . GLU B 1 208 ? -6.648 13.055 2.039 1 94.88 208 GLU B O 1
ATOM 3864 N N . ARG B 1 209 ? -6.582 15.062 1.091 1 96.19 209 ARG B N 1
ATOM 3865 C CA . ARG B 1 209 ? -5.539 14.672 0.147 1 96.19 209 ARG B CA 1
ATOM 3866 C C . ARG B 1 209 ? -4.238 14.352 0.873 1 96.19 209 ARG B C 1
ATOM 3868 O O . ARG B 1 209 ? -3.529 13.406 0.499 1 96.19 209 ARG B O 1
ATOM 3875 N N . GLN B 1 210 ? -3.945 15.125 1.846 1 97.31 210 GLN B N 1
ATOM 3876 C CA . GLN B 1 210 ? -2.752 14.867 2.648 1 97.31 210 GLN B CA 1
ATOM 3877 C C . GLN B 1 210 ? -2.836 13.516 3.35 1 97.31 210 GLN B C 1
ATOM 3879 O O . GLN B 1 210 ? -1.832 12.812 3.473 1 97.31 210 GLN B O 1
ATOM 3884 N N . ASN B 1 211 ? -4.023 13.164 3.902 1 96.31 211 ASN B N 1
ATOM 3885 C CA . ASN B 1 211 ? -4.219 11.852 4.512 1 96.31 211 ASN B CA 1
ATOM 3886 C C . ASN B 1 211 ? -3.953 10.727 3.514 1 96.31 211 ASN B C 1
ATOM 3888 O O . ASN B 1 211 ? -3.375 9.695 3.871 1 96.31 211 ASN B O 1
ATOM 3892 N N . LEU B 1 212 ? -4.375 10.953 2.326 1 95.62 212 LEU B N 1
ATOM 3893 C CA . LEU B 1 212 ? -4.082 9.977 1.279 1 95.62 212 LEU B CA 1
ATOM 3894 C C . LEU B 1 212 ? -2.582 9.875 1.035 1 95.62 212 LEU B C 1
ATOM 3896 O O . LEU B 1 212 ? -2.057 8.773 0.835 1 95.62 212 LEU B O 1
ATOM 3900 N N . THR B 1 213 ? -1.913 11 1.02 1 96.81 213 THR B N 1
ATOM 3901 C CA . THR B 1 213 ? -0.463 11.023 0.858 1 96.81 213 THR B CA 1
ATOM 3902 C C . THR B 1 213 ? 0.214 10.203 1.955 1 96.81 213 THR B C 1
ATOM 3904 O O . THR B 1 213 ? 1.171 9.477 1.69 1 96.81 213 THR B O 1
ATOM 3907 N N . MET B 1 214 ? -0.316 10.289 3.137 1 97.38 214 MET B N 1
ATOM 3908 C CA . MET B 1 214 ? 0.205 9.492 4.242 1 97.38 214 MET B CA 1
ATOM 3909 C C . MET B 1 214 ? 0.014 8 3.971 1 97.38 214 MET B C 1
ATOM 3911 O O . MET B 1 214 ? 0.936 7.207 4.168 1 97.38 214 MET B O 1
ATOM 3915 N N . ARG B 1 2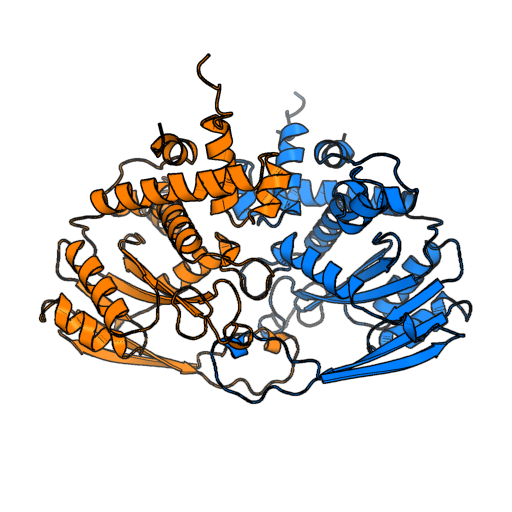15 ? -1.143 7.656 3.463 1 95.88 215 ARG B N 1
ATOM 3916 C CA . ARG B 1 215 ? -1.453 6.258 3.191 1 95.88 215 ARG B CA 1
ATOM 3917 C C . ARG B 1 215 ? -0.584 5.711 2.062 1 95.88 215 ARG B C 1
ATOM 3919 O O . ARG B 1 215 ? -0.231 4.531 2.059 1 95.88 215 ARG B O 1
ATOM 3926 N N . MET B 1 216 ? -0.179 6.59 1.139 1 96.06 216 MET B N 1
ATOM 3927 C CA . MET B 1 216 ? 0.653 6.199 0.005 1 96.06 216 MET B CA 1
ATOM 3928 C C . MET B 1 216 ? 2.119 6.102 0.414 1 96.06 216 MET B C 1
ATOM 3930 O O . MET B 1 216 ? 2.84 5.219 -0.048 1 96.06 216 MET B O 1
ATOM 3934 N N . GLY B 1 217 ? 2.482 6.922 1.307 1 96.56 217 GLY B N 1
ATOM 3935 C CA . GLY B 1 217 ? 3.893 7.047 1.638 1 96.56 217 GLY B CA 1
ATOM 3936 C C . GLY B 1 217 ? 4.301 6.215 2.84 1 96.56 217 GLY B C 1
ATOM 3937 O O . GLY B 1 217 ? 5.484 5.934 3.031 1 96.56 217 GLY B O 1
ATOM 3938 N N . MET B 1 218 ? 3.357 5.875 3.65 1 97.44 218 MET B N 1
ATOM 3939 C CA . MET B 1 218 ? 3.617 5.078 4.844 1 97.44 218 MET B CA 1
ATOM 3940 C C . MET B 1 218 ? 2.811 3.785 4.82 1 97.44 218 MET B C 1
ATOM 3942 O O . MET B 1 218 ? 1.609 3.793 5.098 1 97.44 218 MET B O 1
ATOM 3946 N N . ARG B 1 219 ? 3.529 2.717 4.66 1 96.31 219 ARG B N 1
ATOM 3947 C CA . ARG B 1 219 ? 2.855 1.434 4.492 1 96.31 219 ARG B CA 1
ATOM 3948 C C . ARG B 1 219 ? 1.998 1.101 5.711 1 96.31 219 ARG B C 1
ATOM 3950 O O . ARG B 1 219 ? 0.927 0.506 5.578 1 96.31 219 ARG B O 1
ATOM 3957 N N . ARG B 1 220 ? 2.398 1.539 6.883 1 95.94 220 ARG B N 1
ATOM 3958 C CA . ARG B 1 220 ? 1.689 1.202 8.117 1 95.94 220 ARG B CA 1
ATOM 3959 C C . ARG B 1 220 ? 0.333 1.897 8.172 1 95.94 220 ARG B C 1
ATOM 3961 O O . ARG B 1 220 ? -0.514 1.549 9 1 95.94 220 ARG B O 1
ATOM 3968 N N . PHE B 1 221 ? 0.055 2.863 7.262 1 96.38 221 PHE B N 1
ATOM 3969 C CA . PHE B 1 221 ? -1.231 3.547 7.195 1 96.38 221 PHE B CA 1
ATOM 3970 C C . PHE B 1 221 ? -2.094 2.969 6.082 1 96.38 221 PHE B C 1
ATOM 3972 O O . PHE B 1 221 ? -3.289 3.262 5.996 1 96.38 221 PHE B O 1
ATOM 3979 N N . THR B 1 222 ? -1.445 2.229 5.16 1 93.62 222 THR B N 1
ATOM 3980 C CA . THR B 1 222 ? -2.199 1.685 4.039 1 93.62 222 THR B CA 1
ATOM 3981 C C . THR B 1 222 ? -3.289 0.735 4.527 1 93.62 222 THR B C 1
ATOM 3983 O O . THR B 1 222 ? -3.035 -0.133 5.363 1 93.62 222 THR B O 1
ATOM 3986 N N . ARG B 1 223 ? -4.48 0.907 4.051 1 88.31 223 ARG B N 1
ATOM 3987 C CA . ARG B 1 223 ? -5.625 0.134 4.523 1 88.31 223 ARG B CA 1
ATOM 3988 C C . ARG B 1 223 ? -5.613 -1.275 3.939 1 88.31 223 ARG B C 1
ATOM 3990 O O . ARG B 1 223 ? -5.184 -1.478 2.803 1 88.31 223 ARG B O 1
ATOM 3997 N N . LEU B 1 224 ? -6.113 -2.17 4.746 1 87.94 224 LEU B N 1
ATOM 3998 C CA . LEU B 1 224 ? -6.383 -3.549 4.355 1 87.94 224 LEU B CA 1
ATOM 3999 C C . LEU B 1 224 ? -5.094 -4.258 3.951 1 87.94 224 LEU B C 1
ATOM 4001 O O . LEU B 1 224 ? -5.062 -4.969 2.941 1 87.94 224 LEU B O 1
ATOM 4005 N N . THR B 1 225 ? -3.99 -3.943 4.512 1 91 225 THR B N 1
ATOM 4006 C CA . THR B 1 225 ? -2.723 -4.656 4.41 1 91 225 THR B CA 1
ATOM 4007 C C . THR B 1 225 ? -2.338 -5.273 5.75 1 91 225 THR B C 1
ATOM 4009 O O . THR B 1 225 ? -3.047 -5.105 6.742 1 91 225 THR B O 1
ATOM 4012 N N . ASN B 1 226 ? -1.251 -6 5.742 1 89.62 226 ASN B N 1
ATOM 4013 C CA . ASN B 1 226 ? -0.802 -6.578 7.004 1 89.62 226 ASN B CA 1
ATOM 4014 C C . ASN B 1 226 ? 0.308 -5.746 7.641 1 89.62 226 ASN B C 1
ATOM 4016 O O . ASN B 1 226 ? 1.028 -6.23 8.516 1 89.62 226 ASN B O 1
ATOM 4020 N N . ALA B 1 227 ? 0.472 -4.539 7.133 1 92.94 227 ALA B N 1
ATOM 4021 C CA . ALA B 1 227 ? 1.461 -3.629 7.699 1 92.94 227 ALA B CA 1
ATOM 4022 C C . ALA B 1 227 ? 0.843 -2.758 8.789 1 92.94 227 ALA B C 1
ATOM 4024 O O . ALA B 1 227 ? -0.198 -2.131 8.578 1 92.94 227 ALA B O 1
ATOM 4025 N N . PHE B 1 228 ? 1.429 -2.797 9.969 1 93.25 228 PHE B N 1
ATOM 4026 C CA . PHE B 1 228 ? 0.983 -1.964 11.078 1 93.25 228 PHE B CA 1
ATOM 4027 C C . PHE B 1 228 ? 2.1 -1.777 12.094 1 93.25 228 PHE B C 1
ATOM 4029 O O . PHE B 1 228 ? 3.117 -2.473 12.047 1 93.25 228 PHE B O 1
ATOM 4036 N N . SER B 1 229 ? 1.888 -0.852 12.945 1 95.06 229 SER B N 1
ATOM 4037 C CA . SER B 1 229 ? 2.861 -0.603 14 1 95.06 229 SER B CA 1
ATOM 4038 C C . SER B 1 229 ? 2.566 -1.448 15.234 1 95.06 229 SER B C 1
ATOM 4040 O O . SER B 1 229 ? 1.412 -1.562 15.656 1 95.06 229 SER B O 1
ATOM 4042 N N . LYS B 1 230 ? 3.629 -2.047 15.758 1 94.31 230 LYS B N 1
ATOM 4043 C CA . LYS B 1 230 ? 3.484 -2.811 16.984 1 94.31 230 LYS B CA 1
ATOM 4044 C C . LYS B 1 230 ? 3.539 -1.897 18.219 1 94.31 230 LYS B C 1
ATOM 4046 O O . LYS B 1 230 ? 2.955 -2.207 19.25 1 94.31 230 LYS B O 1
ATOM 4051 N N . LYS B 1 231 ? 4.262 -0.824 18.062 1 96.31 231 LYS B N 1
ATOM 4052 C CA . LYS B 1 231 ? 4.43 0.165 19.125 1 96.31 231 LYS B CA 1
ATOM 4053 C C . LYS B 1 231 ? 4.012 1.555 18.641 1 96.31 231 LYS B C 1
ATOM 4055 O O . LYS B 1 231 ? 4.41 1.995 17.562 1 96.31 231 LYS B O 1
ATOM 4060 N N . VAL B 1 232 ? 3.293 2.248 19.5 1 97.44 232 VAL B N 1
ATOM 4061 C CA . VAL B 1 232 ? 2.768 3.562 19.141 1 97.44 232 VAL B CA 1
ATOM 4062 C C . VAL B 1 232 ? 3.914 4.562 19.031 1 97.44 232 VAL B C 1
ATOM 4064 O O . VAL B 1 232 ? 3.871 5.473 18.203 1 97.44 232 VAL B O 1
ATOM 4067 N N . GLU B 1 233 ? 4.969 4.391 19.844 1 97.69 233 GLU B N 1
ATOM 4068 C CA . GLU B 1 233 ? 6.129 5.277 19.766 1 97.69 233 GLU B CA 1
ATOM 4069 C C . GLU B 1 233 ? 6.777 5.215 18.391 1 97.69 233 GLU B C 1
ATOM 4071 O O . GLU B 1 233 ? 7.195 6.238 17.844 1 97.69 233 GLU B O 1
ATOM 4076 N N . ASN B 1 234 ? 6.863 3.992 17.844 1 97.75 234 ASN B N 1
ATOM 4077 C CA . ASN B 1 234 ? 7.426 3.832 16.516 1 97.75 234 ASN B CA 1
ATOM 4078 C C . ASN B 1 234 ? 6.547 4.488 15.445 1 97.75 234 ASN B C 1
ATOM 4080 O O . ASN B 1 234 ? 7.055 5.023 14.461 1 97.75 234 ASN B O 1
ATOM 4084 N N . LEU B 1 235 ? 5.223 4.402 15.695 1 98.31 235 LEU B N 1
ATOM 4085 C CA . LEU B 1 235 ? 4.297 5.09 14.805 1 98.31 235 LEU B CA 1
ATOM 4086 C C . LEU B 1 235 ? 4.543 6.594 14.82 1 98.31 235 LEU B C 1
ATOM 4088 O O . LEU B 1 235 ? 4.609 7.227 13.758 1 98.31 235 LEU B O 1
ATOM 4092 N N . ALA B 1 236 ? 4.707 7.098 15.984 1 98.62 236 ALA B N 1
ATOM 4093 C CA . ALA B 1 236 ? 4.953 8.531 16.125 1 98.62 236 ALA B CA 1
ATOM 4094 C C . ALA B 1 236 ? 6.246 8.938 15.422 1 98.62 236 ALA B C 1
ATOM 4096 O O . ALA B 1 236 ? 6.305 9.977 14.758 1 98.62 236 ALA B O 1
ATOM 4097 N N . HIS B 1 237 ? 7.301 8.141 15.578 1 98.69 237 HIS B N 1
ATOM 4098 C CA . HIS B 1 237 ? 8.57 8.398 14.914 1 98.69 237 HIS B CA 1
ATOM 4099 C C . HIS B 1 237 ? 8.414 8.344 13.398 1 98.69 237 HIS B C 1
ATOM 4101 O O . HIS B 1 237 ? 8.984 9.172 12.68 1 98.69 237 HIS B O 1
ATOM 4107 N N . ALA B 1 238 ? 7.648 7.387 12.953 1 98.69 238 ALA B N 1
ATOM 4108 C CA . ALA B 1 238 ? 7.43 7.25 11.516 1 98.69 238 ALA B CA 1
ATOM 4109 C C . ALA B 1 238 ? 6.695 8.469 10.953 1 98.69 238 ALA B C 1
ATOM 4111 O O . ALA B 1 238 ? 7.008 8.938 9.859 1 98.69 238 ALA B O 1
ATOM 4112 N N . VAL B 1 239 ? 5.719 8.961 11.695 1 98.81 239 VAL B N 1
ATOM 4113 C CA . VAL B 1 239 ? 4.945 10.117 11.258 1 98.81 239 VAL B CA 1
ATOM 4114 C C . VAL B 1 239 ? 5.852 11.344 11.18 1 98.81 239 VAL B C 1
ATOM 4116 O O . VAL B 1 239 ? 5.789 12.109 10.211 1 98.81 239 VAL B O 1
ATOM 4119 N N . SER B 1 240 ? 6.73 11.461 12.18 1 98.81 240 SER B N 1
ATOM 4120 C CA . SER B 1 240 ? 7.672 12.578 12.172 1 98.81 240 SER B CA 1
ATOM 4121 C C . SER B 1 240 ? 8.586 12.523 10.953 1 98.81 240 SER B C 1
ATOM 4123 O O . SER B 1 240 ? 8.852 13.547 10.32 1 98.81 240 SER B O 1
ATOM 4125 N N . LEU B 1 241 ? 9.062 11.367 10.688 1 98.81 241 LEU B N 1
ATOM 4126 C CA . LEU B 1 241 ? 9.93 11.18 9.531 1 98.81 241 LEU B CA 1
ATOM 4127 C C . LEU B 1 241 ? 9.188 11.484 8.234 1 98.81 241 LEU B C 1
ATOM 4129 O O . LEU B 1 241 ? 9.727 12.141 7.344 1 98.81 241 LEU B O 1
ATOM 4133 N N . HIS B 1 242 ? 7.992 11.016 8.133 1 98.75 242 HIS B N 1
ATOM 4134 C CA . HIS B 1 242 ? 7.164 11.266 6.957 1 98.75 242 HIS B CA 1
ATOM 4135 C C . HIS B 1 242 ? 6.992 12.758 6.707 1 98.75 242 HIS B C 1
ATOM 4137 O O . HIS B 1 242 ? 7.172 13.234 5.582 1 98.75 242 HIS B O 1
ATOM 4143 N N . TYR B 1 243 ? 6.648 13.477 7.762 1 98.81 243 TYR B N 1
ATOM 4144 C CA . TYR B 1 243 ? 6.359 14.898 7.566 1 98.81 243 TYR B CA 1
ATOM 4145 C C . TYR B 1 243 ? 7.645 15.688 7.344 1 98.81 243 TYR B C 1
ATOM 4147 O O . TYR B 1 243 ? 7.625 16.75 6.711 1 98.81 243 TYR B O 1
ATOM 4155 N N . MET B 1 244 ? 8.805 15.148 7.887 1 98.88 244 MET B N 1
ATOM 4156 C CA . MET B 1 244 ? 10.086 15.742 7.5 1 98.88 244 MET B CA 1
ATOM 4157 C C . MET B 1 244 ? 10.289 15.656 5.988 1 98.88 244 MET B C 1
ATOM 4159 O O . MET B 1 244 ? 10.617 16.656 5.348 1 98.88 244 MET B O 1
ATOM 4163 N N . PHE B 1 245 ? 10.086 14.523 5.461 1 98.75 245 PHE B N 1
ATOM 4164 C CA . PHE B 1 245 ? 10.227 14.289 4.027 1 98.75 245 PHE B CA 1
ATOM 4165 C C . PHE B 1 245 ? 9.211 15.109 3.244 1 98.75 245 PHE B C 1
ATOM 4167 O O . PHE B 1 245 ? 9.57 15.797 2.287 1 98.75 245 PHE B O 1
ATOM 4174 N N . TYR B 1 246 ? 7.996 15.109 3.648 1 98.62 246 TYR B N 1
ATOM 4175 C CA . TYR B 1 246 ? 6.906 15.805 2.965 1 98.62 246 TYR B CA 1
ATOM 4176 C C . TYR B 1 246 ? 7.148 17.312 2.939 1 98.62 246 TYR B C 1
ATOM 4178 O O . TYR B 1 246 ? 7.066 17.938 1.883 1 98.62 246 TYR B O 1
ATOM 4186 N N . ASN B 1 247 ? 7.477 17.875 4.109 1 98.88 247 ASN B N 1
ATOM 4187 C CA . ASN B 1 247 ? 7.598 19.312 4.238 1 98.88 247 ASN B CA 1
ATOM 4188 C C . ASN B 1 247 ? 8.859 19.828 3.547 1 98.88 247 ASN B C 1
ATOM 4190 O O . ASN B 1 247 ? 8.836 20.891 2.922 1 98.88 247 ASN B O 1
ATOM 4194 N N . PHE B 1 248 ? 9.898 19.031 3.598 1 98.81 248 PHE B N 1
ATOM 4195 C CA . PHE B 1 248 ? 11.18 19.641 3.266 1 98.81 248 PHE B CA 1
ATOM 4196 C C . PHE B 1 248 ? 11.773 19.016 2.014 1 98.81 248 PHE B C 1
ATOM 4198 O O . PHE B 1 248 ? 12.594 19.641 1.329 1 98.81 248 PHE B O 1
ATOM 4205 N N . ALA B 1 249 ? 11.406 17.797 1.733 1 98.44 249 ALA B N 1
ATOM 4206 C CA . ALA B 1 249 ? 12.219 17.078 0.752 1 98.44 249 ALA B CA 1
ATOM 4207 C C . ALA B 1 249 ? 11.375 16.641 -0.444 1 98.44 249 ALA B C 1
ATOM 4209 O O . ALA B 1 249 ? 11.906 16.141 -1.433 1 98.44 249 ALA B O 1
ATOM 4210 N N . ARG B 1 250 ? 10.125 16.828 -0.384 1 97.5 250 ARG B N 1
ATOM 4211 C CA . ARG B 1 250 ? 9.25 16.391 -1.471 1 97.5 250 ARG B CA 1
ATOM 4212 C C . ARG B 1 250 ? 8.609 17.594 -2.162 1 97.5 250 ARG B C 1
ATOM 4214 O O . ARG B 1 250 ? 7.691 18.219 -1.622 1 97.5 250 ARG B O 1
ATOM 4221 N N . PRO B 1 251 ? 9.07 17.891 -3.355 1 97.62 251 PRO B N 1
ATOM 4222 C CA . PRO B 1 251 ? 8.414 18.969 -4.09 1 97.62 251 PRO B CA 1
ATOM 4223 C C . PRO B 1 251 ? 6.934 18.719 -4.328 1 97.62 251 PRO B C 1
ATOM 4225 O O . PRO B 1 251 ? 6.539 17.578 -4.605 1 97.62 251 PRO B O 1
ATOM 4228 N N . HIS B 1 252 ? 6.188 19.719 -4.188 1 97.5 252 HIS B N 1
ATOM 4229 C CA . HIS B 1 252 ? 4.746 19.688 -4.391 1 97.5 252 HIS B CA 1
ATOM 4230 C C . HIS B 1 252 ? 4.371 20.172 -5.785 1 97.5 252 HIS B C 1
ATOM 4232 O O . HIS B 1 252 ? 4.789 21.25 -6.203 1 97.5 252 HIS B O 1
ATOM 4238 N N . THR B 1 253 ? 3.561 19.453 -6.453 1 94.75 253 THR B N 1
ATOM 4239 C CA . THR B 1 253 ? 3.262 19.719 -7.855 1 94.75 253 THR B CA 1
ATOM 4240 C C . THR B 1 253 ? 2.648 21.094 -8.039 1 94.75 253 THR B C 1
ATOM 4242 O O . THR B 1 253 ? 3.105 21.875 -8.875 1 94.75 253 THR B O 1
ATOM 4245 N N . THR B 1 254 ? 1.605 21.359 -7.262 1 96.38 254 THR B N 1
ATOM 4246 C CA . THR B 1 254 ? 0.916 22.641 -7.387 1 96.38 254 THR B CA 1
ATOM 4247 C C . THR B 1 254 ? 1.854 23.797 -7.051 1 96.38 254 THR B C 1
ATOM 4249 O O . THR B 1 254 ? 1.85 24.828 -7.73 1 96.38 254 THR B O 1
ATOM 4252 N N . LEU B 1 255 ? 2.615 23.656 -5.988 1 98.12 255 LEU B N 1
ATOM 4253 C CA . LEU B 1 255 ? 3.549 24.703 -5.59 1 98.12 255 LEU B CA 1
ATOM 4254 C C . LEU B 1 255 ? 4.637 24.875 -6.641 1 98.12 255 LEU B C 1
ATOM 4256 O O . LEU B 1 255 ? 5.043 26.016 -6.93 1 98.12 255 LEU B O 1
ATOM 4260 N N . THR B 1 256 ? 5.117 23.812 -7.203 1 98 256 THR B N 1
ATOM 4261 C CA . THR B 1 256 ? 6.148 23.859 -8.234 1 98 256 THR B CA 1
ATOM 4262 C C . THR B 1 256 ? 5.641 24.578 -9.484 1 98 256 THR B C 1
ATOM 4264 O O . THR B 1 256 ? 6.352 25.406 -10.062 1 98 256 THR B O 1
ATOM 4267 N N . LYS B 1 257 ? 4.395 24.266 -9.867 1 97.44 257 LYS B N 1
ATOM 4268 C CA . LYS B 1 257 ? 3.783 24.953 -11 1 97.44 257 LYS B CA 1
ATOM 4269 C C . LYS B 1 257 ? 3.684 26.453 -10.75 1 97.44 257 LYS B C 1
ATOM 4271 O O . LYS B 1 257 ? 4.012 27.25 -11.633 1 97.44 257 LYS B O 1
ATOM 4276 N N . ALA B 1 258 ? 3.281 26.812 -9.586 1 96.88 258 ALA B N 1
ATOM 4277 C CA . ALA B 1 258 ? 3.115 28.203 -9.219 1 96.88 258 ALA B CA 1
ATOM 4278 C C . ALA B 1 258 ? 4.457 28.938 -9.203 1 96.88 258 ALA B C 1
ATOM 4280 O O . ALA B 1 258 ? 4.52 30.141 -9.445 1 96.88 258 ALA B O 1
ATOM 4281 N N . ALA B 1 259 ? 5.477 28.172 -8.969 1 97.06 259 ALA B N 1
ATOM 4282 C CA . ALA B 1 259 ? 6.816 28.75 -8.914 1 97.06 259 ALA B CA 1
ATOM 4283 C C . ALA B 1 259 ? 7.496 28.703 -10.273 1 97.06 259 ALA B C 1
ATOM 4285 O O . ALA B 1 259 ? 8.727 28.781 -10.367 1 97.06 259 ALA B O 1
ATOM 4286 N N . GLY B 1 260 ? 6.805 28.469 -11.375 1 96.62 260 GLY B N 1
ATOM 4287 C CA . GLY B 1 260 ? 7.34 28.484 -12.727 1 96.62 260 GLY B CA 1
ATOM 4288 C C . GLY B 1 260 ? 8.109 27.219 -13.078 1 96.62 260 GLY B C 1
ATOM 4289 O O . GLY B 1 260 ? 9.094 27.281 -13.82 1 96.62 260 GLY B O 1
ATOM 4290 N N . GLY B 1 261 ? 7.824 26.172 -12.375 1 95.62 261 GLY B N 1
ATOM 4291 C CA . GLY B 1 261 ? 8.453 24.891 -12.703 1 95.62 261 GLY B CA 1
ATOM 4292 C C . GLY B 1 261 ? 9.625 24.562 -11.797 1 95.62 261 GLY B C 1
ATOM 4293 O O . GLY B 1 261 ? 10.195 23.469 -11.891 1 95.62 261 GLY B O 1
ATOM 4294 N N . ARG B 1 262 ? 9.93 25.562 -10.992 1 96.5 262 ARG B N 1
ATOM 4295 C CA . ARG B 1 262 ? 10.992 25.312 -10.031 1 96.5 262 ARG B CA 1
ATOM 4296 C C . ARG B 1 262 ? 10.5 24.438 -8.883 1 96.5 262 ARG B C 1
ATOM 4298 O O . ARG B 1 262 ? 9.539 24.781 -8.203 1 96.5 262 ARG B O 1
ATOM 4305 N N . PRO B 1 263 ? 11.172 23.25 -8.664 1 97.81 263 PRO B N 1
ATOM 4306 C CA . PRO B 1 263 ? 10.734 22.391 -7.559 1 97.81 263 PRO B CA 1
ATOM 4307 C C . PRO B 1 263 ? 10.609 23.156 -6.238 1 97.81 263 PRO B C 1
ATOM 4309 O O . PRO B 1 263 ? 11.562 23.797 -5.797 1 97.81 263 PRO B O 1
ATOM 4312 N N . THR B 1 264 ? 9.414 23.094 -5.688 1 98.69 264 THR B N 1
ATOM 4313 C CA . THR B 1 264 ? 9.102 23.844 -4.484 1 98.69 264 THR B CA 1
ATOM 4314 C C . THR B 1 264 ? 8.414 22.969 -3.447 1 98.69 264 THR B C 1
ATOM 4316 O O . THR B 1 264 ? 7.391 22.344 -3.74 1 98.69 264 THR B O 1
ATOM 4319 N N . THR B 1 265 ? 9.008 22.891 -2.273 1 98.75 265 THR B N 1
ATOM 4320 C CA . THR B 1 265 ? 8.43 22.109 -1.181 1 98.75 265 THR B CA 1
ATOM 4321 C C . THR B 1 265 ? 7.5 22.984 -0.339 1 98.75 265 THR B C 1
ATOM 4323 O O . THR B 1 265 ? 7.543 24.219 -0.429 1 98.75 265 THR B O 1
ATOM 4326 N N . PRO B 1 266 ? 6.684 22.359 0.499 1 98.81 266 PRO B N 1
ATOM 4327 C CA . PRO B 1 266 ? 5.848 23.141 1.42 1 98.81 266 PRO B CA 1
ATOM 4328 C C . PRO B 1 266 ? 6.664 24.047 2.334 1 98.81 266 PRO B C 1
ATOM 4330 O O . PRO B 1 266 ? 6.289 25.203 2.561 1 98.81 266 PRO B O 1
ATOM 4333 N N . ALA B 1 267 ? 7.801 23.562 2.787 1 98.88 267 ALA B N 1
ATOM 4334 C CA . ALA B 1 267 ? 8.664 24.359 3.658 1 98.88 267 ALA B CA 1
ATOM 4335 C C . ALA B 1 267 ? 9.195 25.578 2.926 1 98.88 267 ALA B C 1
ATOM 4337 O O . ALA B 1 267 ? 9.305 26.656 3.514 1 98.88 267 ALA B O 1
ATOM 4338 N N . MET B 1 268 ? 9.531 25.438 1.702 1 98.75 268 MET B N 1
ATOM 4339 C CA . MET B 1 268 ? 9.984 26.562 0.895 1 98.75 268 MET B CA 1
ATOM 4340 C C . MET B 1 268 ? 8.859 27.578 0.709 1 98.75 268 MET B C 1
ATOM 4342 O O . MET B 1 268 ? 9.078 28.781 0.857 1 98.75 268 MET B O 1
ATOM 4346 N N . ALA B 1 269 ? 7.68 27.078 0.377 1 98.62 269 ALA B N 1
ATOM 4347 C CA . ALA B 1 269 ? 6.531 27.953 0.159 1 98.62 269 ALA B CA 1
ATOM 4348 C C . ALA B 1 269 ? 6.188 28.734 1.423 1 98.62 269 ALA B C 1
ATOM 4350 O O . ALA B 1 269 ? 5.727 29.875 1.348 1 98.62 269 ALA B O 1
ATOM 4351 N N . ALA B 1 270 ? 6.457 28.172 2.584 1 98.5 270 ALA B N 1
ATOM 4352 C CA . ALA B 1 270 ? 6.148 28.797 3.865 1 98.5 270 ALA B CA 1
ATOM 4353 C C . ALA B 1 270 ? 7.309 29.672 4.34 1 98.5 270 ALA B C 1
ATOM 4355 O O . ALA B 1 270 ? 7.219 30.312 5.387 1 98.5 270 ALA B O 1
ATOM 4356 N N . GLY B 1 271 ? 8.383 29.641 3.639 1 97.81 271 GLY B N 1
ATOM 4357 C CA . GLY B 1 271 ? 9.531 30.469 3.98 1 97.81 271 GLY B CA 1
ATOM 4358 C C . GLY B 1 271 ? 10.406 29.859 5.059 1 97.81 271 GLY B C 1
ATOM 4359 O O . GLY B 1 271 ? 11.219 30.547 5.676 1 97.81 271 GLY B O 1
ATOM 4360 N N . VAL B 1 272 ? 10.305 28.562 5.301 1 98.19 272 VAL B N 1
ATOM 4361 C CA . VAL B 1 272 ? 11.016 27.859 6.367 1 98.19 272 VAL B CA 1
ATOM 4362 C C . VAL B 1 272 ? 12.32 27.281 5.828 1 98.19 272 VAL B C 1
ATOM 4364 O O . VAL B 1 272 ? 13.266 27.031 6.586 1 98.19 272 VAL B O 1
ATOM 4367 N N . ALA B 1 273 ? 12.352 27 4.539 1 98.25 273 ALA B N 1
ATOM 4368 C CA . ALA B 1 273 ? 13.531 26.469 3.855 1 98.25 273 ALA B CA 1
ATOM 4369 C C . ALA B 1 273 ? 13.797 27.203 2.549 1 98.25 273 ALA B C 1
ATOM 4371 O O . ALA B 1 273 ? 12.883 27.812 1.979 1 98.25 273 ALA B O 1
ATOM 4372 N N . ASP B 1 274 ? 15.016 27.141 2.117 1 97.94 274 ASP B N 1
ATOM 4373 C CA . ASP B 1 274 ? 15.383 27.875 0.907 1 97.94 274 ASP B CA 1
ATOM 4374 C C . ASP B 1 274 ? 15.797 26.922 -0.211 1 97.94 274 ASP B C 1
ATOM 4376 O O . ASP B 1 274 ? 16.234 27.359 -1.277 1 97.94 274 ASP B O 1
ATOM 4380 N N . ARG B 1 275 ? 15.734 25.688 0.067 1 98.38 275 ARG B N 1
ATOM 4381 C CA . ARG B 1 275 ? 16.078 24.672 -0.927 1 98.38 275 ARG B CA 1
ATOM 4382 C C . ARG B 1 275 ? 15.32 23.375 -0.662 1 98.38 275 ARG B C 1
ATOM 4384 O O . ARG B 1 275 ? 14.805 23.156 0.437 1 98.38 275 ARG B O 1
ATOM 4391 N N . VAL B 1 276 ? 15.266 22.547 -1.686 1 98.44 276 VAL B N 1
ATOM 4392 C CA . VAL B 1 276 ? 14.719 21.203 -1.51 1 98.44 276 VAL B CA 1
ATOM 4393 C C . VAL B 1 276 ? 15.727 20.328 -0.778 1 98.44 276 VAL B C 1
ATOM 4395 O O . VAL B 1 276 ? 16.844 20.125 -1.253 1 98.44 276 VAL B O 1
ATOM 4398 N N . TRP B 1 277 ? 15.352 19.812 0.333 1 98.44 277 TRP B N 1
ATOM 4399 C CA . TRP B 1 277 ? 16.203 18.859 1.031 1 98.44 277 TRP B CA 1
ATOM 4400 C C . TRP B 1 277 ? 16.297 17.531 0.268 1 98.44 277 TRP B C 1
ATOM 4402 O O . TRP B 1 277 ? 15.344 17.141 -0.418 1 98.44 277 TRP B O 1
ATOM 4412 N N . THR B 1 278 ? 17.422 16.875 0.396 1 97.62 278 THR B N 1
ATOM 4413 C CA . THR B 1 278 ? 17.547 15.508 -0.078 1 97.62 278 THR B CA 1
ATOM 4414 C C . THR B 1 278 ? 17.312 14.523 1.061 1 97.62 278 THR B C 1
ATOM 4416 O O . THR B 1 278 ? 17.328 14.898 2.232 1 97.62 278 THR B O 1
ATOM 4419 N N . VAL B 1 279 ? 17.109 13.305 0.664 1 97.38 279 VAL B N 1
ATOM 4420 C CA . VAL B 1 279 ? 16.984 12.273 1.689 1 97.38 279 VAL B CA 1
ATOM 4421 C C . VAL B 1 279 ? 18.297 12.164 2.463 1 97.38 279 VAL B C 1
ATOM 4423 O O . VAL B 1 279 ? 18.297 11.828 3.648 1 97.38 279 VAL B O 1
ATOM 4426 N N . ARG B 1 280 ? 19.391 12.453 1.82 1 97.56 280 ARG B N 1
ATOM 4427 C CA . ARG B 1 280 ? 20.688 12.461 2.504 1 97.56 280 ARG B CA 1
ATOM 4428 C C . ARG B 1 280 ? 20.719 13.539 3.586 1 97.56 280 ARG B C 1
ATOM 4430 O O . ARG B 1 280 ? 21.266 13.32 4.668 1 97.56 280 ARG B O 1
ATOM 4437 N N . ASP B 1 281 ? 20.141 14.727 3.295 1 98.38 281 ASP B N 1
ATOM 4438 C CA . ASP B 1 281 ? 20.062 15.789 4.289 1 98.38 281 ASP B CA 1
ATOM 4439 C C . ASP B 1 281 ? 19.297 15.32 5.531 1 98.38 281 ASP B C 1
ATOM 4441 O O . ASP B 1 281 ? 19.719 15.602 6.66 1 98.38 281 ASP B O 1
ATOM 4445 N N . ILE B 1 282 ? 18.219 14.602 5.309 1 98.62 282 ILE B N 1
ATOM 4446 C CA . ILE B 1 282 ? 17.406 14.094 6.414 1 98.62 282 ILE B CA 1
ATOM 4447 C C . ILE B 1 282 ? 18.219 13.062 7.211 1 98.62 282 ILE B C 1
ATOM 4449 O O . ILE B 1 282 ? 18.266 13.125 8.438 1 98.62 282 ILE B O 1
ATOM 4453 N N . ALA B 1 283 ? 18.859 12.164 6.473 1 97.94 283 ALA B N 1
ATOM 4454 C CA . ALA B 1 283 ? 19.672 11.133 7.117 1 97.94 283 ALA B CA 1
ATOM 4455 C C . ALA B 1 283 ? 20.797 11.758 7.941 1 97.94 283 ALA B C 1
ATOM 4457 O O . ALA B 1 283 ? 21.172 11.227 8.984 1 97.94 283 ALA B O 1
ATOM 4458 N N . ALA B 1 284 ? 21.25 12.891 7.539 1 97.38 284 ALA B N 1
ATOM 4459 C CA . ALA B 1 284 ? 22.406 13.531 8.133 1 97.38 284 ALA B CA 1
ATOM 4460 C C . ALA B 1 284 ? 22.031 14.266 9.422 1 97.38 284 ALA B C 1
ATOM 4462 O O . ALA B 1 284 ? 22.906 14.773 10.133 1 97.38 284 ALA B O 1
ATOM 4463 N N . LEU B 1 285 ? 20.781 14.289 9.734 1 97.19 285 LEU B N 1
ATOM 4464 C CA . LEU B 1 285 ? 20.359 14.898 10.992 1 97.19 285 LEU B CA 1
ATOM 4465 C C . LEU B 1 285 ? 20.938 14.133 12.188 1 97.19 285 LEU B C 1
ATOM 4467 O O . LEU B 1 285 ? 20.953 14.641 13.305 1 97.19 285 LEU B O 1
ATOM 4471 N N . LEU B 1 286 ? 21.375 12.93 11.969 1 95.25 286 LEU B N 1
ATOM 4472 C CA . LEU B 1 286 ? 21.938 12.109 13.031 1 95.25 286 LEU B CA 1
ATOM 4473 C C . LEU B 1 286 ? 23.453 12.289 13.117 1 95.25 286 LEU B C 1
ATOM 4475 O O . LEU B 1 286 ? 24.094 11.695 13.984 1 95.25 286 LEU B O 1
ATOM 4479 N N . ASP B 1 287 ? 24.016 13.023 12.188 1 89.94 287 ASP B N 1
ATOM 4480 C CA . ASP B 1 287 ? 25.453 13.242 12.219 1 89.94 287 ASP B CA 1
ATOM 4481 C C . ASP B 1 287 ? 25.812 14.398 13.148 1 89.94 287 ASP B C 1
ATOM 4483 O O . ASP B 1 287 ? 25.047 15.344 13.297 1 89.94 287 ASP B O 1
#

Solvent-accessible surface area (backbone atoms only — not comparable to full-atom values): 30046 Å² total; per-residue (Å²): 128,80,77,79,70,89,67,75,50,56,68,56,40,14,53,51,49,46,36,45,51,36,18,22,41,70,70,40,40,23,70,69,70,68,49,52,62,66,57,52,51,50,48,43,46,56,47,8,49,46,34,41,53,49,46,64,68,56,46,46,64,30,76,51,48,40,36,16,39,48,71,46,78,46,46,12,61,33,54,60,94,67,39,53,79,96,40,59,91,34,91,41,41,5,68,33,26,36,37,39,34,27,21,69,82,38,59,26,63,72,36,70,39,74,38,59,95,42,58,66,48,35,29,55,42,39,36,54,41,52,70,22,44,60,53,71,32,34,39,17,31,53,67,60,65,49,47,56,62,16,47,46,68,50,45,69,69,59,40,16,30,30,30,35,38,73,36,66,46,76,70,84,75,88,51,78,71,44,69,68,44,75,73,46,73,76,43,74,47,76,39,83,74,36,74,78,49,62,70,90,71,58,51,53,63,61,39,52,51,49,52,50,49,44,30,56,19,28,32,54,51,29,58,87,56,94,45,57,34,67,42,45,67,57,44,45,16,49,50,28,38,39,50,45,40,46,24,36,41,36,62,34,69,70,53,9,55,74,54,75,64,44,79,26,16,15,26,38,64,55,67,69,37,93,62,72,41,48,53,50,57,61,40,45,65,80,104,128,80,77,80,71,88,67,76,49,56,67,55,41,15,53,51,49,46,35,46,51,36,17,20,40,69,69,42,40,23,72,71,69,68,51,53,62,67,56,54,51,50,47,42,45,55,48,9,48,47,33,42,53,49,47,65,69,55,47,47,65,30,78,52,47,38,35,16,39,49,70,46,79,46,45,12,61,32,54,61,93,67,39,54,81,93,40,59,90,34,91,44,41,5,69,32,24,38,38,41,34,27,22,69,84,40,60,27,63,74,37,69,36,73,38,59,94,42,58,67,46,35,29,54,43,40,36,54,41,52,71,21,44,60,52,69,32,34,39,18,31,52,68,61,66,50,48,55,62,16,46,46,69,51,45,68,67,60,38,16,29,30,32,37,38,74,35,66,46,78,70,83,67,86,48,76,70,40,68,67,43,76,74,47,72,76,43,74,45,78,41,83,74,36,72,76,50,61,69,89,70,58,51,52,63,63,38,52,50,47,52,49,50,46,31,56,18,29,29,53,51,30,56,88,57,93,46,58,35,67,41,46,69,57,45,45,16,49,51,28,39,40,50,45,41,46,25,34,42,36,61,32,68,71,53,9,54,74,55,74,66,43,81,26,17,16,27,40,65,54,67,68,37,92,62,71,40,47,53,50,59,60,39,44,65,78,105

Radius of gyration: 25.61 Å; Cα contacts (8 Å, |Δi|>4): 1122; chains: 2; bounding box: 66×74×65 Å

pLDDT: mean 92.38, std 13.06, range [22.25, 98.88]

Secondary structure (DSSP, 8-state):
------PPPHHHHHHHHHHHHTT--HHHHHHHH---HHHHHHHHHHHHHHHHHHHHHHS-SB---EEEEEEEEEEESS-GGG--GGGTTSTTSEEEEEEEEEETTT----EEEEE-SSHHHHHHHHHHHHHHBSS--EEEEES-THHHHHHHHHHTT-SEEEEEEEEEE------HHHHT---EEEEEEEEEEES---GGG---HHHHHHHHHHHHH-GGGSTTSS--BSSHHHHHHHHHHHHHIIIIIS--HHHHHHTTT----HHHHTTS-SSPPPHHHHHGGG-/------PPPHHHHHHHHHHHHTT--HHHHHHHH---HHHHHHHHHHHHHHHHHHHHHHS-SB---EEEEEEEEEEESS-GGG--GGGTTSTTSEEEEEEEEEETTT----EEEEE-SSHHHHHHHHHHHHHHBSS--EEEEES-THHHHHHHHHHTT-SEEEEEEEEEE-----SHHHHTPPPEEEEEEEEEEES---GGG---HHHHHHHHHHHHH-GGGSTTSS--BSSHHHHHHHHHHHHHIIIIIS--HHHHHHTTT----HHHHTTS-SSPPPHHHHHGGG-

Organism: NCBI:txid722731

Sequence (574 aa):
MVSMVNRLSTEKRAQIVACLCEGMSIRATVRVTGAAKNTIVKLLVDLGGACAEYQAAALFDLPCKNIQCDEIWSFCYAKRKNVPDEHRDEFGYGDVWTWTAICADTKIVPSWLVGERTAEDAEVFIRDLASRLANRVQLTTDGLRLYVSAVESAFHGDIDYAMLHKIYATPNAFDDERRYSPAVCTGIDVRKVNGNPDLDKASTSYVERQNLTMRMGMRRFTRLTNAFSKKVENLAHAVSLHYMFYNFARPHTTLTKAAGGRPTTPAMAAGVADRVWTVRDIAALLDMVSMVNRLSTEKRAQIVACLCEGMSIRATVRVTGAAKNTIVKLLVDLGGACAEYQAAALFDLPCKNIQCDEIWSFCYAKRKNVPDEHRDEFGYGDVWTWTAICADTKIVPSWLVGERTAEDAEVFIRDLASRLANRVQLTTDGLRLYVSAVESAFHGDIDYAMLHKIYATPNAFDDERRYSPAVCTGIDVRKVNGNPDLDKASTSYVERQNLTMRMGMRRFTRLTNAFSKKVENLAHAVSLHYMFYNFARPHTTLTKAAGGRPTTPAMAAGVADRVWTVRDIAALLD

Nearest PDB structures (foldseek):
  5ejk-assembly1_B  TM=5.767E-01  e=1.552E-04  Rous sarcoma virus - Prague C
  7jn3-assembly1_E  TM=4.691E-01  e=1.278E-03  Rous sarcoma virus (strain Schmidt-Ruppin A)
  2f9t-assembly1_A  TM=4.451E-01  e=8.672E-02  Pseudomonas aeruginosa PAO1
  5uyy-assembly2_D  TM=4.486E-01  e=1.886E-01  Bacillus anthracis
  3gt0-assembly1_A  TM=2.705E-01  e=7.981E-01  Bacillus cereus ATCC 14579